Protein AF-A0A9E1S4D2-F1 (afdb_monomer_lite)

Structure (mmCIF, N/CA/C/O backbone):
data_AF-A0A9E1S4D2-F1
#
_entry.id   AF-A0A9E1S4D2-F1
#
loop_
_atom_site.group_PDB
_atom_site.id
_atom_site.type_symbol
_atom_site.label_atom_id
_atom_site.label_alt_id
_atom_site.label_comp_id
_atom_site.label_asym_id
_atom_site.label_entity_id
_atom_site.label_seq_id
_atom_site.pdbx_PDB_ins_code
_atom_site.Cartn_x
_atom_site.Cartn_y
_atom_site.Cartn_z
_atom_site.occupancy
_atom_site.B_iso_or_equiv
_atom_site.auth_seq_id
_atom_site.auth_comp_id
_atom_site.auth_asym_id
_atom_site.auth_atom_id
_atom_site.pdbx_PDB_model_num
ATOM 1 N N . MET A 1 1 ? 30.358 30.467 65.224 1.00 36.97 1 MET A N 1
ATOM 2 C CA . MET A 1 1 ? 29.476 30.295 64.052 1.00 36.97 1 MET A CA 1
ATOM 3 C C . MET A 1 1 ? 28.805 28.942 64.183 1.00 36.97 1 MET A C 1
ATOM 5 O O . MET A 1 1 ? 29.437 27.923 63.950 1.00 36.97 1 MET A O 1
ATOM 9 N N . THR A 1 2 ? 27.584 28.932 64.703 1.00 31.89 2 THR A N 1
ATOM 10 C CA . THR A 1 2 ? 26.777 27.733 64.953 1.00 31.89 2 THR A CA 1
ATOM 11 C C . THR A 1 2 ? 25.977 27.423 63.691 1.00 31.89 2 THR A C 1
ATOM 13 O O . THR A 1 2 ? 25.102 28.196 63.312 1.00 31.89 2 THR A O 1
ATOM 16 N N . ASN A 1 3 ? 26.316 26.324 63.013 1.00 26.47 3 ASN A N 1
ATOM 17 C CA . ASN A 1 3 ? 25.593 25.850 61.834 1.00 26.47 3 ASN A CA 1
ATOM 18 C C . ASN A 1 3 ? 24.241 25.268 62.260 1.00 26.47 3 ASN A C 1
ATOM 20 O O . ASN A 1 3 ? 24.189 24.280 62.990 1.00 26.47 3 ASN A O 1
ATOM 24 N N . ILE A 1 4 ? 23.158 25.887 61.795 1.00 27.88 4 ILE A N 1
ATOM 25 C CA . ILE A 1 4 ? 21.795 25.365 61.895 1.00 27.88 4 ILE A CA 1
ATOM 26 C C . ILE A 1 4 ? 21.546 24.529 60.638 1.00 27.88 4 ILE A C 1
ATOM 28 O O . ILE A 1 4 ? 21.610 25.046 59.525 1.00 27.88 4 ILE A O 1
ATOM 32 N N . GLN A 1 5 ? 21.290 23.236 60.818 1.00 22.34 5 GLN A N 1
ATOM 33 C CA . GLN A 1 5 ? 20.987 22.297 59.742 1.00 22.34 5 GLN A CA 1
ATOM 34 C C . GLN A 1 5 ? 19.462 22.124 59.669 1.00 22.34 5 GLN A C 1
ATOM 36 O O . GLN A 1 5 ? 18.850 21.612 60.603 1.00 22.34 5 GLN A O 1
ATOM 41 N N . TYR A 1 6 ? 18.839 22.581 58.581 1.00 25.66 6 TYR A N 1
ATOM 42 C CA . TYR A 1 6 ? 17.416 22.355 58.323 1.00 25.66 6 TYR A CA 1
ATOM 43 C C . TYR A 1 6 ? 17.240 21.028 57.575 1.00 25.66 6 TYR A C 1
ATOM 45 O O . TYR A 1 6 ? 17.762 20.856 56.477 1.00 25.66 6 TYR A O 1
ATOM 53 N N . SER A 1 7 ? 16.497 20.096 58.172 1.00 24.11 7 SER A N 1
ATOM 54 C CA . SER A 1 7 ? 16.034 18.859 57.538 1.00 24.11 7 SER A CA 1
ATOM 55 C C . SER A 1 7 ? 14.590 19.064 57.080 1.00 24.11 7 SER A C 1
ATOM 57 O O . SER A 1 7 ? 13.686 19.111 57.914 1.00 24.11 7 SER A O 1
ATOM 59 N N . TYR A 1 8 ? 14.365 19.164 55.770 1.00 26.62 8 TYR A N 1
ATOM 60 C CA . TYR A 1 8 ? 13.028 19.060 55.187 1.00 26.62 8 TYR A CA 1
ATOM 61 C C . TYR A 1 8 ? 12.757 17.596 54.838 1.00 26.62 8 TYR A C 1
ATOM 63 O O . TYR A 1 8 ? 13.436 17.019 53.993 1.00 26.62 8 TYR A O 1
ATOM 71 N N . SER A 1 9 ? 11.758 16.995 55.486 1.00 27.66 9 SER A N 1
ATOM 72 C CA . SER A 1 9 ? 11.184 15.724 55.052 1.00 27.66 9 SER A CA 1
ATOM 73 C C . SER A 1 9 ? 10.047 16.057 54.087 1.00 27.66 9 SER A C 1
ATOM 75 O O . SER A 1 9 ? 8.963 16.457 54.507 1.00 27.66 9 SER A O 1
ATOM 77 N N . LEU A 1 10 ? 10.323 15.988 52.783 1.00 33.53 10 LEU A N 1
ATOM 78 C CA . LEU A 1 10 ? 9.265 15.944 51.778 1.00 33.53 10 LEU A CA 1
ATOM 79 C C . LEU A 1 10 ? 8.545 14.612 51.980 1.00 33.53 10 LEU A C 1
ATOM 81 O O . LEU A 1 10 ? 9.125 13.554 51.741 1.00 33.53 10 LEU A O 1
ATOM 85 N N . GLY A 1 11 ? 7.308 14.673 52.476 1.00 28.88 11 GLY A N 1
ATOM 86 C CA . GLY A 1 11 ? 6.430 13.514 52.514 1.00 28.88 11 GLY A CA 1
ATOM 87 C C . GLY A 1 11 ? 6.399 12.891 51.126 1.00 28.88 11 GLY A C 1
ATOM 88 O O . GLY A 1 11 ? 6.145 13.582 50.139 1.00 28.88 11 GLY A O 1
ATOM 89 N N . SER A 1 12 ? 6.717 11.602 51.051 1.00 32.22 12 SER A N 1
ATOM 90 C CA . SER A 1 12 ? 6.560 10.811 49.841 1.00 32.22 12 SER A CA 1
ATOM 91 C C . SER A 1 12 ? 5.133 11.003 49.340 1.00 32.22 12 SER A C 1
ATOM 93 O O . SER A 1 12 ? 4.191 10.522 49.974 1.00 32.22 12 SER A O 1
ATOM 95 N N . MET A 1 13 ? 4.961 11.716 48.224 1.00 30.73 13 MET A N 1
ATOM 96 C CA . MET A 1 13 ? 3.736 11.590 47.452 1.00 30.73 13 MET A CA 1
ATOM 97 C C . MET A 1 13 ? 3.653 10.117 47.076 1.00 30.73 13 MET A C 1
ATOM 99 O O . MET A 1 13 ? 4.490 9.618 46.324 1.00 30.73 13 MET A O 1
ATOM 103 N N . SER A 1 14 ? 2.689 9.407 47.657 1.00 32.47 14 SER A N 1
ATOM 104 C CA . SER A 1 14 ? 2.266 8.121 47.136 1.00 32.47 14 SER A CA 1
ATOM 105 C C . SER A 1 14 ? 1.830 8.378 45.703 1.00 32.47 14 SER A C 1
ATOM 107 O O . SER A 1 14 ? 0.752 8.921 45.461 1.00 32.47 14 SER A O 1
ATOM 109 N N . VAL A 1 15 ? 2.702 8.050 44.753 1.00 37.00 15 VAL A N 1
ATOM 110 C CA . VAL A 1 15 ? 2.277 7.811 43.384 1.00 37.00 15 VAL A CA 1
ATOM 111 C C . VAL A 1 15 ? 1.310 6.646 43.516 1.00 37.00 15 VAL A C 1
ATOM 113 O O . VAL A 1 15 ? 1.728 5.512 43.736 1.00 37.00 15 VAL A O 1
ATOM 116 N N . ASN A 1 16 ? 0.012 6.947 43.504 1.00 36.78 16 ASN A N 1
ATOM 117 C CA . ASN A 1 16 ? -1.011 5.951 43.251 1.00 36.78 16 ASN A CA 1
ATOM 118 C C . ASN A 1 16 ? -0.708 5.418 41.851 1.00 36.78 16 ASN A C 1
ATOM 120 O O . ASN A 1 16 ? -1.163 5.966 40.851 1.00 36.78 16 ASN A O 1
ATOM 124 N N . THR A 1 17 ? 0.106 4.372 41.768 1.00 40.38 17 THR A N 1
ATOM 125 C CA . THR A 1 17 ? 0.109 3.466 40.630 1.00 40.38 17 THR A CA 1
ATOM 126 C C . THR A 1 17 ? -1.193 2.678 40.712 1.00 40.38 17 THR A C 1
ATOM 128 O O . THR A 1 17 ? -1.209 1.510 41.096 1.00 40.38 17 THR A O 1
ATOM 131 N N . GLU A 1 18 ? -2.315 3.352 40.427 1.00 49.38 18 GLU A N 1
ATOM 132 C CA . GLU A 1 18 ? -3.537 2.654 40.047 1.00 49.38 18 GLU A CA 1
ATOM 133 C C . GLU A 1 18 ? -3.168 1.733 38.887 1.00 49.38 18 GLU A C 1
ATOM 135 O O . GLU A 1 18 ? -2.500 2.151 37.936 1.00 49.38 18 GLU A O 1
ATOM 140 N N . ALA A 1 19 ? -3.539 0.458 39.006 1.00 58.81 19 ALA A N 1
ATOM 141 C CA . ALA A 1 19 ? -3.360 -0.490 37.922 1.00 58.81 19 ALA A CA 1
ATOM 142 C C . ALA A 1 19 ? -3.983 0.096 36.639 1.00 58.81 19 ALA A C 1
ATOM 144 O O . ALA A 1 19 ? -5.034 0.745 36.730 1.00 58.81 19 ALA A O 1
ATOM 145 N N . PRO A 1 20 ? -3.357 -0.102 35.464 1.00 71.62 20 PRO A N 1
ATOM 146 C CA . PRO A 1 20 ? -3.903 0.410 34.218 1.00 71.62 20 PRO A CA 1
ATOM 147 C C . PRO A 1 20 ? -5.356 -0.051 34.071 1.00 71.62 20 PRO A C 1
ATOM 149 O O . PRO A 1 20 ? -5.649 -1.243 34.165 1.00 71.62 20 PRO A O 1
ATOM 152 N N . GLN A 1 21 ? -6.279 0.898 33.899 1.00 86.31 21 GLN A N 1
ATOM 153 C CA . GLN A 1 21 ? -7.686 0.557 33.706 1.00 86.31 21 GLN A CA 1
ATOM 154 C C . GLN A 1 21 ? -7.879 -0.132 32.349 1.00 86.31 21 GLN A C 1
ATOM 156 O O . GLN A 1 21 ? -7.250 0.280 31.370 1.00 86.31 21 GLN A O 1
ATOM 161 N N . PRO A 1 22 ? -8.771 -1.135 32.262 1.00 93.88 22 PRO A N 1
ATOM 162 C CA . PRO A 1 22 ? -9.009 -1.849 31.018 1.00 93.88 22 PRO A CA 1
ATOM 163 C C . PRO A 1 22 ? -9.563 -0.904 29.950 1.00 93.88 22 PRO A C 1
ATOM 165 O O . PRO A 1 22 ? -10.436 -0.068 30.215 1.00 93.88 22 PRO A O 1
ATOM 168 N N . LEU A 1 23 ? -9.046 -1.059 28.734 1.00 97.69 23 LEU A N 1
ATOM 169 C CA . LEU A 1 23 ? -9.465 -0.307 27.559 1.00 97.69 23 LEU A CA 1
ATOM 170 C C . LEU A 1 23 ? -10.469 -1.133 26.759 1.00 97.69 23 LEU A C 1
ATOM 172 O O . LEU A 1 23 ? -10.308 -2.342 26.618 1.00 97.69 23 LEU A O 1
ATOM 176 N N . TRP A 1 24 ? -11.467 -0.467 26.198 1.00 98.00 24 TRP A N 1
ATOM 177 C CA . TRP A 1 24 ? -12.583 -1.078 25.488 1.00 98.00 24 TRP A CA 1
ATOM 178 C C . TRP A 1 24 ? -12.850 -0.335 24.185 1.00 98.00 24 TRP A C 1
ATOM 180 O O . TRP A 1 24 ? -12.668 0.879 24.126 1.00 98.00 24 TRP A O 1
ATOM 190 N N . SER A 1 25 ? -13.323 -1.032 23.159 1.00 98.12 25 SER A N 1
ATOM 191 C CA . SER A 1 25 ? -13.810 -0.445 21.909 1.00 98.12 25 SER A CA 1
ATOM 192 C C . SER A 1 25 ? -15.105 -1.133 21.465 1.00 98.12 25 SER A C 1
ATOM 194 O O . SER A 1 25 ? -15.201 -2.357 21.491 1.00 98.12 25 SER A O 1
ATOM 196 N N . CYS A 1 26 ? -16.104 -0.355 21.050 1.00 97.31 26 CYS A N 1
ATOM 197 C CA . CYS A 1 26 ? -17.371 -0.864 20.522 1.00 97.31 26 CYS A CA 1
ATOM 198 C C . CYS A 1 26 ? -17.320 -0.899 18.991 1.00 97.31 26 CYS A C 1
ATOM 200 O O . CYS A 1 26 ? -17.751 0.046 18.340 1.00 97.31 26 CYS A O 1
ATOM 202 N N . HIS A 1 27 ? -16.776 -1.961 18.400 1.00 95.94 27 HIS A N 1
ATOM 203 C CA . HIS A 1 27 ? -16.605 -2.083 16.948 1.00 95.94 27 HIS A CA 1
ATOM 204 C C . HIS A 1 27 ? -16.898 -3.505 16.455 1.00 95.94 27 HIS A C 1
ATOM 206 O O . HIS A 1 27 ? -17.072 -4.429 17.242 1.00 95.94 27 HIS A O 1
ATOM 212 N N . GLY A 1 28 ? -16.930 -3.692 15.131 1.00 92.44 28 GLY A N 1
ATOM 213 C CA . GLY A 1 28 ? -17.104 -5.017 14.526 1.00 92.44 28 GLY A CA 1
ATOM 214 C C . GLY A 1 28 ? -18.489 -5.632 14.737 1.00 92.44 28 GLY A C 1
ATOM 215 O O . GLY A 1 28 ? -18.664 -6.819 14.481 1.00 92.44 28 GLY A O 1
ATOM 216 N N . ILE A 1 29 ? -19.462 -4.833 15.179 1.00 95.31 29 ILE A N 1
ATOM 217 C CA . ILE A 1 29 ? -20.848 -5.247 15.396 1.00 95.31 29 ILE A CA 1
ATOM 218 C C . ILE A 1 29 ? -21.727 -4.920 14.188 1.00 95.31 29 ILE A C 1
ATOM 220 O O . ILE A 1 29 ? -21.478 -3.966 13.451 1.00 95.31 29 ILE A O 1
ATOM 224 N N . GLN A 1 30 ? -22.784 -5.702 14.007 1.00 95.81 30 GLN A N 1
ATOM 225 C CA . GLN A 1 30 ? -23.863 -5.434 13.066 1.00 95.81 30 GLN A CA 1
ATOM 226 C C . GLN A 1 30 ? -25.035 -4.794 13.810 1.00 95.81 30 GLN A C 1
ATOM 228 O O . GLN A 1 30 ? -25.396 -5.228 14.905 1.00 95.81 30 GLN A O 1
ATOM 233 N N . ILE A 1 31 ? -25.641 -3.776 13.201 1.00 95.56 31 ILE A N 1
ATOM 234 C CA . ILE A 1 31 ? -26.851 -3.127 13.712 1.00 95.56 31 ILE A CA 1
ATOM 235 C C . ILE A 1 31 ? -28.021 -3.625 12.871 1.00 95.56 31 ILE A C 1
ATOM 237 O O . ILE A 1 31 ? -28.115 -3.322 11.681 1.00 95.56 31 ILE A O 1
ATOM 241 N N . ILE A 1 32 ? -28.897 -4.416 13.484 1.00 96.31 32 ILE A N 1
ATOM 242 C CA . ILE A 1 32 ? -30.036 -5.037 12.805 1.00 96.31 32 ILE A CA 1
ATOM 243 C C . ILE A 1 32 ? -31.315 -4.299 13.230 1.00 96.31 32 ILE A C 1
ATOM 245 O O . ILE A 1 32 ? -31.592 -4.237 14.432 1.00 96.31 32 ILE A O 1
ATOM 249 N N . PRO A 1 33 ? -32.106 -3.745 12.289 1.00 95.31 33 PRO A N 1
ATOM 250 C CA . PRO A 1 33 ? -33.348 -3.048 12.617 1.00 95.31 33 PRO A CA 1
ATOM 251 C C . PRO A 1 33 ? -34.345 -3.944 13.362 1.00 95.31 33 PRO A C 1
ATOM 253 O O . PRO A 1 33 ? -34.620 -5.067 12.936 1.00 95.31 33 PRO A O 1
ATOM 256 N N . GLY A 1 34 ? -34.902 -3.431 14.459 1.00 90.81 34 GLY A N 1
ATOM 257 C CA . GLY A 1 34 ? -35.961 -4.058 15.245 1.00 90.81 34 GLY A CA 1
ATOM 258 C C . GLY A 1 34 ? -37.295 -3.299 15.155 1.00 90.81 34 GLY A C 1
ATOM 259 O O . GLY A 1 34 ? -37.404 -2.278 14.472 1.00 90.81 34 GLY A O 1
ATOM 260 N N . PRO A 1 35 ? -38.351 -3.794 15.823 1.00 88.88 35 PRO A N 1
ATOM 261 C CA . PRO A 1 35 ? -39.629 -3.092 15.912 1.00 88.88 35 PRO A CA 1
ATOM 262 C C . PRO A 1 35 ? -39.540 -1.872 16.844 1.00 88.88 35 PRO A C 1
ATOM 264 O O . PRO A 1 35 ? -38.753 -1.856 17.786 1.00 88.88 35 PRO A O 1
ATOM 267 N N . THR A 1 36 ? -40.402 -0.875 16.632 1.00 88.56 36 THR A N 1
ATOM 268 C CA . THR A 1 36 ? -40.645 0.218 17.599 1.00 88.56 36 THR A CA 1
ATOM 269 C C . THR A 1 36 ? -39.376 0.980 18.023 1.00 88.56 36 THR A C 1
ATOM 271 O O . THR A 1 36 ? -39.100 1.109 19.210 1.00 88.56 36 THR A O 1
ATOM 274 N N . ASP A 1 37 ? -38.604 1.463 17.045 1.00 92.12 37 ASP A N 1
ATOM 275 C CA . ASP A 1 37 ? -37.368 2.252 17.239 1.00 92.12 37 ASP A CA 1
ATOM 276 C C . ASP A 1 37 ? -36.271 1.563 18.077 1.00 92.12 37 ASP A C 1
ATOM 278 O O . ASP A 1 37 ? -35.439 2.190 18.734 1.00 92.12 37 ASP A O 1
ATOM 282 N N . THR A 1 38 ? -36.259 0.230 18.035 1.00 96.38 38 THR A N 1
ATOM 283 C CA . THR A 1 38 ? -35.191 -0.580 18.617 1.00 96.38 38 THR A CA 1
ATOM 284 C C . THR A 1 38 ? -34.281 -1.151 17.542 1.00 96.38 38 THR A C 1
ATOM 286 O O . THR A 1 38 ? -34.675 -1.341 16.389 1.00 96.38 38 THR A O 1
ATOM 289 N N . VAL A 1 39 ? -33.057 -1.473 17.940 1.00 97.44 39 VAL A N 1
ATOM 290 C CA . VAL A 1 39 ? -32.089 -2.198 17.120 1.00 97.44 39 VAL A CA 1
ATOM 291 C C . VAL A 1 39 ? -31.450 -3.313 17.934 1.00 97.44 39 VAL A C 1
ATOM 293 O O . VAL A 1 39 ? -31.289 -3.209 19.152 1.00 97.44 39 VAL A O 1
ATOM 296 N N . VAL A 1 40 ? -31.071 -4.389 17.253 1.00 97.50 40 VAL A N 1
ATOM 297 C CA . VAL A 1 40 ? -30.235 -5.441 17.830 1.00 97.50 40 VAL A CA 1
ATOM 298 C C . VAL A 1 40 ? -28.785 -5.132 17.487 1.00 97.50 40 VAL A C 1
ATOM 300 O O . VAL A 1 40 ? -28.417 -5.094 16.312 1.00 97.50 40 VAL A O 1
ATOM 303 N N . LEU A 1 41 ? -27.968 -4.935 18.518 1.00 97.69 41 LEU A N 1
ATOM 304 C CA . LEU A 1 41 ? -26.515 -4.966 18.409 1.00 97.69 41 LEU A CA 1
ATOM 305 C C . LEU A 1 41 ? -26.096 -6.431 18.371 1.00 97.69 41 LEU A C 1
ATOM 307 O O . LEU A 1 41 ? -26.356 -7.164 19.325 1.00 97.69 41 LEU A O 1
ATOM 311 N N . PHE A 1 42 ? -25.485 -6.861 17.274 1.00 97.31 42 PHE A N 1
ATOM 312 C CA . PHE A 1 42 ? -25.026 -8.230 17.084 1.00 97.31 42 PHE A CA 1
ATOM 313 C C . PHE A 1 42 ? -23.511 -8.261 16.906 1.00 97.31 42 PHE A C 1
ATOM 315 O O . PHE A 1 42 ? -22.986 -7.659 15.971 1.00 97.31 42 PHE A O 1
ATOM 322 N N . ASN A 1 43 ? -22.806 -8.975 17.780 1.00 96.00 43 ASN A N 1
ATOM 323 C CA . ASN A 1 43 ? -21.378 -9.216 17.635 1.00 96.00 43 ASN A CA 1
ATOM 324 C C . ASN A 1 43 ? -21.150 -10.588 16.966 1.00 96.00 43 ASN A C 1
ATOM 326 O O . ASN A 1 43 ? -21.331 -11.627 17.605 1.00 96.00 43 ASN A O 1
ATOM 330 N N . PRO A 1 44 ? -20.726 -10.628 15.689 1.00 93.44 44 PRO A N 1
ATOM 331 C CA . PRO A 1 44 ? -20.547 -11.878 14.958 1.00 93.44 44 PRO A CA 1
ATOM 332 C C . PRO A 1 44 ? -19.369 -12.721 15.467 1.00 93.44 44 PRO A C 1
ATOM 334 O O . PRO A 1 44 ? -19.286 -13.897 15.121 1.00 93.44 44 PRO A O 1
ATOM 337 N N . LYS A 1 45 ? -18.453 -12.158 16.270 1.00 89.88 45 LYS A N 1
ATOM 338 C CA . LYS A 1 45 ? -17.279 -12.884 16.785 1.00 89.88 45 LYS A CA 1
ATOM 339 C C . LYS A 1 45 ? -17.627 -13.831 17.935 1.00 89.88 45 LYS A C 1
ATOM 341 O O . LYS A 1 45 ? -17.000 -14.877 18.063 1.00 89.88 45 LYS A O 1
ATOM 346 N N . ASN A 1 46 ? -18.592 -13.461 18.777 1.00 93.00 46 ASN A N 1
ATOM 347 C CA . ASN A 1 46 ? -18.952 -14.198 19.995 1.00 93.00 46 ASN A CA 1
ATOM 348 C C . ASN A 1 46 ? -20.458 -14.513 20.100 1.00 93.00 46 ASN A C 1
ATOM 350 O O . ASN A 1 46 ? -20.902 -15.012 21.129 1.00 93.00 46 ASN A O 1
ATOM 354 N N . ASP A 1 47 ? -21.232 -14.224 19.049 1.00 96.06 47 ASP A N 1
ATOM 355 C CA . ASP A 1 47 ? -22.693 -14.378 18.979 1.00 96.06 47 ASP A CA 1
ATOM 356 C C . ASP A 1 47 ? -23.477 -13.558 20.026 1.00 96.06 47 ASP A C 1
ATOM 358 O O . ASP A 1 47 ? -24.663 -13.802 20.265 1.00 96.06 47 ASP A O 1
ATOM 362 N N . ALA A 1 48 ? -22.846 -12.552 20.643 1.00 97.06 48 ALA A N 1
ATOM 363 C CA . ALA A 1 48 ? -23.512 -11.672 21.592 1.00 97.06 48 ALA A CA 1
ATOM 364 C C . ALA A 1 48 ? -24.578 -10.814 20.906 1.00 97.06 48 ALA A C 1
ATOM 366 O O . ALA A 1 48 ? -24.393 -10.301 19.797 1.00 97.06 48 ALA A O 1
ATOM 367 N N . ARG A 1 49 ? -25.713 -10.644 21.591 1.00 96.94 49 ARG A N 1
ATOM 368 C CA . ARG A 1 49 ? -26.876 -9.904 21.095 1.00 96.94 49 ARG A CA 1
ATOM 369 C C . ARG A 1 49 ? -27.439 -9.035 22.204 1.00 96.94 49 ARG A C 1
ATOM 371 O O . ARG A 1 49 ? -27.701 -9.531 23.298 1.00 96.94 49 ARG A O 1
ATOM 378 N N . LEU A 1 50 ? -27.694 -7.768 21.900 1.00 97.31 50 LEU A N 1
ATOM 379 C CA . LEU A 1 50 ? -28.328 -6.841 22.831 1.00 97.31 50 LEU A CA 1
ATOM 380 C C . LEU A 1 50 ? -29.371 -5.989 22.105 1.00 97.31 50 LEU A C 1
ATOM 382 O O . LEU A 1 50 ? -29.054 -5.318 21.125 1.00 97.31 50 LEU A O 1
ATOM 386 N N . LEU A 1 51 ? -30.616 -6.019 22.585 1.00 96.75 51 LEU A N 1
ATOM 387 C CA . LEU A 1 51 ? -31.682 -5.146 22.094 1.00 96.75 51 LEU A CA 1
ATOM 388 C C . LEU A 1 51 ? -31.592 -3.795 22.809 1.00 96.75 51 LEU A C 1
ATOM 390 O O . LEU A 1 51 ? -31.672 -3.741 24.035 1.00 96.75 51 LEU A O 1
ATOM 394 N N . VAL A 1 52 ? -31.450 -2.715 22.047 1.00 95.94 52 VAL A N 1
ATOM 395 C CA . VAL A 1 52 ? -31.354 -1.344 22.564 1.00 95.94 52 VAL A CA 1
ATOM 396 C C . VAL A 1 52 ? -32.242 -0.396 21.760 1.00 95.94 52 VAL A C 1
ATOM 398 O O . VAL A 1 52 ? -32.716 -0.740 20.680 1.00 95.94 52 VAL A O 1
ATOM 401 N N . GLN A 1 53 ? -32.463 0.813 22.274 1.00 95.06 53 GLN A N 1
ATOM 402 C CA . GLN A 1 53 ? -33.058 1.905 21.495 1.00 95.06 53 GLN A CA 1
ATOM 403 C C . GLN A 1 53 ? -32.077 2.381 20.413 1.00 95.06 53 GLN A C 1
ATOM 405 O O . GLN A 1 53 ? -30.864 2.377 20.645 1.00 95.06 53 GLN A O 1
ATOM 410 N N . SER A 1 54 ? -32.578 2.851 19.267 1.00 93.81 54 SER A N 1
ATOM 411 C CA . SER A 1 54 ? -31.743 3.382 18.174 1.00 93.81 54 SER A CA 1
ATOM 412 C C . SER A 1 54 ? -30.769 4.474 18.642 1.00 93.81 54 SER A C 1
ATOM 414 O O . SER A 1 54 ? -29.634 4.545 18.173 1.00 93.81 54 SER A O 1
ATOM 416 N N . GLU A 1 55 ? -31.173 5.303 19.608 1.00 91.94 55 GLU A N 1
ATOM 417 C CA . GLU A 1 55 ? -30.330 6.360 20.183 1.00 91.94 55 GLU A CA 1
ATOM 418 C C . GLU A 1 55 ? -29.092 5.820 20.908 1.00 91.94 55 GLU A C 1
ATOM 420 O O . GLU A 1 55 ? -28.022 6.422 20.820 1.00 91.94 55 GLU A O 1
ATOM 425 N N . VAL A 1 56 ? -29.200 4.662 21.569 1.00 93.75 56 VAL A N 1
ATOM 426 C CA . VAL A 1 56 ? -28.054 4.011 22.222 1.00 93.75 56 VAL A CA 1
ATOM 427 C C . VAL A 1 56 ? -27.055 3.549 21.168 1.00 93.75 56 VAL A C 1
ATOM 429 O O . VAL A 1 56 ? -25.861 3.787 21.315 1.00 93.75 56 VAL A O 1
ATOM 432 N N . ALA A 1 57 ? -27.528 2.942 20.077 1.00 94.31 57 ALA A N 1
ATOM 433 C CA . ALA A 1 57 ? -26.652 2.520 18.987 1.00 94.31 57 ALA A CA 1
ATOM 434 C C . ALA A 1 57 ? -25.918 3.708 18.347 1.00 94.31 57 ALA A C 1
ATOM 436 O O . ALA A 1 57 ? -24.715 3.624 18.121 1.00 94.31 57 ALA A O 1
ATOM 437 N N . ARG A 1 58 ? -26.613 4.837 18.147 1.00 92.94 58 ARG A N 1
ATOM 438 C CA . ARG A 1 58 ? -26.005 6.088 17.663 1.00 92.94 58 ARG A CA 1
ATOM 439 C C . ARG A 1 58 ? -24.964 6.643 18.633 1.00 92.94 58 ARG A C 1
ATOM 441 O O . ARG A 1 58 ? -23.908 7.087 18.201 1.00 92.94 58 ARG A O 1
ATOM 448 N N . ALA A 1 59 ? -25.230 6.595 19.938 1.00 94.06 59 ALA A N 1
ATOM 449 C CA . ALA A 1 59 ? -24.265 7.013 20.951 1.00 94.06 59 ALA A CA 1
ATOM 450 C C . ALA A 1 59 ? -22.984 6.159 20.894 1.00 94.06 59 ALA A C 1
ATOM 452 O O . ALA A 1 59 ? -21.877 6.696 20.918 1.00 94.06 59 ALA A O 1
ATOM 453 N N . LEU A 1 60 ? -23.121 4.838 20.736 1.00 96.06 60 LEU A N 1
ATOM 454 C CA . LEU A 1 60 ? -21.988 3.910 20.643 1.00 96.06 60 LEU A CA 1
ATOM 455 C C . LEU A 1 60 ? -21.072 4.166 19.432 1.00 96.06 60 LEU A C 1
ATOM 457 O O . LEU A 1 60 ? -19.914 3.750 19.465 1.00 96.06 60 LEU A O 1
ATOM 461 N N . GLU A 1 61 ? -21.514 4.915 18.414 1.00 94.38 61 GLU A N 1
ATOM 462 C CA . GLU A 1 61 ? -20.647 5.351 17.308 1.00 94.38 61 GLU A CA 1
ATOM 463 C C . GLU A 1 61 ? -19.498 6.270 17.772 1.00 94.38 61 GLU A C 1
ATOM 465 O O . GLU A 1 61 ? -18.487 6.422 17.089 1.00 94.38 61 GLU A O 1
ATOM 470 N N . HIS A 1 62 ? -19.592 6.854 18.968 1.00 95.81 62 HIS A N 1
ATOM 471 C CA . HIS A 1 62 ? -18.508 7.625 19.584 1.00 95.81 62 HIS A CA 1
ATOM 472 C C . HIS A 1 62 ? -17.537 6.760 20.412 1.00 95.81 62 HIS A C 1
ATOM 474 O O . HIS A 1 62 ? -16.558 7.272 20.968 1.00 95.81 62 HIS A O 1
ATOM 480 N N . CYS A 1 63 ? -17.773 5.445 20.473 1.00 97.19 63 CYS A N 1
ATOM 481 C CA . CYS A 1 63 ? -17.024 4.488 21.285 1.00 97.19 63 CYS A CA 1
ATOM 482 C C . CYS A 1 63 ? -16.120 3.546 20.467 1.00 97.19 63 CYS A C 1
ATOM 484 O O . CYS A 1 63 ? -15.672 2.521 20.981 1.00 97.19 63 CYS A O 1
ATOM 486 N N . TYR A 1 64 ? -15.796 3.892 19.216 1.00 96.94 64 TYR A N 1
ATOM 487 C CA . TYR A 1 64 ? -14.921 3.072 18.365 1.00 96.94 64 TYR A CA 1
ATOM 488 C C . TYR A 1 64 ? -13.457 3.032 18.818 1.00 96.94 64 TYR A C 1
ATOM 490 O O . TYR A 1 64 ? -12.742 2.084 18.500 1.00 96.94 64 TYR A O 1
ATOM 498 N N . ARG A 1 65 ? -12.973 4.032 19.560 1.00 97.19 65 ARG A N 1
ATOM 499 C CA . ARG A 1 65 ? -11.569 4.071 20.001 1.00 97.19 65 ARG A CA 1
ATOM 500 C C . ARG A 1 65 ? -11.342 3.260 21.269 1.00 97.19 65 ARG A C 1
ATOM 502 O O . ARG A 1 65 ? -12.135 3.379 22.192 1.00 97.19 65 ARG A O 1
ATOM 509 N N . PHE A 1 66 ? -10.243 2.517 21.365 1.00 97.62 66 PHE A N 1
ATOM 510 C CA . PHE A 1 66 ? -9.865 1.858 22.616 1.00 97.62 66 PHE A CA 1
ATOM 511 C C . PHE A 1 66 ? -9.605 2.889 23.713 1.00 97.62 66 PHE A C 1
ATOM 513 O O . PHE A 1 66 ? -8.688 3.707 23.623 1.00 97.62 66 PHE A O 1
ATOM 520 N N . ASP A 1 67 ? -10.428 2.860 24.752 1.00 97.56 67 ASP A N 1
ATOM 521 C CA . ASP A 1 67 ? -10.323 3.756 25.898 1.00 97.56 67 ASP A CA 1
ATOM 522 C C . ASP A 1 67 ? -10.998 3.140 27.123 1.00 97.56 67 ASP A C 1
ATOM 524 O O . ASP A 1 67 ? -11.763 2.182 27.024 1.00 97.56 67 ASP A O 1
ATOM 528 N N . THR A 1 68 ? -10.734 3.708 28.289 1.00 97.00 68 THR A N 1
ATOM 529 C CA . THR A 1 68 ? -11.465 3.391 29.516 1.00 97.00 68 THR A CA 1
ATOM 530 C C . THR A 1 68 ? -12.955 3.709 29.352 1.00 97.00 68 THR A C 1
ATOM 532 O O . THR A 1 68 ? -13.328 4.616 28.603 1.00 97.00 68 THR A O 1
ATOM 535 N N . LEU A 1 69 ? -13.830 3.021 30.095 1.00 95.81 69 LEU A N 1
ATOM 536 C CA . LEU A 1 69 ? -15.263 3.356 30.096 1.00 95.81 69 LEU A CA 1
ATOM 537 C C . LEU A 1 69 ? -15.519 4.812 30.508 1.00 95.81 69 LEU A C 1
ATOM 539 O O . LEU A 1 69 ? -16.382 5.469 29.934 1.00 95.81 69 LEU A O 1
ATOM 543 N N . SER A 1 70 ? -14.735 5.341 31.450 1.00 95.62 70 SER A N 1
ATOM 544 C CA . SER A 1 70 ? -14.789 6.754 31.840 1.00 95.62 70 SER A CA 1
ATOM 545 C C . SER A 1 70 ? -14.399 7.685 30.686 1.00 95.62 70 SER A C 1
ATOM 547 O O . SER A 1 70 ? -15.041 8.712 30.478 1.00 95.62 70 SER A O 1
ATOM 549 N N . GLY A 1 71 ? -13.381 7.320 29.901 1.00 96.19 71 GLY A N 1
ATOM 550 C CA . GLY A 1 71 ? -12.981 8.052 28.696 1.00 96.19 71 GLY A CA 1
ATOM 551 C C . GLY A 1 71 ? -14.077 8.064 27.628 1.00 96.19 71 GLY A C 1
ATOM 552 O O . GLY A 1 71 ? -14.378 9.115 27.060 1.00 96.19 71 GLY A O 1
ATOM 553 N N . HIS A 1 72 ? -14.746 6.928 27.415 1.00 97.00 72 HIS A N 1
ATOM 554 C CA . HIS A 1 72 ? -15.930 6.847 26.553 1.00 97.00 72 HIS A CA 1
ATOM 555 C C . HIS A 1 72 ? -17.070 7.727 27.041 1.00 97.00 72 HIS A C 1
ATOM 557 O O . HIS A 1 72 ? -17.621 8.492 26.257 1.00 97.00 72 HIS A O 1
ATOM 563 N N . LEU A 1 73 ? -17.390 7.667 28.331 1.00 96.00 73 LEU A N 1
ATOM 564 C CA . LEU A 1 73 ? -18.451 8.469 28.927 1.00 96.00 73 LEU A CA 1
ATOM 565 C C . LEU A 1 73 ? -18.197 9.974 28.745 1.00 96.00 73 LEU A C 1
ATOM 567 O O . LEU A 1 73 ? -19.099 10.708 28.348 1.00 96.00 73 LEU A O 1
ATOM 571 N N . ASN A 1 74 ? -16.956 10.425 28.946 1.00 95.50 74 ASN A N 1
ATOM 572 C CA . ASN A 1 74 ? -16.574 11.817 28.705 1.00 95.50 74 ASN A CA 1
ATOM 573 C C . ASN A 1 74 ? -16.781 12.223 27.239 1.00 95.50 74 ASN A C 1
ATOM 575 O O . ASN A 1 74 ? -17.373 13.268 26.975 1.00 95.50 74 ASN A O 1
ATOM 579 N N . ARG A 1 75 ? -16.375 11.377 26.281 1.00 95.19 75 ARG A N 1
ATOM 580 C CA . ARG A 1 75 ? -16.623 11.629 24.850 1.00 95.19 75 ARG A CA 1
ATOM 581 C C . ARG A 1 75 ? -18.109 11.682 24.515 1.00 95.19 75 ARG A C 1
ATOM 583 O O . ARG A 1 75 ? -18.525 12.547 23.748 1.00 95.19 75 ARG A O 1
ATOM 590 N N . LEU A 1 76 ? -18.915 10.801 25.104 1.00 95.31 76 LEU A N 1
ATOM 591 C CA . LEU A 1 76 ? -20.368 10.836 24.944 1.00 95.31 76 LEU A CA 1
ATOM 592 C C . LEU A 1 76 ? -20.956 12.139 25.478 1.00 95.31 76 LEU A C 1
ATOM 594 O O . LEU A 1 76 ? -21.799 12.736 24.821 1.00 95.31 76 LEU A O 1
ATOM 598 N N . PHE A 1 77 ? -20.490 12.631 26.623 1.00 95.56 77 PHE A N 1
ATOM 599 C CA . PHE A 1 77 ? -20.941 13.912 27.163 1.00 95.56 77 PHE A CA 1
ATOM 600 C C . PHE A 1 77 ? -20.526 15.112 26.312 1.00 95.56 77 PHE A C 1
ATOM 602 O O . PHE A 1 77 ? -21.215 16.133 26.329 1.00 95.56 77 PHE A O 1
ATOM 609 N N . GLU A 1 78 ? -19.404 15.044 25.605 1.00 94.19 78 GLU A N 1
ATOM 610 C CA . GLU A 1 78 ? -18.989 16.076 24.652 1.00 94.19 78 GLU A CA 1
ATOM 611 C C . GLU A 1 78 ? -19.833 16.041 23.375 1.00 94.19 78 GLU A C 1
ATOM 613 O O . GLU A 1 78 ? -20.345 17.079 22.961 1.00 94.19 78 GLU A O 1
ATOM 618 N N . ALA A 1 79 ? -20.028 14.856 22.793 1.00 92.69 79 ALA A N 1
ATOM 619 C CA . ALA A 1 79 ? -20.778 14.677 21.552 1.00 92.69 79 ALA A CA 1
ATOM 620 C C . ALA A 1 79 ? -22.301 14.815 21.732 1.00 92.69 79 ALA A C 1
ATOM 622 O O . ALA A 1 79 ? -22.997 15.281 20.831 1.00 92.69 79 ALA A O 1
ATOM 623 N N . MET A 1 80 ? -22.821 14.431 22.900 1.00 92.69 80 MET A N 1
ATOM 624 C CA . MET A 1 80 ? -24.246 14.399 23.237 1.00 92.69 80 MET A CA 1
ATOM 625 C C . MET A 1 80 ? -24.491 15.053 24.612 1.00 92.69 80 MET A C 1
ATOM 627 O O . MET A 1 80 ? -24.736 14.359 25.604 1.00 92.69 80 MET A O 1
ATOM 631 N N . PRO A 1 81 ? -24.467 16.400 24.699 1.00 90.94 81 PRO A N 1
ATOM 632 C CA . PRO A 1 81 ? -24.600 17.127 25.964 1.00 90.94 81 PRO A CA 1
ATOM 633 C C . PRO A 1 81 ? -25.795 16.750 26.864 1.00 90.94 81 PRO A C 1
ATOM 635 O O . PRO A 1 81 ? -25.593 16.750 28.079 1.00 90.94 81 PRO A O 1
ATOM 638 N N . PRO A 1 82 ? -26.994 16.383 26.351 1.00 90.62 82 PRO A N 1
ATOM 639 C CA . PRO A 1 82 ? -28.119 15.969 27.201 1.00 90.62 82 PRO A CA 1
ATOM 640 C C . PRO A 1 82 ? -27.828 14.765 28.109 1.00 90.62 82 PRO A C 1
ATOM 642 O O . PRO A 1 82 ? -28.391 14.667 29.194 1.00 90.62 82 PRO A O 1
ATOM 645 N N . LEU A 1 83 ? -26.898 13.877 27.732 1.00 89.25 83 LEU A N 1
ATOM 646 C CA . LEU A 1 83 ? -26.521 12.728 28.568 1.00 89.25 83 LEU A CA 1
ATOM 647 C C . LEU A 1 83 ? -25.886 13.144 29.908 1.00 89.25 83 LEU A C 1
ATOM 649 O O . LEU A 1 83 ? -25.877 12.358 30.855 1.00 89.25 83 LEU A O 1
ATOM 653 N N . ARG A 1 84 ? -25.396 14.388 30.024 1.00 90.31 84 ARG A N 1
ATOM 654 C CA . ARG A 1 84 ? -24.841 14.938 31.273 1.00 90.31 84 ARG A CA 1
ATOM 655 C C . ARG A 1 84 ? -25.885 15.109 32.373 1.00 90.31 84 ARG A C 1
ATOM 657 O O . ARG A 1 84 ? -25.504 15.245 33.532 1.00 90.31 84 ARG A O 1
ATOM 664 N N . GLU A 1 85 ? -27.172 15.126 32.032 1.00 91.25 85 GLU A N 1
ATOM 665 C CA . GLU A 1 85 ? -28.257 15.224 33.013 1.00 91.25 85 GLU A CA 1
ATOM 666 C C . GLU A 1 85 ? -28.435 13.918 33.804 1.00 91.25 85 GLU A C 1
ATOM 668 O O . GLU A 1 85 ? -28.927 13.946 34.931 1.00 91.25 85 GLU A O 1
ATOM 673 N N . GLN A 1 86 ? -27.998 12.780 33.245 1.00 90.56 86 GLN A N 1
ATOM 674 C CA . GLN A 1 86 ? -28.109 11.447 33.852 1.00 90.56 86 GLN A CA 1
ATOM 675 C C . GLN A 1 86 ? -26.803 10.639 33.700 1.00 90.56 86 GLN A C 1
ATOM 677 O O . GLN A 1 86 ? -26.776 9.585 33.057 1.00 90.56 86 GLN A O 1
ATOM 682 N N . PRO A 1 87 ? -25.690 11.100 34.301 1.00 91.38 87 PRO A N 1
ATOM 683 C CA . PRO A 1 87 ? -24.372 10.518 34.061 1.00 91.38 87 PRO A CA 1
ATOM 684 C C . PRO A 1 87 ? -24.242 9.077 34.576 1.00 91.38 87 PRO A C 1
ATOM 686 O O . PRO A 1 87 ? -23.581 8.252 33.947 1.00 91.38 87 PRO A O 1
ATOM 689 N N . GLU A 1 88 ? -24.908 8.754 35.687 1.00 93.56 88 GLU A N 1
ATOM 690 C CA . GLU A 1 88 ? -24.915 7.402 36.256 1.00 93.56 88 GLU A CA 1
ATOM 691 C C . GLU A 1 88 ? -25.680 6.406 35.380 1.00 93.56 88 GLU A C 1
ATOM 693 O O . GLU A 1 88 ? -25.281 5.247 35.275 1.00 93.56 88 GLU A O 1
ATOM 698 N N . ASP A 1 89 ? -26.754 6.839 34.719 1.00 92.44 89 ASP A N 1
ATOM 699 C CA . ASP A 1 89 ? -27.524 5.962 33.837 1.00 92.44 89 ASP A CA 1
ATOM 700 C C . ASP A 1 89 ? -26.778 5.730 32.520 1.00 92.44 89 ASP A C 1
ATOM 702 O O . ASP A 1 89 ? -26.678 4.588 32.070 1.00 92.44 89 ASP A O 1
ATOM 706 N N . ALA A 1 90 ? -26.137 6.765 31.965 1.00 93.00 90 ALA A N 1
ATOM 707 C CA . ALA A 1 90 ? -25.239 6.620 30.819 1.00 93.00 90 ALA A CA 1
ATOM 708 C C . ALA A 1 90 ? -24.078 5.650 31.117 1.00 93.00 90 ALA A C 1
ATOM 710 O O . ALA A 1 90 ? -23.767 4.777 30.302 1.00 93.00 90 ALA A O 1
ATOM 711 N N . LYS A 1 91 ? -23.481 5.740 32.313 1.00 95.00 91 LYS A N 1
ATOM 712 C CA . LYS A 1 91 ? -22.448 4.801 32.767 1.00 95.00 91 LYS A CA 1
ATOM 713 C C . LYS A 1 91 ? -22.974 3.366 32.865 1.00 95.00 91 LYS A C 1
ATOM 715 O O . LYS A 1 91 ? -22.346 2.464 32.316 1.00 95.00 91 LYS A O 1
ATOM 720 N N . LYS A 1 92 ? -24.127 3.149 33.506 1.00 95.69 92 LYS A N 1
ATOM 721 C CA . LYS A 1 92 ? -24.743 1.813 33.619 1.00 95.69 92 LYS A CA 1
ATOM 722 C C . LYS A 1 92 ? -25.076 1.210 32.258 1.00 95.69 92 LYS A C 1
ATOM 724 O O . LYS A 1 92 ? -24.928 0.007 32.084 1.00 95.69 92 LYS A O 1
ATOM 729 N N . ILE A 1 93 ? -25.516 2.022 31.293 1.00 94.50 93 ILE A N 1
ATOM 730 C CA . ILE A 1 93 ? -25.769 1.557 29.923 1.00 94.50 93 ILE A CA 1
ATOM 731 C C . ILE A 1 93 ? -24.462 1.095 29.273 1.00 94.50 93 ILE A C 1
ATOM 733 O O . ILE A 1 93 ? -24.433 0.010 28.703 1.00 94.50 93 ILE A O 1
ATOM 737 N N . LEU A 1 94 ? -23.370 1.858 29.391 1.00 96.19 94 LEU A N 1
ATOM 738 C CA . LEU A 1 94 ? -22.066 1.426 28.874 1.00 96.19 94 LEU A CA 1
ATOM 739 C C . LEU A 1 94 ? -21.575 0.130 29.531 1.00 96.19 94 LEU A C 1
ATOM 741 O O . LEU A 1 94 ? -21.079 -0.755 28.836 1.00 96.19 94 LEU A O 1
ATOM 745 N N . GLU A 1 95 ? -21.737 -0.003 30.848 1.00 96.81 95 GLU A N 1
ATOM 746 C CA . GLU A 1 95 ? -21.408 -1.230 31.582 1.00 96.81 95 GLU A CA 1
ATOM 747 C C . GLU A 1 95 ? -22.265 -2.412 31.110 1.00 96.81 95 GLU A C 1
ATOM 749 O O . GLU A 1 95 ? -21.716 -3.471 30.830 1.00 96.81 95 GLU A O 1
ATOM 754 N N . LEU A 1 96 ? -23.574 -2.216 30.913 1.00 97.00 96 LEU A N 1
ATOM 755 C CA . LEU A 1 96 ? -24.479 -3.234 30.370 1.00 97.00 96 LEU A CA 1
ATOM 756 C C . LEU A 1 96 ? -24.061 -3.678 28.962 1.00 97.00 96 LEU A C 1
ATOM 758 O O . LEU A 1 96 ? -24.044 -4.871 28.675 1.00 97.00 96 LEU A O 1
ATOM 762 N N . VAL A 1 97 ? -23.724 -2.733 28.081 1.00 97.25 97 VAL A N 1
ATOM 763 C CA . VAL A 1 97 ? -23.295 -3.028 26.705 1.00 97.25 97 VAL A CA 1
ATOM 764 C C . VAL A 1 97 ? -21.961 -3.785 26.709 1.00 97.25 97 VAL A C 1
ATOM 766 O O . VAL A 1 97 ? -21.812 -4.767 25.980 1.00 97.25 97 VAL A O 1
ATOM 769 N N . ARG A 1 98 ? -21.007 -3.386 27.560 1.00 96.88 98 ARG A N 1
ATOM 770 C CA . ARG A 1 98 ? -19.750 -4.119 27.773 1.00 96.88 98 ARG A CA 1
ATOM 771 C C . ARG A 1 98 ? -20.015 -5.539 28.270 1.00 96.88 98 ARG A C 1
ATOM 773 O O . ARG A 1 98 ? -19.535 -6.486 27.657 1.00 96.88 98 ARG A O 1
ATOM 780 N N . ASP A 1 99 ? -20.782 -5.685 29.347 1.00 96.94 99 ASP A N 1
ATOM 781 C CA . ASP A 1 99 ? -21.040 -6.973 30.004 1.00 96.94 99 ASP A CA 1
ATOM 782 C C . ASP A 1 99 ? -21.860 -7.921 29.119 1.00 96.94 99 ASP A C 1
ATOM 784 O O . ASP A 1 99 ? -21.763 -9.139 29.253 1.00 96.94 99 ASP A O 1
ATOM 788 N N . ALA A 1 100 ? -22.617 -7.372 28.165 1.00 96.94 100 ALA A N 1
ATOM 789 C CA . ALA A 1 100 ? -23.289 -8.133 27.122 1.00 96.94 100 ALA A CA 1
ATOM 790 C C . ALA A 1 100 ? -22.340 -8.660 26.027 1.00 96.94 100 ALA A C 1
ATOM 792 O O . ALA A 1 100 ? -22.809 -9.371 25.146 1.00 96.94 100 ALA A O 1
ATOM 793 N N . GLY A 1 101 ? -21.041 -8.333 26.041 1.00 96.62 101 GLY A N 1
ATOM 794 C CA . GLY A 1 101 ? -20.058 -8.801 25.053 1.00 96.62 101 GLY A CA 1
ATOM 795 C C . GLY A 1 101 ? -20.047 -8.014 23.736 1.00 96.62 101 GLY A C 1
ATOM 796 O O . GLY A 1 101 ? -19.575 -8.522 22.714 1.00 96.62 101 GLY A O 1
ATOM 797 N N . ILE A 1 102 ? -20.590 -6.792 23.734 1.00 97.75 102 ILE A N 1
ATOM 798 C CA . ILE A 1 102 ? -20.621 -5.908 22.556 1.00 97.75 102 ILE A CA 1
ATOM 799 C C . ILE A 1 102 ? -19.309 -5.124 22.402 1.00 97.75 102 ILE A C 1
ATOM 801 O O . ILE A 1 102 ? -18.875 -4.878 21.279 1.00 97.75 102 ILE A O 1
ATOM 805 N N . PHE A 1 103 ? -18.657 -4.752 23.508 1.00 97.69 103 PHE A N 1
ATOM 806 C CA . PHE A 1 103 ? -17.308 -4.183 23.465 1.00 97.69 103 PHE A CA 1
ATOM 807 C C . PHE A 1 103 ? -16.256 -5.293 23.349 1.00 97.69 103 PHE A C 1
ATOM 809 O O . PHE A 1 103 ? -16.391 -6.340 23.974 1.00 97.69 103 PHE A O 1
ATOM 816 N N . GLU A 1 104 ? -15.182 -5.021 22.610 1.00 97.25 104 GLU A N 1
ATOM 817 C CA . GLU A 1 104 ? -13.934 -5.792 22.648 1.00 97.25 104 GLU A CA 1
ATOM 818 C C . GLU A 1 104 ? -12.936 -5.044 23.547 1.00 97.25 104 GLU A C 1
ATOM 820 O O . GLU A 1 104 ? -12.748 -3.828 23.407 1.00 97.25 104 GLU A O 1
ATOM 825 N N . SER A 1 105 ? -12.310 -5.743 24.491 1.00 96.81 105 SER A N 1
ATOM 826 C CA . SER A 1 105 ? -11.217 -5.188 25.296 1.00 96.81 105 SER A CA 1
ATOM 827 C C . SER A 1 105 ? -9.920 -5.089 24.488 1.00 96.81 105 SER A C 1
ATOM 829 O O . SER A 1 105 ? -9.704 -5.830 23.527 1.00 96.81 105 SER A O 1
ATOM 831 N N . ALA A 1 106 ? -9.013 -4.191 24.880 1.00 96.38 106 ALA A N 1
ATOM 832 C CA . ALA A 1 106 ? -7.691 -4.119 24.255 1.00 96.38 106 ALA A CA 1
ATOM 833 C C . ALA A 1 106 ? -6.881 -5.408 24.457 1.00 96.38 106 ALA A C 1
ATOM 835 O O . ALA A 1 106 ? -6.114 -5.767 23.571 1.00 96.38 106 ALA A O 1
ATOM 836 N N . ASP A 1 107 ? -7.071 -6.125 25.569 1.00 95.25 107 ASP A N 1
ATOM 837 C CA . ASP A 1 107 ? -6.417 -7.417 25.806 1.00 95.25 107 ASP A CA 1
ATOM 838 C C . ASP A 1 107 ? -6.918 -8.493 24.832 1.00 95.25 107 ASP A C 1
ATOM 840 O O . ASP A 1 107 ? -6.110 -9.210 24.244 1.00 95.25 107 ASP A O 1
ATOM 844 N N . GLU A 1 108 ? -8.232 -8.575 24.596 1.00 95.38 108 GLU A N 1
ATOM 845 C CA . GLU A 1 108 ? -8.813 -9.487 23.597 1.00 95.38 108 GLU A CA 1
ATOM 846 C C . GLU A 1 108 ? -8.350 -9.136 22.180 1.00 95.38 108 GLU A C 1
ATOM 848 O O . GLU A 1 108 ? -7.962 -10.022 21.416 1.00 95.38 108 GLU A O 1
ATOM 853 N N . ALA A 1 109 ? -8.339 -7.846 21.828 1.00 95.38 109 ALA A N 1
ATOM 854 C CA . ALA A 1 109 ? -7.833 -7.381 20.541 1.00 95.38 109 ALA A CA 1
ATOM 855 C C . ALA A 1 109 ? -6.342 -7.708 20.374 1.00 95.38 109 ALA A C 1
ATOM 857 O O . ALA A 1 109 ? -5.925 -8.207 19.329 1.00 95.38 109 ALA A O 1
ATOM 858 N N . TRP A 1 110 ? -5.541 -7.477 21.413 1.00 94.50 110 TRP A N 1
ATOM 859 C CA . TRP A 1 110 ? -4.116 -7.781 21.423 1.00 94.50 110 TRP A CA 1
ATOM 860 C C . TRP A 1 110 ? -3.862 -9.275 21.249 1.00 94.50 110 TRP A C 1
ATOM 862 O O . TRP A 1 110 ? -3.080 -9.661 20.383 1.00 94.50 110 TRP A O 1
ATOM 872 N N . GLN A 1 111 ? -4.564 -10.129 21.997 1.00 93.62 111 GLN A N 1
ATOM 873 C CA . GLN A 1 111 ? -4.496 -11.581 21.823 1.00 93.62 111 GLN A CA 1
ATOM 874 C C . GLN A 1 111 ? -4.890 -11.977 20.397 1.00 93.62 111 GLN A C 1
ATOM 876 O O . GLN A 1 111 ? -4.122 -12.637 19.703 1.00 93.62 111 GLN A O 1
ATOM 881 N N . ARG A 1 112 ? -6.023 -11.486 19.888 1.00 93.44 112 ARG A N 1
ATOM 882 C CA . ARG A 1 112 ? -6.469 -11.758 18.513 1.00 93.44 112 ARG A CA 1
ATOM 883 C C . ARG A 1 112 ? -5.417 -11.402 17.460 1.00 93.44 112 ARG A C 1
ATOM 885 O O . ARG A 1 112 ? -5.308 -12.112 16.462 1.00 93.44 112 ARG A O 1
ATOM 892 N N . LEU A 1 113 ? -4.669 -10.318 17.659 1.00 93.81 113 LEU A N 1
ATOM 893 C CA . LEU A 1 113 ? -3.669 -9.812 16.715 1.00 93.81 113 LEU A CA 1
ATOM 894 C C . LEU A 1 113 ? -2.270 -10.421 16.895 1.00 93.81 113 LEU A C 1
ATOM 896 O O . LEU A 1 113 ? -1.486 -10.409 15.949 1.00 93.81 113 LEU A O 1
ATOM 900 N N . THR A 1 114 ? -1.935 -10.938 18.079 1.00 92.19 114 THR A N 1
ATOM 901 C CA . THR A 1 114 ? -0.552 -11.326 18.420 1.00 92.19 114 THR A CA 1
ATOM 902 C C . THR A 1 114 ? -0.386 -12.769 18.879 1.00 92.19 114 THR A C 1
ATOM 904 O O . THR A 1 114 ? 0.740 -13.268 18.867 1.00 92.19 114 THR A O 1
ATOM 907 N N . THR A 1 115 ? -1.463 -13.472 19.248 1.00 90.38 115 THR A N 1
ATOM 908 C CA . THR A 1 115 ? -1.394 -14.884 19.637 1.00 90.38 115 THR A CA 1
ATOM 909 C C . THR A 1 115 ? -0.801 -15.690 18.495 1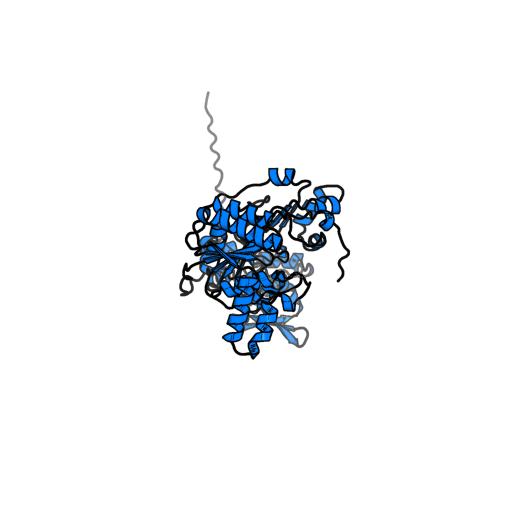.00 90.38 115 THR A C 1
ATOM 911 O O . THR A 1 115 ? -1.409 -15.821 17.436 1.00 90.38 115 THR A O 1
ATOM 914 N N . ARG A 1 116 ? 0.404 -16.220 18.725 1.00 80.00 116 ARG A N 1
ATOM 915 C CA . ARG A 1 116 ? 1.179 -16.964 17.735 1.00 80.00 116 ARG A CA 1
ATOM 916 C C . ARG A 1 116 ? 0.296 -18.017 17.071 1.00 80.00 116 ARG A C 1
ATOM 918 O O . ARG A 1 116 ? -0.242 -18.892 17.744 1.00 80.00 116 ARG A O 1
ATOM 925 N N . SER A 1 117 ? 0.148 -17.899 15.760 1.00 68.50 117 SER A N 1
ATOM 926 C CA . SER A 1 117 ? -0.450 -18.952 14.951 1.00 68.50 117 SER A CA 1
ATOM 927 C C . SER A 1 117 ? 0.607 -20.029 14.694 1.00 68.50 117 SER A C 1
ATOM 929 O O . SER A 1 117 ? 1.796 -19.720 14.601 1.00 68.50 117 SER A O 1
ATOM 931 N N . ASP A 1 118 ? 0.181 -21.287 14.554 1.00 64.25 118 ASP A N 1
ATOM 932 C CA . ASP A 1 118 ? 1.033 -22.399 14.087 1.00 64.25 118 ASP A CA 1
ATOM 933 C C . ASP A 1 118 ? 1.414 -22.263 12.596 1.00 64.25 118 ASP A C 1
ATOM 935 O O . ASP A 1 118 ? 1.941 -23.190 11.978 1.00 64.25 118 ASP A O 1
ATOM 939 N N . ASP A 1 119 ? 1.152 -21.098 12.005 1.00 63.66 119 ASP A N 1
ATOM 940 C CA . ASP A 1 119 ? 1.556 -20.759 10.659 1.00 63.66 119 ASP A CA 1
ATOM 941 C C . ASP A 1 119 ? 3.074 -20.872 10.543 1.00 63.66 119 ASP A C 1
ATOM 943 O O . ASP A 1 119 ? 3.844 -20.220 11.258 1.00 63.66 119 ASP A O 1
ATOM 947 N N . SER A 1 120 ? 3.507 -21.698 9.593 1.00 58.88 120 SER A N 1
ATOM 948 C CA . SER A 1 120 ? 4.911 -21.722 9.214 1.00 58.88 120 SER A CA 1
ATOM 949 C C . SER A 1 120 ? 5.313 -20.311 8.761 1.00 58.88 120 SER A C 1
ATOM 951 O O . SER A 1 120 ? 4.522 -19.638 8.076 1.00 58.88 120 SER A O 1
ATOM 953 N N . PRO A 1 121 ? 6.512 -19.832 9.149 1.00 60.81 121 PRO A N 1
ATOM 954 C CA . PRO A 1 121 ? 7.087 -18.643 8.542 1.00 60.81 121 PRO A CA 1
ATOM 955 C C . PRO A 1 121 ? 6.971 -18.782 7.027 1.00 60.81 121 PRO A C 1
ATOM 957 O O . PRO A 1 121 ? 7.179 -19.875 6.493 1.00 60.81 121 PRO A O 1
ATOM 960 N N . LEU A 1 122 ? 6.579 -17.701 6.351 1.00 66.06 122 LEU A N 1
ATOM 961 C CA . LEU A 1 122 ? 6.648 -17.713 4.898 1.00 66.06 122 LEU A CA 1
ATOM 962 C C . LEU A 1 122 ? 8.121 -17.934 4.554 1.00 66.06 122 LEU A C 1
ATOM 964 O O . LEU A 1 122 ? 8.971 -17.264 5.145 1.00 66.06 122 LEU A O 1
ATOM 968 N N . ASP A 1 123 ? 8.401 -18.920 3.702 1.00 63.66 123 ASP A N 1
ATOM 969 C CA . ASP A 1 123 ? 9.767 -19.232 3.291 1.00 63.66 123 ASP A CA 1
ATOM 970 C C . ASP A 1 123 ? 10.444 -17.933 2.836 1.00 63.66 123 ASP A C 1
ATOM 972 O O . ASP A 1 123 ? 9.833 -17.130 2.120 1.00 63.66 123 ASP A O 1
ATOM 976 N N . GLU A 1 124 ? 11.698 -17.710 3.235 1.00 72.75 124 GLU A N 1
ATOM 977 C CA . GLU A 1 124 ? 12.513 -16.598 2.727 1.00 72.75 124 GLU A CA 1
ATOM 978 C C . GLU A 1 124 ? 12.969 -16.890 1.291 1.00 72.75 124 GLU A C 1
ATOM 980 O O . GLU A 1 124 ? 14.095 -16.599 0.895 1.00 72.75 124 GLU A O 1
ATOM 985 N N . GLY A 1 125 ? 12.069 -17.476 0.504 1.00 85.19 125 GLY A N 1
ATOM 986 C CA . GLY A 1 125 ? 12.278 -17.831 -0.873 1.00 85.19 125 GLY A CA 1
ATOM 987 C C . GLY A 1 125 ? 12.660 -16.615 -1.716 1.00 85.19 125 GLY A C 1
ATOM 988 O O . GLY A 1 125 ? 12.543 -15.456 -1.273 1.00 85.19 125 GLY A O 1
ATOM 989 N N . PRO A 1 126 ? 13.112 -16.895 -2.945 1.00 93.81 126 PRO A N 1
ATOM 990 C CA . PRO A 1 126 ? 13.618 -15.885 -3.853 1.00 93.81 126 PRO A CA 1
ATOM 991 C C . PRO A 1 126 ? 12.626 -14.740 -4.072 1.00 93.81 126 PRO A C 1
ATOM 993 O O . PRO A 1 126 ? 11.401 -14.884 -3.990 1.00 93.81 126 PRO A O 1
ATOM 996 N N . VAL A 1 127 ? 13.187 -13.578 -4.375 1.00 97.19 127 VAL A N 1
ATOM 997 C CA . VAL A 1 127 ? 12.477 -12.328 -4.616 1.00 97.19 127 VAL A CA 1
ATOM 998 C C . VAL A 1 127 ? 12.813 -11.831 -6.009 1.00 97.19 127 VAL A C 1
ATOM 1000 O O . VAL A 1 127 ? 13.965 -11.878 -6.433 1.00 97.19 127 VAL A O 1
ATOM 1003 N N . ARG A 1 128 ? 11.812 -11.322 -6.723 1.00 98.00 128 ARG A N 1
ATOM 1004 C CA . ARG A 1 128 ? 12.007 -10.717 -8.044 1.00 98.00 128 ARG A CA 1
ATOM 1005 C C . ARG A 1 128 ? 11.893 -9.206 -7.965 1.00 98.00 128 ARG A C 1
ATOM 1007 O O . ARG A 1 128 ? 10.917 -8.681 -7.428 1.00 98.00 128 ARG A O 1
ATOM 1014 N N . LEU A 1 129 ? 12.893 -8.518 -8.499 1.00 98.56 129 LEU A N 1
ATOM 1015 C CA . LEU A 1 129 ? 12.895 -7.068 -8.614 1.00 98.56 129 LEU A CA 1
ATOM 1016 C C . LEU A 1 129 ? 12.416 -6.678 -10.011 1.00 98.56 129 LEU A C 1
ATOM 1018 O O . LEU A 1 129 ? 12.895 -7.231 -10.996 1.00 98.56 129 LEU A O 1
ATOM 1022 N N . PHE A 1 130 ? 11.492 -5.730 -10.105 1.00 98.69 130 PHE A N 1
ATOM 1023 C CA . PHE A 1 130 ? 10.944 -5.230 -11.360 1.00 98.69 130 PHE A CA 1
ATOM 1024 C C . PHE A 1 130 ? 11.142 -3.722 -11.459 1.00 98.69 130 PHE A C 1
ATOM 1026 O O . PHE A 1 130 ? 10.827 -2.999 -10.517 1.00 98.69 130 PHE A O 1
ATOM 1033 N N . ILE A 1 131 ? 11.594 -3.253 -12.619 1.00 98.56 131 ILE A N 1
ATOM 1034 C CA . ILE A 1 131 ? 11.599 -1.838 -12.997 1.00 98.56 131 ILE A CA 1
ATOM 1035 C C . ILE A 1 131 ? 10.664 -1.670 -14.184 1.00 98.56 131 ILE A C 1
ATOM 1037 O O . ILE A 1 131 ? 10.749 -2.422 -15.156 1.00 98.56 131 ILE A O 1
ATOM 1041 N N . LEU A 1 132 ? 9.769 -0.693 -14.104 1.00 97.75 132 LEU A N 1
ATOM 1042 C CA . LEU A 1 132 ? 8.805 -0.394 -15.153 1.00 97.75 132 LEU A CA 1
ATOM 1043 C C . LEU A 1 132 ? 9.233 0.877 -15.887 1.00 97.75 132 LEU A C 1
ATOM 1045 O O . LEU A 1 132 ? 9.402 1.922 -15.261 1.00 97.75 132 LEU A O 1
ATOM 1049 N N . THR A 1 133 ? 9.381 0.797 -17.209 1.00 97.19 133 THR A N 1
ATOM 1050 C CA . THR A 1 133 ? 9.787 1.938 -18.044 1.00 97.19 133 THR A CA 1
ATOM 1051 C C . THR A 1 133 ? 8.950 2.046 -19.316 1.00 97.19 133 THR A C 1
ATOM 1053 O O . THR A 1 133 ? 8.404 1.055 -19.799 1.00 97.19 133 THR A O 1
ATOM 1056 N N . CYS A 1 134 ? 8.807 3.260 -19.849 1.00 95.94 134 CYS A N 1
ATOM 1057 C CA . CYS A 1 134 ? 8.100 3.534 -21.100 1.00 95.94 134 CYS A CA 1
ATOM 1058 C C . CYS A 1 134 ? 8.575 4.866 -21.684 1.00 95.94 134 CYS A C 1
ATOM 1060 O O . CYS A 1 134 ? 8.176 5.916 -21.191 1.00 95.94 134 CYS A O 1
ATOM 1062 N N . ASP A 1 135 ? 9.386 4.827 -22.743 1.00 96.31 135 ASP A N 1
ATOM 1063 C CA . ASP A 1 135 ? 9.907 6.008 -23.450 1.00 96.31 135 ASP A CA 1
ATOM 1064 C C . ASP A 1 135 ? 10.705 6.978 -22.546 1.00 96.31 135 ASP A C 1
ATOM 1066 O O . ASP A 1 135 ? 10.706 8.189 -22.763 1.00 96.31 135 ASP A O 1
ATOM 1070 N N . ARG A 1 136 ? 11.388 6.455 -21.512 1.00 96.19 136 ARG A N 1
ATOM 1071 C CA . ARG A 1 136 ? 12.140 7.245 -20.513 1.00 96.19 136 ARG A CA 1
ATOM 1072 C C . ARG A 1 136 ? 13.550 6.690 -20.230 1.00 96.19 136 ARG A C 1
ATOM 1074 O O . ARG A 1 136 ? 13.864 6.376 -19.080 1.00 96.19 136 ARG A O 1
ATOM 1081 N N . PRO A 1 137 ? 14.433 6.612 -21.242 1.00 97.62 137 PRO A N 1
ATOM 1082 C CA . PRO A 1 137 ? 15.778 6.054 -21.072 1.00 97.62 137 PRO A CA 1
ATOM 1083 C C . PRO A 1 137 ? 16.614 6.766 -20.002 1.00 97.62 137 PRO A C 1
ATOM 1085 O O . PRO A 1 137 ? 17.312 6.113 -19.235 1.00 97.62 137 PRO A O 1
ATOM 1088 N N . GLU A 1 138 ? 16.492 8.090 -19.888 1.00 98.12 138 GLU A N 1
ATOM 1089 C CA . GLU A 1 138 ? 17.225 8.890 -18.895 1.00 98.12 138 GLU A CA 1
ATOM 1090 C C . GLU A 1 138 ? 16.821 8.557 -17.446 1.00 98.12 138 GLU A C 1
ATOM 1092 O O . GLU A 1 138 ? 17.648 8.595 -16.533 1.00 98.12 138 GLU A O 1
ATOM 1097 N N . ALA A 1 139 ? 15.542 8.233 -17.218 1.00 98.19 139 ALA A N 1
ATOM 1098 C CA . ALA A 1 139 ? 15.051 7.813 -15.908 1.00 98.19 139 ALA A CA 1
ATOM 1099 C C . ALA A 1 139 ? 15.593 6.421 -15.562 1.00 98.19 139 ALA A C 1
ATOM 1101 O O . ALA A 1 139 ? 16.191 6.234 -14.501 1.00 98.19 139 ALA A O 1
ATOM 1102 N N . LEU A 1 140 ? 15.465 5.484 -16.509 1.00 98.50 140 LEU A N 1
ATOM 1103 C CA . LEU A 1 140 ? 15.958 4.118 -16.370 1.00 98.50 140 LEU A CA 1
ATOM 1104 C C . LEU A 1 140 ? 17.465 4.082 -16.086 1.00 98.50 140 LEU A C 1
ATOM 1106 O O . LEU A 1 140 ? 17.891 3.399 -15.158 1.00 98.50 140 LEU A O 1
ATOM 1110 N N . GLU A 1 141 ? 18.262 4.838 -16.843 1.00 98.31 141 GLU A N 1
ATOM 1111 C CA . GLU A 1 141 ? 19.710 4.943 -16.644 1.00 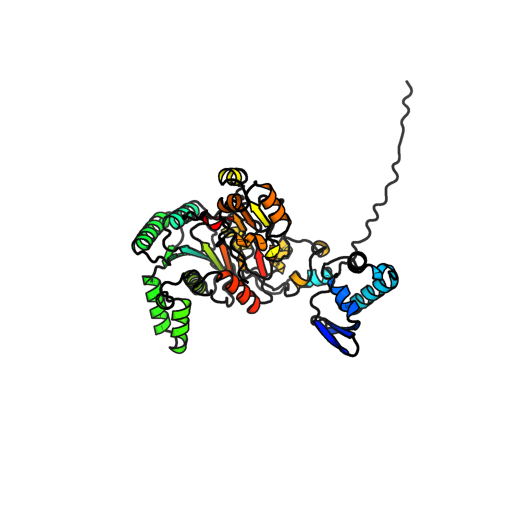98.31 141 GLU A CA 1
ATOM 1112 C C . GLU A 1 141 ? 20.051 5.450 -15.246 1.00 98.31 141 GLU A C 1
ATOM 1114 O O . GLU A 1 141 ? 20.871 4.850 -14.548 1.00 98.31 141 GLU A O 1
ATOM 1119 N N . ARG A 1 142 ? 19.383 6.516 -14.794 1.00 98.25 142 ARG A N 1
ATOM 1120 C CA . ARG A 1 142 ? 19.601 7.069 -13.457 1.00 98.25 142 ARG A CA 1
ATOM 1121 C C . ARG A 1 142 ? 19.292 6.049 -12.359 1.00 98.25 142 ARG A C 1
ATOM 1123 O O . ARG A 1 142 ? 20.083 5.920 -11.424 1.00 98.25 142 ARG A O 1
ATOM 1130 N N . LEU A 1 143 ? 18.174 5.331 -12.462 1.00 98.44 143 LEU A N 1
ATOM 1131 C CA . LEU A 1 143 ? 17.803 4.307 -11.487 1.00 98.44 143 LEU A CA 1
ATOM 1132 C C . LEU A 1 143 ? 18.787 3.127 -11.498 1.00 98.44 143 LEU A C 1
ATOM 1134 O O . LEU A 1 143 ? 19.249 2.705 -10.439 1.00 98.44 143 LEU A O 1
ATOM 1138 N N . LEU A 1 144 ? 19.132 2.604 -12.676 1.00 98.19 144 LEU A N 1
ATOM 1139 C CA . LEU A 1 144 ? 20.034 1.459 -12.804 1.00 98.19 144 LEU A CA 1
ATOM 1140 C C . LEU A 1 144 ? 21.451 1.775 -12.318 1.00 98.19 144 LEU A C 1
ATOM 1142 O O . LEU A 1 144 ? 22.035 0.963 -11.601 1.00 98.19 144 LEU A O 1
ATOM 1146 N N . ASN A 1 145 ? 21.972 2.964 -12.628 1.00 97.31 145 ASN A N 1
ATOM 1147 C CA . ASN A 1 145 ? 23.255 3.418 -12.097 1.00 97.31 145 ASN A CA 1
ATOM 1148 C C . ASN A 1 145 ? 23.214 3.483 -10.564 1.00 97.31 145 ASN A C 1
ATOM 1150 O O . ASN A 1 145 ? 24.079 2.907 -9.908 1.00 97.31 145 ASN A O 1
ATOM 1154 N N . ALA A 1 146 ? 22.163 4.073 -9.984 1.00 96.69 146 ALA A N 1
ATOM 1155 C CA . ALA A 1 146 ? 22.007 4.142 -8.532 1.00 96.69 146 ALA A CA 1
ATOM 1156 C C . ALA A 1 146 ? 21.861 2.760 -7.865 1.00 96.69 146 ALA A C 1
ATOM 1158 O O . ALA A 1 146 ? 22.327 2.574 -6.744 1.00 96.69 146 ALA A O 1
ATOM 1159 N N . LEU A 1 147 ? 21.230 1.785 -8.531 1.00 96.50 147 LEU A N 1
ATOM 1160 C CA . LEU A 1 147 ? 21.171 0.397 -8.054 1.00 96.50 147 LEU A CA 1
ATOM 1161 C C . LEU A 1 147 ? 22.537 -0.293 -8.131 1.00 96.50 147 LEU A C 1
ATOM 1163 O O . LEU A 1 147 ? 22.884 -1.034 -7.217 1.00 96.50 147 LEU A O 1
ATOM 1167 N N . SER A 1 148 ? 23.315 -0.038 -9.187 1.00 95.00 148 SER A N 1
ATOM 1168 C CA . SER A 1 148 ? 24.640 -0.643 -9.390 1.00 95.00 148 SER A CA 1
ATOM 1169 C C . SER A 1 148 ? 25.674 -0.232 -8.334 1.00 95.00 148 SER A C 1
ATOM 1171 O O . SER A 1 148 ? 26.665 -0.926 -8.124 1.00 95.00 148 SER A O 1
ATOM 1173 N N . GLU A 1 149 ? 25.426 0.876 -7.635 1.00 93.00 149 GLU A N 1
ATOM 1174 C CA . GLU A 1 149 ? 26.261 1.375 -6.539 1.00 93.00 149 GLU A CA 1
ATOM 1175 C C . GLU A 1 149 ? 25.871 0.792 -5.167 1.00 93.00 149 GLU A C 1
ATOM 1177 O O . GLU A 1 149 ? 26.534 1.066 -4.164 1.00 93.00 149 GLU A O 1
ATOM 1182 N N . GLN A 1 150 ? 24.802 -0.008 -5.092 1.00 91.50 150 GLN A N 1
ATOM 1183 C CA . GLN A 1 150 ? 24.268 -0.550 -3.844 1.00 91.50 150 GLN A CA 1
ATOM 1184 C C . GLN A 1 150 ? 24.443 -2.062 -3.734 1.00 91.50 150 GLN A C 1
ATOM 1186 O O . GLN A 1 150 ? 24.387 -2.807 -4.707 1.00 91.50 150 GLN A O 1
ATOM 1191 N N . THR A 1 151 ? 24.578 -2.543 -2.498 1.00 92.12 151 THR A N 1
ATOM 1192 C CA . THR A 1 151 ? 24.443 -3.974 -2.209 1.00 92.12 151 THR A CA 1
ATOM 1193 C C . THR A 1 151 ? 22.964 -4.337 -2.159 1.00 92.12 151 THR A C 1
ATOM 1195 O O . THR A 1 151 ? 22.238 -3.902 -1.263 1.00 92.12 151 THR A O 1
ATOM 1198 N N . LEU A 1 152 ? 22.520 -5.135 -3.127 1.00 94.69 152 LEU A N 1
ATOM 1199 C CA . LEU A 1 152 ? 21.148 -5.626 -3.185 1.00 94.69 152 LEU A CA 1
ATOM 1200 C C . LEU A 1 152 ? 20.927 -6.757 -2.164 1.00 94.69 152 LEU A C 1
ATOM 1202 O O . LEU A 1 152 ? 21.863 -7.504 -1.867 1.00 94.69 152 LEU A O 1
ATOM 1206 N N . PRO A 1 153 ? 19.709 -6.900 -1.609 1.00 94.62 153 PRO A N 1
ATOM 1207 C CA . PRO A 1 153 ? 19.389 -8.008 -0.715 1.00 94.62 153 PRO A CA 1
ATOM 1208 C C . PRO A 1 153 ? 19.665 -9.378 -1.356 1.00 94.62 153 PRO A C 1
ATOM 1210 O O . PRO A 1 153 ? 19.244 -9.625 -2.483 1.00 94.62 153 PRO A O 1
ATOM 1213 N N . GLU A 1 154 ? 20.302 -10.290 -0.612 1.00 92.50 154 GLU A N 1
ATOM 1214 C CA . GLU A 1 154 ? 20.756 -11.604 -1.118 1.00 92.50 154 GLU A CA 1
ATOM 1215 C C . GLU A 1 154 ? 19.634 -12.480 -1.693 1.00 92.50 154 GLU A C 1
ATOM 1217 O O . GLU A 1 154 ? 19.873 -13.318 -2.557 1.00 92.50 154 GLU A O 1
ATOM 1222 N N . HIS A 1 155 ? 18.401 -12.297 -1.222 1.00 92.88 155 HIS A N 1
ATOM 1223 C CA . HIS A 1 155 ? 17.247 -13.057 -1.695 1.00 92.88 155 HIS A CA 1
ATOM 1224 C C . HIS A 1 155 ? 16.688 -12.549 -3.031 1.00 92.88 155 HIS A C 1
ATOM 1226 O O . HIS A 1 155 ? 15.804 -13.202 -3.582 1.00 92.88 155 HIS A O 1
ATOM 1232 N N . ILE A 1 156 ? 17.147 -11.407 -3.560 1.00 96.75 156 ILE A N 1
ATOM 1233 C CA . ILE A 1 156 ? 16.755 -10.970 -4.905 1.00 96.75 156 ILE A CA 1
ATOM 1234 C C . ILE A 1 156 ? 17.461 -11.863 -5.927 1.00 96.75 156 ILE A C 1
ATOM 1236 O O . ILE A 1 156 ? 18.672 -11.780 -6.096 1.00 96.75 156 ILE A O 1
ATOM 1240 N N . GLU A 1 157 ? 16.700 -12.715 -6.618 1.00 96.75 157 GLU A N 1
ATOM 1241 C CA . GLU A 1 157 ? 17.265 -13.690 -7.562 1.00 96.75 157 GLU A CA 1
ATOM 1242 C C . GLU A 1 157 ? 17.565 -13.089 -8.938 1.00 96.75 157 GLU A C 1
ATOM 1244 O O . GLU A 1 157 ? 18.447 -13.573 -9.645 1.00 96.75 157 GLU A O 1
ATOM 1249 N N . ALA A 1 158 ? 16.811 -12.062 -9.335 1.00 97.50 158 ALA A N 1
ATOM 1250 C CA . ALA A 1 158 ? 16.919 -11.432 -10.642 1.00 97.50 158 ALA A CA 1
ATOM 1251 C C . ALA A 1 158 ? 16.219 -10.067 -10.674 1.00 97.50 158 ALA A C 1
ATOM 1253 O O . ALA A 1 158 ? 15.255 -9.814 -9.940 1.00 97.50 158 ALA A O 1
ATOM 1254 N N . LEU A 1 159 ? 16.692 -9.221 -11.588 1.00 98.50 159 LEU A N 1
ATOM 1255 C CA . LEU A 1 159 ? 16.084 -7.955 -11.972 1.00 98.50 159 LEU A CA 1
ATOM 1256 C C . LEU A 1 159 ? 15.399 -8.100 -13.338 1.00 98.50 159 LEU A C 1
ATOM 1258 O O . LEU A 1 159 ? 16.002 -8.550 -14.308 1.00 98.50 159 LEU A O 1
ATOM 1262 N N . PHE A 1 160 ? 14.149 -7.669 -13.432 1.00 98.75 160 PHE A N 1
ATOM 1263 C CA . PHE A 1 160 ? 13.370 -7.620 -14.660 1.00 98.75 160 PHE A CA 1
ATOM 1264 C C . PHE A 1 160 ? 13.087 -6.162 -15.014 1.00 98.75 160 PHE A C 1
ATOM 1266 O O . PHE A 1 160 ? 12.438 -5.449 -14.252 1.00 98.75 160 PHE A O 1
ATOM 1273 N N . VAL A 1 161 ? 13.535 -5.715 -16.181 1.00 98.69 161 VAL A N 1
ATOM 1274 C CA . VAL A 1 161 ? 13.147 -4.411 -16.728 1.00 98.69 161 VAL A CA 1
ATOM 1275 C C . VAL A 1 161 ? 12.005 -4.640 -17.705 1.00 98.69 161 VAL A C 1
ATOM 1277 O O . VAL A 1 161 ? 12.207 -5.211 -18.777 1.00 98.69 161 VAL A O 1
ATOM 1280 N N . ILE A 1 162 ? 10.798 -4.233 -17.314 1.00 98.38 162 ILE A N 1
ATOM 1281 C CA . ILE A 1 162 ? 9.603 -4.316 -18.151 1.00 98.38 162 ILE A CA 1
ATOM 1282 C C . ILE A 1 162 ? 9.507 -3.040 -18.979 1.00 98.38 162 ILE A C 1
ATOM 1284 O O . ILE A 1 162 ? 9.143 -1.977 -18.471 1.00 98.38 162 ILE A O 1
ATOM 1288 N N . ASP A 1 163 ? 9.833 -3.165 -20.261 1.00 97.50 163 ASP A N 1
ATOM 1289 C CA . ASP A 1 163 ? 9.891 -2.050 -21.193 1.00 97.50 163 ASP A CA 1
ATOM 1290 C C . ASP A 1 163 ? 8.576 -1.954 -21.983 1.00 97.50 163 ASP A C 1
ATOM 1292 O O . ASP A 1 163 ? 8.267 -2.770 -22.856 1.00 97.50 163 ASP A O 1
ATOM 1296 N N . ASP A 1 164 ? 7.752 -0.964 -21.629 1.00 95.44 164 ASP A N 1
ATOM 1297 C CA . ASP A 1 164 ? 6.529 -0.594 -22.343 1.00 95.44 164 ASP A CA 1
ATOM 1298 C C . ASP A 1 164 ? 6.740 0.596 -23.301 1.00 95.44 164 ASP A C 1
ATOM 1300 O O . ASP A 1 164 ? 5.763 1.216 -23.719 1.00 95.44 164 ASP A O 1
ATOM 1304 N N . SER A 1 165 ? 7.979 0.874 -23.727 1.00 95.44 165 SER A N 1
ATOM 1305 C CA . SER A 1 165 ? 8.287 1.938 -24.698 1.00 95.44 165 SER A CA 1
ATOM 1306 C C . SER A 1 165 ? 7.539 1.755 -26.020 1.00 95.44 165 SER A C 1
ATOM 1308 O O . SER A 1 165 ? 7.288 0.634 -26.488 1.00 95.44 165 SER A O 1
ATOM 1310 N N . ARG A 1 166 ? 7.135 2.874 -26.622 1.00 93.31 166 ARG A N 1
ATOM 1311 C CA . ARG A 1 166 ? 6.459 2.954 -27.924 1.00 93.31 166 ARG A CA 1
ATOM 1312 C C . ARG A 1 166 ? 7.415 3.390 -29.023 1.00 93.31 166 ARG A C 1
ATOM 1314 O O . ARG A 1 166 ? 7.226 2.980 -30.167 1.00 93.31 166 ARG A O 1
ATOM 1321 N N . ALA A 1 167 ? 8.412 4.204 -28.691 1.00 94.38 167 ALA A N 1
ATOM 1322 C CA . ALA A 1 167 ? 9.463 4.597 -29.609 1.00 94.38 167 ALA A CA 1
ATOM 1323 C C . ALA A 1 167 ? 10.539 3.506 -29.669 1.00 94.38 167 ALA A C 1
ATOM 1325 O O . ALA A 1 167 ? 11.098 3.110 -28.646 1.00 94.38 167 ALA A O 1
ATOM 1326 N N . SER A 1 168 ? 10.860 3.040 -30.881 1.00 94.31 168 SER A N 1
ATOM 1327 C CA . SER A 1 168 ? 11.930 2.054 -31.084 1.00 94.31 168 SER A CA 1
ATOM 1328 C C . SER A 1 168 ? 13.279 2.580 -30.595 1.00 94.31 168 SER A C 1
ATOM 1330 O O . SER A 1 168 ? 14.005 1.854 -29.933 1.00 94.31 168 SER A O 1
ATOM 1332 N N . GLU A 1 169 ? 13.560 3.867 -30.828 1.00 97.19 169 GLU A N 1
ATOM 1333 C CA . GLU A 1 169 ? 14.774 4.532 -30.344 1.00 97.19 169 GLU A CA 1
ATOM 1334 C C . GLU A 1 169 ? 14.891 4.474 -28.814 1.00 97.19 169 GLU A C 1
ATOM 1336 O O . GLU A 1 169 ? 15.957 4.158 -28.293 1.00 97.19 169 GLU A O 1
ATOM 1341 N N . SER A 1 170 ? 13.797 4.706 -28.080 1.00 97.38 170 SER A N 1
ATOM 1342 C CA . SER A 1 170 ? 13.809 4.580 -26.620 1.00 97.38 170 SER A CA 1
ATOM 1343 C C . SER A 1 170 ? 14.094 3.149 -26.175 1.00 97.38 170 SER A C 1
ATOM 1345 O O . SER A 1 170 ? 14.873 2.958 -25.248 1.00 97.38 170 SER A O 1
ATOM 1347 N N . SER A 1 171 ? 13.521 2.149 -26.850 1.00 96.81 171 SER A N 1
ATOM 1348 C CA . SER A 1 171 ? 13.779 0.741 -26.527 1.00 96.81 171 SER A CA 1
ATOM 1349 C C . SER A 1 171 ? 15.232 0.330 -26.815 1.00 96.81 171 SER A C 1
ATOM 1351 O O . SER A 1 171 ? 15.848 -0.346 -25.992 1.00 96.81 171 SER A O 1
ATOM 1353 N N . ASP A 1 172 ? 15.821 0.811 -27.916 1.00 97.94 172 ASP A N 1
ATOM 1354 C CA . ASP A 1 172 ? 17.230 0.571 -28.263 1.00 97.94 172 ASP A CA 1
ATOM 1355 C C . ASP A 1 172 ? 18.189 1.206 -27.234 1.00 97.94 172 ASP A C 1
ATOM 1357 O O . ASP A 1 172 ? 19.187 0.597 -26.824 1.00 97.94 172 ASP A O 1
ATOM 1361 N N . ILE A 1 173 ? 17.878 2.425 -26.775 1.00 98.38 173 ILE A N 1
ATOM 1362 C CA . ILE A 1 173 ? 18.647 3.097 -25.719 1.00 98.38 173 ILE A CA 1
ATOM 1363 C C . ILE A 1 173 ? 18.488 2.344 -24.395 1.00 98.38 173 ILE A C 1
ATOM 1365 O O . ILE A 1 173 ? 19.494 2.067 -23.744 1.00 98.38 173 ILE A O 1
ATOM 1369 N N . ASN A 1 174 ? 17.268 1.948 -24.019 1.00 98.31 174 ASN A N 1
ATOM 1370 C CA . ASN A 1 174 ? 17.022 1.159 -22.809 1.00 98.31 174 ASN A CA 1
ATOM 1371 C C . ASN A 1 174 ? 17.850 -0.133 -22.807 1.00 98.31 174 ASN A C 1
ATOM 1373 O O . ASN A 1 174 ? 18.511 -0.429 -21.814 1.00 98.31 174 ASN A O 1
ATOM 1377 N N . ALA A 1 175 ? 17.871 -0.872 -23.921 1.00 98.12 175 ALA A N 1
ATOM 1378 C CA . ALA A 1 175 ? 18.682 -2.082 -24.061 1.00 98.12 175 ALA A CA 1
ATOM 1379 C C . ALA A 1 175 ? 20.180 -1.799 -23.850 1.00 98.12 175 ALA A C 1
ATOM 1381 O O . ALA A 1 175 ? 20.863 -2.536 -23.137 1.00 98.12 175 ALA A O 1
ATOM 1382 N N . SER A 1 176 ? 20.684 -0.701 -24.421 1.00 98.19 176 SER A N 1
ATOM 1383 C CA . SER A 1 176 ? 22.084 -0.282 -24.271 1.00 98.19 176 SER A CA 1
ATOM 1384 C C . SER A 1 176 ? 22.434 0.096 -22.826 1.00 98.19 176 SER A C 1
ATOM 1386 O O . SER A 1 176 ? 23.507 -0.260 -22.338 1.00 98.19 176 SER A O 1
ATOM 1388 N N . VAL A 1 177 ? 21.525 0.783 -22.128 1.00 97.94 177 VAL A N 1
ATOM 1389 C CA . VAL A 1 177 ? 21.669 1.142 -20.709 1.00 97.94 177 VAL A CA 1
ATOM 1390 C C . VAL A 1 177 ? 21.644 -0.103 -19.820 1.00 97.94 177 VAL A C 1
ATOM 1392 O O . VAL A 1 177 ? 22.454 -0.227 -18.908 1.00 97.94 177 VAL A O 1
ATOM 1395 N N . ILE A 1 178 ? 20.746 -1.054 -20.080 1.00 97.69 178 ILE A N 1
ATOM 1396 C CA . ILE A 1 178 ? 20.676 -2.309 -19.318 1.00 97.69 178 ILE A CA 1
ATOM 1397 C C . ILE A 1 178 ? 21.977 -3.103 -19.461 1.00 97.69 178 ILE A C 1
ATOM 1399 O O . ILE A 1 178 ? 22.470 -3.672 -18.486 1.00 97.69 178 ILE A O 1
ATOM 1403 N N . GLU A 1 179 ? 22.545 -3.136 -20.666 1.00 96.88 179 GLU A N 1
ATOM 1404 C CA . GLU A 1 179 ? 23.789 -3.855 -20.913 1.00 96.88 179 GLU A CA 1
ATOM 1405 C C . GLU A 1 179 ? 24.988 -3.204 -20.211 1.00 96.88 179 GLU A C 1
ATOM 1407 O O . GLU A 1 179 ? 25.835 -3.914 -19.673 1.00 96.88 179 GLU A O 1
ATOM 1412 N N . SER A 1 180 ? 25.039 -1.869 -20.135 1.00 95.62 180 SER A N 1
ATOM 1413 C CA . SER A 1 180 ? 26.163 -1.155 -19.511 1.00 95.62 180 SER A CA 1
ATOM 1414 C C . SER A 1 180 ? 26.276 -1.384 -17.998 1.00 95.62 180 SER A C 1
ATOM 1416 O O . SER A 1 180 ? 27.379 -1.331 -17.455 1.00 95.62 180 SER A O 1
ATOM 1418 N N . VAL A 1 181 ? 25.163 -1.683 -17.318 1.00 94.81 181 VAL A N 1
ATOM 1419 C CA . VAL A 1 181 ? 25.128 -1.931 -15.864 1.00 94.81 181 VAL A CA 1
ATOM 1420 C C . VAL A 1 181 ? 25.164 -3.415 -15.491 1.00 94.81 181 VAL A C 1
ATOM 1422 O O . VAL A 1 181 ? 25.269 -3.743 -14.305 1.00 94.81 181 VAL A O 1
ATOM 1425 N N . ARG A 1 182 ? 25.075 -4.323 -16.475 1.00 93.62 182 ARG A N 1
ATOM 1426 C CA . ARG A 1 182 ? 24.894 -5.767 -16.251 1.00 93.62 182 ARG A CA 1
ATOM 1427 C C . ARG A 1 182 ? 25.973 -6.367 -15.354 1.00 93.62 182 ARG A C 1
ATOM 1429 O O . ARG A 1 182 ? 25.653 -7.132 -14.448 1.00 93.62 182 ARG A O 1
ATOM 1436 N N . GLU A 1 183 ? 27.234 -6.019 -15.596 1.00 89.38 183 GLU A N 1
ATOM 1437 C CA . GLU A 1 183 ? 28.361 -6.539 -14.814 1.00 89.38 183 GLU A CA 1
ATOM 1438 C C . GLU A 1 183 ? 28.387 -5.980 -13.383 1.00 89.38 183 GLU A C 1
ATOM 1440 O O . GLU A 1 183 ? 28.757 -6.698 -12.455 1.00 89.38 183 GLU A O 1
ATOM 1445 N N . ASN A 1 184 ? 27.945 -4.734 -13.185 1.00 91.94 184 ASN A N 1
ATOM 1446 C CA . ASN A 1 184 ? 28.024 -4.046 -11.893 1.00 91.94 184 ASN A CA 1
ATOM 1447 C C . ASN A 1 184 ? 26.901 -4.448 -10.928 1.00 91.94 184 ASN A C 1
ATOM 1449 O O . ASN A 1 184 ? 27.128 -4.511 -9.724 1.00 91.94 184 ASN A O 1
ATOM 1453 N N . ILE A 1 185 ? 25.699 -4.744 -11.435 1.00 92.44 185 ILE A N 1
ATOM 1454 C CA . ILE A 1 185 ? 24.545 -5.126 -10.598 1.00 92.44 185 ILE A CA 1
ATOM 1455 C C . ILE A 1 185 ? 24.730 -6.509 -9.949 1.00 92.44 185 ILE A C 1
ATOM 1457 O O . ILE A 1 185 ? 24.150 -6.782 -8.900 1.00 92.44 185 ILE A O 1
ATOM 1461 N N . GLY A 1 186 ? 25.538 -7.392 -10.546 1.00 88.25 186 GLY A N 1
ATOM 1462 C CA . GLY A 1 186 ? 25.881 -8.688 -9.948 1.00 88.25 186 GLY A CA 1
ATOM 1463 C C . GLY A 1 186 ? 24.727 -9.699 -9.864 1.00 88.25 186 GLY A C 1
ATOM 1464 O O . GLY A 1 186 ? 24.868 -10.726 -9.203 1.00 88.25 186 GLY A O 1
ATOM 1465 N N . LEU A 1 187 ? 23.604 -9.440 -10.543 1.00 93.81 187 LEU A N 1
ATOM 1466 C CA . LEU A 1 187 ? 22.431 -10.316 -10.631 1.00 93.81 187 LEU A CA 1
ATOM 1467 C C . LEU A 1 187 ? 22.003 -10.492 -12.097 1.00 93.81 187 LEU A C 1
ATOM 1469 O O . LEU A 1 187 ? 22.258 -9.607 -12.918 1.00 93.81 187 LEU A O 1
ATOM 1473 N N . PRO A 1 188 ? 21.315 -11.593 -12.450 1.00 96.69 188 PRO A N 1
ATOM 1474 C CA . PRO A 1 188 ? 20.673 -11.723 -13.752 1.00 96.69 188 PRO A CA 1
ATOM 1475 C C . PRO A 1 188 ? 19.723 -10.551 -14.026 1.00 96.69 188 PRO A C 1
ATOM 1477 O O . PRO A 1 188 ? 18.831 -10.269 -13.224 1.00 96.69 188 PRO A O 1
ATOM 1480 N N . ILE A 1 189 ? 19.904 -9.892 -15.176 1.00 97.94 189 ILE A N 1
ATOM 1481 C CA . ILE A 1 189 ? 19.000 -8.842 -15.661 1.00 97.94 189 ILE A CA 1
ATOM 1482 C C . ILE A 1 189 ? 18.271 -9.332 -16.910 1.00 97.94 189 ILE A C 1
ATOM 1484 O O . ILE A 1 189 ? 18.907 -9.655 -17.921 1.00 97.94 189 ILE A O 1
ATOM 1488 N N . HIS A 1 190 ? 16.943 -9.345 -16.847 1.00 98.06 190 HIS A N 1
ATOM 1489 C CA . HIS A 1 190 ? 16.048 -9.692 -17.944 1.00 98.06 190 HIS A CA 1
ATOM 1490 C C . HIS A 1 190 ? 15.388 -8.427 -18.497 1.00 98.06 190 HIS A C 1
ATOM 1492 O O . HIS A 1 190 ? 14.598 -7.783 -17.809 1.00 98.06 190 HIS A O 1
ATOM 1498 N N . HIS A 1 191 ? 15.690 -8.080 -19.746 1.00 98.12 191 HIS A N 1
ATOM 1499 C CA . HIS A 1 191 ? 14.973 -7.030 -20.471 1.00 98.12 191 HIS A CA 1
ATOM 1500 C C . HIS A 1 191 ? 13.756 -7.651 -21.154 1.00 98.12 191 HIS A C 1
ATOM 1502 O O . HIS A 1 191 ? 13.893 -8.544 -21.988 1.00 98.12 191 HIS A O 1
ATOM 1508 N N . VAL A 1 192 ? 12.563 -7.222 -20.749 1.00 98.00 192 VAL A N 1
ATOM 1509 C CA . VAL A 1 192 ? 11.286 -7.697 -21.286 1.00 98.00 192 VAL A CA 1
ATOM 1510 C C . VAL A 1 192 ? 10.691 -6.584 -22.139 1.00 98.00 192 VAL A C 1
ATOM 1512 O O . VAL A 1 192 ? 9.881 -5.781 -21.671 1.00 98.00 192 VAL A O 1
ATOM 1515 N N . ASP A 1 193 ? 11.145 -6.528 -23.386 1.00 96.88 193 ASP A N 1
ATOM 1516 C CA . ASP A 1 193 ? 10.666 -5.595 -24.401 1.00 96.88 193 ASP A CA 1
ATOM 1517 C C . ASP A 1 193 ? 9.367 -6.081 -25.078 1.00 96.88 193 ASP A C 1
ATOM 1519 O O . ASP A 1 193 ? 8.741 -7.076 -24.685 1.00 96.88 193 ASP A O 1
ATOM 1523 N N . MET A 1 194 ? 8.936 -5.366 -26.119 1.00 94.56 194 MET A N 1
ATOM 1524 C CA . MET A 1 194 ? 7.737 -5.733 -26.872 1.00 94.56 194 MET A CA 1
ATOM 1525 C C . MET A 1 194 ? 7.888 -7.053 -27.644 1.00 94.56 194 MET A C 1
ATOM 1527 O O . MET A 1 194 ? 6.899 -7.771 -27.809 1.00 94.56 194 MET A O 1
ATOM 1531 N N . ALA A 1 195 ? 9.091 -7.396 -28.112 1.00 95.38 195 ALA A N 1
ATOM 1532 C CA . ALA A 1 195 ? 9.325 -8.642 -28.835 1.00 95.38 195 ALA A CA 1
ATOM 1533 C C . ALA A 1 195 ? 9.175 -9.841 -27.888 1.00 95.38 195 ALA A C 1
ATOM 1535 O O . ALA A 1 195 ? 8.381 -10.742 -28.168 1.00 95.38 195 ALA A O 1
ATOM 1536 N N . VAL A 1 196 ? 9.830 -9.791 -26.723 1.00 96.94 196 VAL A N 1
ATOM 1537 C CA . VAL A 1 196 ? 9.714 -10.807 -25.665 1.00 96.94 196 VAL A CA 1
ATOM 1538 C C . VAL A 1 196 ? 8.268 -10.927 -25.184 1.00 96.94 196 VAL A C 1
ATOM 1540 O O . VAL A 1 196 ? 7.751 -12.032 -25.021 1.00 96.94 196 VAL A O 1
ATOM 1543 N N . ARG A 1 197 ? 7.570 -9.799 -24.997 1.00 96.31 197 ARG A N 1
ATOM 1544 C CA . ARG A 1 197 ? 6.154 -9.812 -24.606 1.00 96.31 197 ARG A CA 1
ATOM 1545 C C . ARG A 1 197 ? 5.268 -10.478 -25.658 1.00 96.31 197 ARG A C 1
ATOM 1547 O O . ARG A 1 197 ? 4.399 -11.270 -25.302 1.00 96.31 197 ARG A O 1
ATOM 1554 N N . THR A 1 198 ? 5.474 -10.164 -26.935 1.00 96.38 198 THR A N 1
ATOM 1555 C CA . THR A 1 198 ? 4.695 -10.741 -28.042 1.00 96.38 198 THR A CA 1
ATOM 1556 C C . THR A 1 198 ? 4.913 -12.249 -28.132 1.00 96.38 198 THR A C 1
ATOM 1558 O O . THR A 1 198 ? 3.952 -13.004 -28.288 1.00 96.38 198 THR A O 1
ATOM 1561 N N . GLU A 1 199 ? 6.159 -12.699 -27.972 1.00 97.81 199 GLU A N 1
ATOM 1562 C CA . GLU A 1 199 ? 6.488 -14.122 -27.924 1.00 97.81 199 GLU A CA 1
ATOM 1563 C C . GLU A 1 199 ? 5.792 -14.818 -26.746 1.00 97.81 199 GLU A C 1
ATOM 1565 O O . GLU A 1 199 ? 5.132 -15.838 -26.944 1.00 97.81 199 GLU A O 1
ATOM 1570 N N . LEU A 1 200 ? 5.851 -14.234 -25.544 1.00 97.25 200 LEU A N 1
ATOM 1571 C CA . LEU A 1 200 ? 5.162 -14.762 -24.365 1.00 97.25 200 LEU A CA 1
ATOM 1572 C C . LEU A 1 200 ? 3.647 -14.871 -24.589 1.00 97.25 200 LEU A C 1
ATOM 1574 O O . LEU A 1 200 ? 3.053 -15.897 -24.267 1.00 97.25 200 LEU A O 1
ATOM 1578 N N . ILE A 1 201 ? 3.012 -13.843 -25.157 1.00 97.88 201 ILE A N 1
ATOM 1579 C CA . ILE A 1 201 ? 1.574 -13.858 -25.465 1.00 97.88 201 ILE A CA 1
ATOM 1580 C C . ILE A 1 201 ? 1.240 -14.989 -26.443 1.00 97.88 201 ILE A C 1
ATOM 1582 O O . ILE A 1 201 ? 0.270 -15.715 -26.215 1.00 97.88 201 ILE A O 1
ATOM 1586 N N . SER A 1 202 ? 2.044 -15.173 -27.496 1.00 98.06 202 SER A N 1
ATOM 1587 C CA . SER A 1 202 ? 1.861 -16.279 -28.445 1.00 98.06 202 SER A CA 1
ATOM 1588 C C . SER A 1 202 ? 1.957 -17.627 -27.735 1.00 98.06 202 SER A C 1
ATOM 1590 O O . SER A 1 202 ? 1.040 -18.436 -27.836 1.00 98.06 202 SER A O 1
ATOM 1592 N N . GLN A 1 203 ? 3.006 -17.837 -26.935 1.00 98.00 203 GLN A N 1
ATOM 1593 C CA . GLN A 1 203 ? 3.204 -19.083 -26.193 1.00 98.00 203 GLN A CA 1
ATOM 1594 C C . GLN A 1 203 ? 2.056 -19.368 -25.212 1.00 98.00 203 GLN A C 1
ATOM 1596 O O . GLN A 1 203 ? 1.601 -20.510 -25.103 1.00 98.00 203 GLN A O 1
ATOM 1601 N N . LEU A 1 204 ? 1.549 -18.343 -24.517 1.00 97.50 204 LEU A N 1
ATOM 1602 C CA . LEU A 1 204 ? 0.394 -18.476 -23.628 1.00 97.50 204 LEU A CA 1
ATOM 1603 C C . LEU A 1 204 ? -0.861 -18.896 -24.398 1.00 97.50 204 LEU A C 1
ATOM 1605 O O . LEU A 1 204 ? -1.576 -19.787 -23.942 1.00 97.50 204 LEU A O 1
ATOM 1609 N N . LYS A 1 205 ? -1.125 -18.297 -25.563 1.00 97.81 205 LYS A N 1
ATOM 1610 C CA . LYS A 1 205 ? -2.276 -18.649 -26.407 1.00 97.81 205 LYS A CA 1
ATOM 1611 C C . LYS A 1 205 ? -2.157 -20.043 -27.017 1.00 97.81 205 LYS A C 1
ATOM 1613 O O . LYS A 1 205 ? -3.162 -20.743 -27.092 1.00 97.81 205 LYS A O 1
ATOM 1618 N N . ASP A 1 206 ? -0.953 -20.456 -27.393 1.00 98.25 206 ASP A N 1
ATOM 1619 C CA . ASP A 1 206 ? -0.697 -21.792 -27.935 1.00 98.25 206 ASP A CA 1
ATOM 1620 C C . ASP A 1 206 ? -0.847 -22.885 -26.864 1.00 98.25 206 ASP A C 1
ATOM 1622 O O . ASP A 1 206 ? -1.237 -24.014 -27.164 1.00 98.25 206 ASP A O 1
ATOM 1626 N N . THR A 1 207 ? -0.554 -22.554 -25.602 1.00 97.69 207 THR A N 1
ATOM 1627 C CA . THR A 1 207 ? -0.570 -23.509 -24.482 1.00 97.69 207 THR A CA 1
ATOM 1628 C C . THR A 1 207 ? -1.926 -23.584 -23.776 1.00 97.69 207 THR A C 1
ATOM 1630 O O . THR A 1 207 ? -2.320 -24.648 -23.290 1.00 97.69 207 THR A O 1
ATOM 1633 N N . LEU A 1 208 ? -2.640 -22.462 -23.667 1.00 97.50 208 LEU A N 1
ATOM 1634 C CA . LEU A 1 208 ? -3.890 -22.357 -22.914 1.00 97.50 208 LEU A CA 1
ATOM 1635 C C . LEU A 1 208 ? -5.120 -22.495 -23.817 1.00 97.50 208 LEU A C 1
ATOM 1637 O O . LEU A 1 208 ? -5.080 -22.268 -25.022 1.00 97.50 208 LEU A O 1
ATOM 1641 N N . GLN A 1 209 ? -6.251 -22.854 -23.207 1.00 97.69 209 GLN A N 1
ATOM 1642 C CA . GLN A 1 209 ? -7.525 -22.978 -23.917 1.00 97.69 209 GLN A CA 1
ATOM 1643 C C . GLN A 1 209 ? -7.936 -21.650 -24.569 1.00 97.69 209 GLN A C 1
ATOM 1645 O O . GLN A 1 209 ? -7.774 -20.585 -23.971 1.00 97.69 209 GLN A O 1
ATOM 1650 N N . GLU A 1 210 ? -8.554 -21.727 -25.751 1.00 97.31 210 GLU A N 1
ATOM 1651 C CA . GLU A 1 210 ? -9.012 -20.567 -26.537 1.00 97.31 210 GLU A CA 1
ATOM 1652 C C . GLU A 1 210 ? -9.921 -19.617 -25.737 1.00 97.31 210 GLU A C 1
ATOM 1654 O O . GLU A 1 210 ? -9.869 -18.400 -25.904 1.00 97.31 210 GLU A O 1
ATOM 1659 N N . SER A 1 211 ? -10.680 -20.143 -24.769 1.00 97.56 211 SER A N 1
ATOM 1660 C CA . SER A 1 211 ? -11.504 -19.348 -23.848 1.00 97.56 211 SER A CA 1
ATOM 1661 C C . SER A 1 211 ? -10.721 -18.318 -23.023 1.00 97.56 211 SER A C 1
ATOM 1663 O O . SER A 1 211 ? -11.323 -17.389 -22.489 1.00 97.56 211 SER A O 1
ATOM 1665 N N . HIS A 1 212 ? -9.399 -18.462 -22.899 1.00 97.06 212 HIS A N 1
ATOM 1666 C CA . HIS A 1 212 ? -8.532 -17.520 -22.191 1.00 97.06 212 HIS A CA 1
ATOM 1667 C C . HIS A 1 212 ? -7.894 -16.466 -23.101 1.00 97.06 212 HIS A C 1
ATOM 1669 O O . HIS A 1 212 ? -7.359 -15.486 -22.586 1.00 97.06 212 HIS A O 1
ATOM 1675 N N . HIS A 1 213 ? -7.962 -16.612 -24.428 1.00 97.75 213 HIS A N 1
ATOM 1676 C CA . HIS A 1 213 ? -7.246 -15.734 -25.364 1.00 97.75 213 HIS A CA 1
ATOM 1677 C C . HIS A 1 213 ? -7.666 -14.271 -25.233 1.00 97.75 213 HIS A C 1
ATOM 1679 O O . HIS A 1 213 ? -6.805 -13.400 -25.175 1.00 97.75 213 HIS A O 1
ATOM 1685 N N . LEU A 1 214 ? -8.967 -14.006 -25.073 1.00 97.56 214 LEU A N 1
ATOM 1686 C CA . LEU A 1 214 ? -9.470 -12.645 -24.865 1.00 97.56 214 LEU A CA 1
ATOM 1687 C C . LEU A 1 214 ? -8.930 -12.013 -23.574 1.00 97.56 214 LEU A C 1
ATOM 1689 O O . LEU A 1 214 ? -8.621 -10.827 -23.556 1.00 97.56 214 LEU A O 1
ATOM 1693 N N . ALA A 1 215 ? -8.813 -12.789 -22.493 1.00 97.06 215 ALA A N 1
ATOM 1694 C CA . ALA A 1 215 ? -8.266 -12.291 -21.233 1.00 97.06 215 ALA A CA 1
ATOM 1695 C C . ALA A 1 215 ? -6.760 -12.015 -21.347 1.00 97.06 215 ALA A C 1
ATOM 1697 O O . ALA A 1 215 ? -6.290 -11.016 -20.809 1.00 97.06 215 ALA A O 1
ATOM 1698 N N . ILE A 1 216 ? -6.022 -12.864 -22.071 1.00 97.69 216 ILE A N 1
ATOM 1699 C CA . ILE A 1 216 ? -4.599 -12.654 -22.371 1.00 97.69 216 ILE A CA 1
ATOM 1700 C C . ILE A 1 216 ? -4.420 -11.346 -23.151 1.00 97.69 216 ILE A C 1
ATOM 1702 O O . ILE A 1 216 ? -3.624 -10.504 -22.741 1.00 97.69 216 ILE A O 1
ATOM 1706 N N . ASP A 1 217 ? -5.205 -11.138 -24.211 1.00 97.12 217 ASP A N 1
ATOM 1707 C CA . ASP A 1 217 ? -5.139 -9.914 -25.019 1.00 97.12 217 ASP A CA 1
ATOM 1708 C C . ASP A 1 217 ? -5.500 -8.677 -24.212 1.00 97.12 217 ASP A C 1
ATOM 1710 O O . ASP A 1 217 ? -4.763 -7.696 -24.203 1.00 97.12 217 ASP A O 1
ATOM 1714 N N . PHE A 1 218 ? -6.597 -8.748 -23.460 1.00 97.38 218 PHE A N 1
ATOM 1715 C CA . PHE A 1 218 ? -7.022 -7.660 -22.596 1.00 97.38 218 PHE A CA 1
ATOM 1716 C C . PHE A 1 218 ? -5.930 -7.279 -21.586 1.00 97.38 218 PHE A C 1
ATOM 1718 O O . PHE A 1 218 ? -5.652 -6.095 -21.418 1.00 97.38 218 PHE A O 1
ATOM 1725 N N . LEU A 1 219 ? -5.309 -8.255 -20.913 1.00 97.25 219 LEU A N 1
ATOM 1726 C CA . LEU A 1 219 ? -4.389 -8.004 -19.799 1.00 97.25 219 LEU A CA 1
ATOM 1727 C C . LEU A 1 219 ? -2.951 -7.683 -20.211 1.00 97.25 219 LEU A C 1
ATOM 1729 O O . LEU A 1 219 ? -2.260 -7.040 -19.418 1.00 97.25 219 LEU A O 1
ATOM 1733 N N . LEU A 1 220 ? -2.493 -8.156 -21.376 1.00 96.38 220 LEU A N 1
ATOM 1734 C CA . LEU A 1 220 ? -1.073 -8.150 -21.751 1.00 96.38 220 LEU A CA 1
ATOM 1735 C C . LEU A 1 220 ? -0.795 -7.547 -23.135 1.00 96.38 220 LEU A C 1
ATOM 1737 O O . LEU A 1 220 ? 0.296 -7.005 -23.337 1.00 96.38 220 LEU A O 1
ATOM 1741 N N . ASP A 1 221 ? -1.739 -7.613 -24.079 1.00 95.38 221 ASP A N 1
ATOM 1742 C CA . ASP A 1 221 ? -1.509 -7.133 -25.443 1.00 95.38 221 ASP A CA 1
ATOM 1743 C C . ASP A 1 221 ? -1.767 -5.625 -25.556 1.00 95.38 221 ASP A C 1
ATOM 1745 O O . ASP A 1 221 ? -2.883 -5.123 -25.388 1.00 95.38 221 ASP A O 1
ATOM 1749 N N . ARG A 1 222 ? -0.717 -4.875 -25.905 1.00 91.81 222 ARG A N 1
ATOM 1750 C CA . ARG A 1 222 ? -0.820 -3.433 -26.151 1.00 91.81 222 ARG A CA 1
ATOM 1751 C C . ARG A 1 222 ? -1.753 -3.123 -27.321 1.00 91.81 222 ARG A C 1
ATOM 1753 O O . ARG A 1 222 ? -2.459 -2.115 -27.274 1.00 91.81 222 ARG A O 1
ATOM 1760 N N . ALA A 1 223 ? -1.781 -3.964 -28.355 1.00 92.69 223 ALA A N 1
ATOM 1761 C CA . ALA A 1 223 ? -2.601 -3.736 -29.540 1.00 92.69 223 ALA A CA 1
ATOM 1762 C C . ALA A 1 223 ? -4.099 -3.665 -29.202 1.00 92.69 223 ALA A C 1
ATOM 1764 O O . ALA A 1 223 ? -4.825 -2.898 -29.835 1.00 92.69 223 ALA A O 1
ATOM 1765 N N . TYR A 1 224 ? -4.540 -4.370 -28.152 1.00 95.06 224 TYR A N 1
ATOM 1766 C CA . TYR A 1 224 ? -5.920 -4.335 -27.662 1.00 95.06 224 TYR A CA 1
ATOM 1767 C C . TYR A 1 224 ? -6.367 -2.924 -27.231 1.00 95.06 224 TYR A C 1
ATOM 1769 O O . TYR A 1 224 ? -7.536 -2.563 -27.370 1.00 95.06 224 TYR A O 1
ATOM 1777 N N . TRP A 1 225 ? -5.436 -2.097 -26.746 1.00 93.81 225 TRP A N 1
ATOM 1778 C CA . TRP A 1 225 ? -5.713 -0.773 -26.170 1.00 93.81 225 TRP A CA 1
ATOM 1779 C C . TRP A 1 225 ? -5.374 0.402 -27.097 1.00 93.81 225 TRP A C 1
ATOM 1781 O O . TRP A 1 225 ? -5.703 1.555 -26.797 1.00 93.81 225 TRP A O 1
ATOM 1791 N N . GLY A 1 226 ? -4.738 0.133 -28.240 1.00 90.12 226 GLY A N 1
ATOM 1792 C CA . GLY A 1 226 ? -4.385 1.144 -29.233 1.00 90.12 226 GLY A CA 1
ATOM 1793 C C . GLY A 1 226 ? -3.549 2.288 -28.646 1.00 90.12 226 GLY A C 1
ATOM 1794 O O . GLY A 1 226 ? -2.478 2.078 -28.083 1.00 90.12 226 GLY A O 1
ATOM 1795 N N . ALA A 1 227 ? -4.031 3.525 -28.795 1.00 90.12 227 ALA A N 1
ATOM 1796 C CA . ALA A 1 227 ? -3.310 4.717 -28.348 1.00 90.12 227 ALA A CA 1
ATOM 1797 C C . ALA A 1 227 ? -3.498 5.047 -26.856 1.00 90.12 227 ALA A C 1
ATOM 1799 O O . ALA A 1 227 ? -2.788 5.923 -26.359 1.00 90.12 227 ALA A O 1
ATOM 1800 N N . ALA A 1 228 ? -4.416 4.377 -26.148 1.00 91.62 228 ALA A N 1
ATOM 1801 C CA . ALA A 1 228 ? -4.690 4.657 -24.739 1.00 91.62 228 ALA A CA 1
ATOM 1802 C C . ALA A 1 228 ? -3.418 4.511 -23.882 1.00 91.62 228 ALA A C 1
ATOM 1804 O O . ALA A 1 228 ? -2.564 3.688 -24.211 1.00 91.62 228 ALA A O 1
ATOM 1805 N N . PRO A 1 229 ? -3.257 5.288 -22.798 1.00 89.94 229 PRO A N 1
ATOM 1806 C CA . PRO A 1 229 ? -2.129 5.113 -21.892 1.00 89.94 229 PRO A CA 1
ATOM 1807 C C . PRO A 1 229 ? -2.253 3.784 -21.131 1.00 89.94 229 PRO A C 1
ATOM 1809 O O . PRO A 1 229 ? -3.300 3.509 -20.546 1.00 89.94 229 PRO A O 1
ATOM 1812 N N . THR A 1 230 ? -1.193 2.973 -21.139 1.00 93.12 230 THR A N 1
ATOM 1813 C CA . THR A 1 230 ? -1.191 1.552 -20.735 1.00 93.12 230 THR A CA 1
ATOM 1814 C C . THR A 1 230 ? -0.450 1.279 -19.420 1.00 93.12 230 THR A C 1
ATOM 1816 O O . THR A 1 230 ? 0.295 0.307 -19.307 1.00 93.12 230 THR A O 1
ATOM 1819 N N . TYR A 1 231 ? -0.644 2.128 -18.404 1.00 90.06 231 TYR A N 1
ATOM 1820 C CA . TYR A 1 231 ? 0.103 2.066 -17.133 1.00 90.06 231 TYR A CA 1
ATOM 1821 C C . TYR A 1 231 ? 0.034 0.693 -16.427 1.00 90.06 231 TYR A C 1
ATOM 1823 O O . TYR A 1 231 ? 0.990 0.283 -15.763 1.00 90.06 231 TYR A O 1
ATOM 1831 N N . GLY A 1 232 ? -1.067 -0.047 -16.610 1.00 94.69 232 GLY A N 1
ATOM 1832 C CA . GLY A 1 232 ? -1.276 -1.358 -15.999 1.00 94.69 232 GLY A CA 1
ATOM 1833 C C . GLY A 1 232 ? -0.693 -2.546 -16.766 1.00 94.69 232 GLY A C 1
ATOM 1834 O O . GLY A 1 232 ? -0.515 -3.598 -16.157 1.00 94.69 232 GLY A O 1
ATOM 1835 N N . LEU A 1 233 ? -0.359 -2.423 -18.060 1.00 95.12 233 LEU A N 1
ATOM 1836 C CA . LEU A 1 233 ? 0.171 -3.556 -18.844 1.00 95.12 233 LEU A CA 1
ATOM 1837 C C . LEU A 1 233 ? 1.507 -4.058 -18.292 1.00 95.12 233 LEU A C 1
ATOM 1839 O O . LEU A 1 233 ? 1.673 -5.252 -18.045 1.00 95.12 233 LEU A O 1
ATOM 1843 N N . ALA A 1 234 ? 2.447 -3.141 -18.051 1.00 95.38 234 ALA A N 1
ATOM 1844 C CA . ALA A 1 234 ? 3.752 -3.482 -17.490 1.00 95.38 234 ALA A CA 1
ATOM 1845 C C . ALA A 1 234 ? 3.620 -4.106 -16.086 1.00 95.38 234 ALA A C 1
ATOM 1847 O O . ALA A 1 234 ? 4.298 -5.080 -15.762 1.00 95.38 234 ALA A O 1
ATOM 1848 N N . ARG A 1 235 ? 2.675 -3.601 -15.281 1.00 96.62 235 ARG A N 1
ATOM 1849 C CA . ARG A 1 235 ? 2.361 -4.130 -13.945 1.00 96.62 235 ARG A CA 1
ATOM 1850 C C . ARG A 1 235 ? 1.749 -5.531 -14.008 1.00 96.62 235 ARG A C 1
ATOM 1852 O O . ARG A 1 235 ? 2.143 -6.395 -13.233 1.00 96.62 235 ARG A O 1
ATOM 1859 N N . ASN A 1 236 ? 0.852 -5.797 -14.957 1.00 97.44 236 ASN A N 1
ATOM 1860 C CA . ASN A 1 236 ? 0.300 -7.136 -15.182 1.00 97.44 236 ASN A CA 1
ATOM 1861 C C . ASN A 1 236 ? 1.370 -8.143 -15.606 1.00 97.44 236 ASN A C 1
ATOM 1863 O O . ASN A 1 236 ? 1.329 -9.296 -15.175 1.00 97.44 236 ASN A O 1
ATOM 1867 N N . LEU A 1 237 ? 2.352 -7.714 -16.400 1.00 97.19 237 LEU A N 1
ATOM 1868 C CA . LEU A 1 237 ? 3.477 -8.569 -16.758 1.00 97.19 237 LEU A CA 1
ATOM 1869 C C . LEU A 1 237 ? 4.378 -8.852 -15.547 1.00 97.19 237 LEU A C 1
ATOM 1871 O O . LEU A 1 237 ? 4.749 -10.003 -15.329 1.00 97.19 237 LEU A O 1
ATOM 1875 N N . ALA A 1 238 ? 4.649 -7.848 -14.707 1.00 97.44 238 ALA A N 1
ATOM 1876 C CA . ALA A 1 238 ? 5.350 -8.043 -13.436 1.00 97.44 238 ALA A CA 1
ATOM 1877 C C . ALA A 1 238 ? 4.590 -8.991 -12.488 1.00 97.44 238 ALA A C 1
ATOM 1879 O O . ALA A 1 238 ? 5.203 -9.847 -11.851 1.00 97.44 238 ALA A O 1
ATOM 1880 N N . LEU A 1 239 ? 3.253 -8.911 -12.430 1.00 97.06 239 LEU A N 1
ATOM 1881 C CA . LEU A 1 239 ? 2.427 -9.878 -11.701 1.00 97.06 239 LEU A CA 1
ATOM 1882 C C . LEU A 1 239 ? 2.617 -11.290 -12.262 1.00 97.06 239 LEU A C 1
ATOM 1884 O O . LEU A 1 239 ? 2.986 -12.196 -11.520 1.00 97.06 239 LEU A O 1
ATOM 1888 N N . LEU A 1 240 ? 2.427 -11.494 -13.564 1.00 96.38 240 LEU A N 1
ATOM 1889 C CA . LEU A 1 240 ? 2.560 -12.821 -14.168 1.00 96.38 240 LEU A CA 1
ATOM 1890 C C . LEU A 1 240 ? 3.948 -13.434 -13.916 1.00 96.38 240 LEU A C 1
ATOM 1892 O O . LEU A 1 240 ? 4.063 -14.610 -13.575 1.00 96.38 240 LEU A O 1
ATOM 1896 N N . LEU A 1 241 ? 4.995 -12.617 -14.026 1.00 97.12 241 LEU A N 1
ATOM 1897 C CA . LEU A 1 241 ? 6.378 -13.017 -13.787 1.00 97.12 241 LEU A CA 1
ATOM 1898 C C . LEU A 1 241 ? 6.742 -13.115 -12.300 1.00 97.12 241 LEU A C 1
ATOM 1900 O O . LEU A 1 241 ? 7.874 -13.464 -11.997 1.00 97.12 241 LEU A O 1
ATOM 1904 N N . SER A 1 242 ? 5.842 -12.833 -11.360 1.00 96.81 242 SER A N 1
ATOM 1905 C CA . SER A 1 242 ? 6.112 -12.945 -9.918 1.00 96.81 242 SER A CA 1
ATOM 1906 C C . SER A 1 242 ? 5.300 -14.024 -9.212 1.00 96.81 242 SER A C 1
ATOM 1908 O O . SER A 1 242 ? 5.450 -14.176 -8.007 1.00 96.81 242 SER A O 1
ATOM 1910 N N . VAL A 1 243 ? 4.478 -14.801 -9.922 1.00 95.75 243 VAL A N 1
ATOM 1911 C CA . VAL A 1 243 ? 3.674 -15.879 -9.319 1.00 95.75 243 VAL A CA 1
ATOM 1912 C C . VAL A 1 243 ? 4.554 -16.831 -8.497 1.00 95.75 243 VAL A C 1
ATOM 1914 O O . VAL A 1 243 ? 5.506 -17.397 -9.029 1.00 95.75 243 VAL A O 1
ATOM 1917 N N . ASN A 1 244 ? 4.194 -17.041 -7.224 1.00 93.69 244 ASN A N 1
ATOM 1918 C CA . ASN A 1 244 ? 4.950 -17.800 -6.212 1.00 93.69 244 ASN A CA 1
ATOM 1919 C C . ASN A 1 244 ? 6.264 -17.154 -5.735 1.00 93.69 244 ASN A C 1
ATOM 1921 O O . ASN A 1 244 ? 7.102 -17.838 -5.157 1.00 93.69 244 ASN A O 1
ATOM 1925 N N . TYR A 1 245 ? 6.436 -15.850 -5.942 1.00 96.00 245 TYR A N 1
ATOM 1926 C CA . TYR A 1 245 ? 7.548 -15.072 -5.403 1.00 96.00 245 TYR A CA 1
ATOM 1927 C C . TYR A 1 245 ? 7.022 -13.937 -4.523 1.00 96.00 245 TYR A C 1
ATOM 1929 O O . TYR A 1 245 ? 5.876 -13.487 -4.633 1.00 96.00 245 TYR A O 1
ATOM 1937 N N . ARG A 1 246 ? 7.894 -13.408 -3.664 1.00 96.44 246 ARG A N 1
ATOM 1938 C CA . ARG A 1 246 ? 7.766 -12.000 -3.273 1.00 96.44 246 ARG A CA 1
ATOM 1939 C C . ARG A 1 246 ? 8.338 -11.151 -4.407 1.00 96.44 246 ARG A C 1
ATOM 1941 O O . ARG A 1 246 ? 9.323 -11.537 -5.035 1.00 96.44 246 ARG A O 1
ATOM 1948 N N . ALA A 1 247 ? 7.741 -10.001 -4.667 1.00 97.31 247 ALA A N 1
ATOM 1949 C CA . ALA A 1 247 ? 8.202 -9.094 -5.704 1.00 97.31 247 ALA A CA 1
ATOM 1950 C C . ALA A 1 247 ? 8.314 -7.668 -5.188 1.00 97.31 247 ALA A C 1
ATOM 1952 O O . ALA A 1 247 ? 7.501 -7.233 -4.376 1.00 97.31 247 ALA A O 1
ATOM 1953 N N . LEU A 1 248 ? 9.312 -6.947 -5.684 1.00 98.00 248 LEU A N 1
ATOM 1954 C CA . LEU A 1 248 ? 9.419 -5.502 -5.547 1.00 98.00 248 LEU A CA 1
ATOM 1955 C C . LEU A 1 248 ? 9.258 -4.881 -6.929 1.00 98.00 248 LEU A C 1
ATOM 1957 O O . LEU A 1 248 ? 9.949 -5.281 -7.858 1.00 98.00 248 LEU A O 1
ATOM 1961 N N . VAL A 1 249 ? 8.352 -3.922 -7.067 1.00 97.88 249 VAL A N 1
ATOM 1962 C CA . VAL A 1 249 ? 8.056 -3.232 -8.324 1.00 97.88 249 VAL A CA 1
ATOM 1963 C C . VAL A 1 249 ? 8.375 -1.756 -8.153 1.00 97.88 249 VAL A C 1
ATOM 1965 O O . VAL A 1 249 ? 7.864 -1.121 -7.232 1.00 97.88 249 VAL A O 1
ATOM 1968 N N . MET A 1 250 ? 9.222 -1.227 -9.028 1.00 97.81 250 MET A N 1
ATOM 1969 C CA . MET A 1 250 ? 9.716 0.145 -8.993 1.00 97.81 250 MET A CA 1
ATOM 1970 C C . MET A 1 250 ? 9.366 0.867 -10.290 1.00 97.81 250 MET A C 1
ATOM 1972 O O . MET A 1 250 ? 9.499 0.302 -11.379 1.00 97.81 250 MET A O 1
ATOM 1976 N N . ASP A 1 251 ? 8.960 2.125 -10.174 1.00 96.00 251 ASP A N 1
ATOM 1977 C CA . ASP A 1 251 ? 8.939 3.031 -11.322 1.00 96.00 251 ASP A CA 1
ATOM 1978 C C . ASP A 1 251 ? 10.380 3.466 -11.669 1.00 96.00 251 ASP A C 1
ATOM 1980 O O . ASP A 1 251 ? 11.255 3.491 -10.806 1.00 96.00 251 ASP A O 1
ATOM 1984 N N . ASP A 1 252 ? 10.658 3.779 -12.934 1.00 96.94 252 ASP A N 1
ATOM 1985 C CA . ASP A 1 252 ? 11.992 4.181 -13.417 1.00 96.94 252 ASP A CA 1
ATOM 1986 C C . ASP A 1 252 ? 12.417 5.603 -13.004 1.00 96.94 252 ASP A C 1
ATOM 1988 O O . ASP A 1 252 ? 13.602 5.926 -13.011 1.00 96.94 252 ASP A O 1
ATOM 1992 N N . ASP A 1 253 ? 11.479 6.469 -12.621 1.00 96.75 253 ASP A N 1
ATOM 1993 C CA . ASP A 1 253 ? 11.726 7.870 -12.273 1.00 96.75 253 ASP A CA 1
ATOM 1994 C C . ASP A 1 253 ? 12.018 8.093 -10.783 1.00 96.75 253 ASP A C 1
ATOM 1996 O O . ASP A 1 253 ? 11.969 9.225 -10.298 1.00 96.75 253 ASP A O 1
ATOM 2000 N N . ILE A 1 254 ? 12.401 7.042 -10.062 1.00 97.06 254 ILE A N 1
ATOM 2001 C CA . ILE A 1 254 ? 12.687 7.082 -8.624 1.00 97.06 254 ILE A CA 1
ATOM 2002 C C . ILE A 1 254 ? 14.167 6.810 -8.336 1.00 97.06 254 ILE A C 1
ATOM 2004 O O . ILE A 1 254 ? 14.903 6.327 -9.196 1.00 97.06 254 ILE A O 1
ATOM 2008 N N . LEU A 1 255 ? 14.626 7.125 -7.122 1.00 96.94 255 LEU A N 1
ATOM 2009 C CA . LEU A 1 255 ? 15.929 6.664 -6.628 1.00 96.94 255 LEU A CA 1
ATOM 2010 C C . LEU A 1 255 ? 15.750 5.572 -5.565 1.00 96.94 255 LEU A C 1
ATOM 2012 O O . LEU A 1 255 ? 14.865 5.692 -4.715 1.00 96.94 255 LEU A O 1
ATOM 2016 N N . PRO A 1 256 ? 16.609 4.538 -5.548 1.00 95.69 256 PRO A N 1
ATOM 2017 C CA . PRO A 1 256 ? 16.540 3.428 -4.601 1.00 95.69 256 PRO A CA 1
ATOM 2018 C C . PRO A 1 256 ? 17.133 3.824 -3.242 1.00 95.69 256 PRO A C 1
ATOM 2020 O O . PRO A 1 256 ? 18.032 3.174 -2.721 1.00 95.69 256 PRO A O 1
ATOM 2023 N N . VAL A 1 257 ? 16.649 4.921 -2.662 1.00 96.44 257 VAL A N 1
ATOM 2024 C CA . VAL A 1 257 ? 17.101 5.461 -1.376 1.00 96.44 257 VAL A CA 1
ATOM 2025 C C . VAL A 1 257 ? 15.886 5.716 -0.489 1.00 96.44 257 VAL A C 1
ATOM 2027 O O . VAL A 1 257 ? 14.847 6.160 -0.970 1.00 96.44 257 VAL A O 1
ATOM 2030 N N . ALA A 1 258 ? 16.002 5.441 0.809 1.00 97.44 258 ALA A N 1
ATOM 2031 C CA . ALA A 1 258 ? 14.960 5.762 1.775 1.00 97.44 258 ALA A CA 1
ATOM 2032 C C . ALA A 1 258 ? 15.176 7.171 2.348 1.00 97.44 258 ALA A C 1
ATOM 2034 O O . ALA A 1 258 ? 16.206 7.453 2.954 1.00 97.44 258 ALA A O 1
ATOM 2035 N N . MET A 1 259 ? 14.192 8.053 2.185 1.00 97.62 259 MET A N 1
ATOM 2036 C CA . MET A 1 259 ? 14.161 9.385 2.793 1.00 97.62 259 MET A CA 1
ATOM 2037 C C . MET A 1 259 ? 13.379 9.346 4.099 1.00 97.62 259 MET A C 1
ATOM 2039 O O . MET A 1 259 ? 12.236 8.876 4.136 1.00 97.62 259 MET A O 1
ATOM 2043 N N . THR A 1 260 ? 13.966 9.873 5.171 1.00 97.06 260 THR A N 1
ATOM 2044 C CA . THR A 1 260 ? 13.252 10.021 6.443 1.00 97.06 260 THR A CA 1
ATOM 2045 C C . THR A 1 260 ? 12.180 11.110 6.325 1.00 97.06 260 THR A C 1
ATOM 2047 O O . THR A 1 260 ? 12.390 12.093 5.607 1.00 97.06 260 THR A O 1
ATOM 2050 N N . PRO A 1 261 ? 11.035 10.974 7.013 1.00 95.75 261 PRO A N 1
ATOM 2051 C CA . PRO A 1 261 ? 9.989 11.984 6.967 1.00 95.75 261 PRO A CA 1
ATOM 2052 C C . PRO A 1 261 ? 10.494 13.310 7.571 1.00 95.75 261 PRO A C 1
ATOM 2054 O O . PRO A 1 261 ? 11.153 13.292 8.610 1.00 95.75 261 PRO A O 1
ATOM 2057 N N . PRO A 1 262 ? 10.131 14.475 7.000 1.00 95.69 262 PRO A N 1
ATOM 2058 C CA . PRO A 1 262 ? 10.508 15.794 7.523 1.00 95.69 262 PRO A CA 1
ATOM 2059 C C . PRO A 1 262 ? 9.667 16.208 8.747 1.00 95.69 262 PRO A C 1
ATOM 2061 O O . PRO A 1 262 ? 9.699 17.356 9.187 1.00 95.69 262 PRO A O 1
ATOM 2064 N N . LEU A 1 263 ? 8.865 15.284 9.277 1.00 95.44 263 LEU A N 1
ATOM 2065 C CA . LEU A 1 263 ? 8.014 15.456 10.446 1.00 95.44 263 LEU A CA 1
ATOM 2066 C C . LEU A 1 263 ? 8.494 14.527 11.564 1.00 95.44 263 LEU A C 1
ATOM 2068 O O . LEU A 1 263 ? 9.181 13.540 11.313 1.00 95.44 263 LEU A O 1
ATOM 2072 N N . LEU A 1 264 ? 8.092 14.816 12.806 1.00 93.81 264 LEU A N 1
ATOM 2073 C CA . LEU A 1 264 ? 8.448 13.983 13.957 1.00 93.81 264 LEU A CA 1
ATOM 2074 C C . LEU A 1 264 ? 8.023 12.530 13.719 1.00 93.81 264 LEU A C 1
ATOM 2076 O O . LEU A 1 264 ? 6.846 12.276 13.454 1.00 93.81 264 LEU A O 1
ATOM 2080 N N . ARG A 1 265 ? 8.979 11.603 13.833 1.00 91.88 265 ARG A N 1
ATOM 2081 C CA . ARG A 1 265 ? 8.731 10.176 13.636 1.00 91.88 265 ARG A CA 1
ATOM 2082 C C . ARG A 1 265 ? 7.731 9.649 14.667 1.00 91.88 265 ARG A C 1
ATOM 2084 O O . ARG A 1 265 ? 7.814 10.004 15.842 1.00 91.88 265 ARG A O 1
ATOM 2091 N N . LYS A 1 266 ? 6.811 8.797 14.219 1.00 92.31 266 LYS A N 1
ATOM 2092 C CA . LYS A 1 266 ? 5.874 8.053 15.071 1.00 92.31 266 LYS A CA 1
ATOM 2093 C C . LYS A 1 266 ? 6.242 6.570 15.109 1.00 92.31 266 LYS A C 1
ATOM 2095 O O . LYS A 1 266 ? 6.877 6.062 14.184 1.00 92.31 266 LYS A O 1
ATOM 2100 N N . ASP A 1 267 ? 5.834 5.906 16.184 1.00 91.94 267 ASP A N 1
ATOM 2101 C CA . ASP A 1 267 ? 5.891 4.449 16.292 1.00 91.94 267 ASP A CA 1
ATOM 2102 C C . ASP A 1 267 ? 4.892 3.791 15.327 1.00 91.94 267 ASP A C 1
ATOM 2104 O O . ASP A 1 267 ? 4.021 4.467 14.767 1.00 91.94 267 ASP A O 1
ATOM 2108 N N . LEU A 1 268 ? 5.018 2.471 15.149 1.00 93.25 268 LEU A N 1
ATOM 2109 C CA . LEU A 1 268 ? 4.094 1.677 14.342 1.00 93.25 268 LEU A CA 1
ATOM 2110 C C . LEU A 1 268 ? 2.644 1.930 14.767 1.00 93.25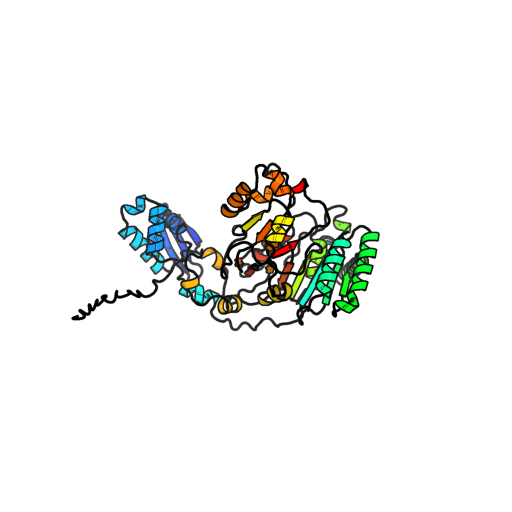 268 LEU A C 1
ATOM 2112 O O . LEU A 1 268 ? 2.309 1.828 15.949 1.00 93.25 268 LEU A O 1
ATOM 2116 N N . TRP A 1 269 ? 1.773 2.192 13.796 1.00 94.00 269 TRP A N 1
ATOM 2117 C CA . TRP A 1 269 ? 0.356 2.432 14.057 1.00 94.00 269 TRP A CA 1
ATOM 2118 C C . TRP A 1 269 ? -0.565 1.727 13.057 1.00 94.00 269 TRP A C 1
ATOM 2120 O O . TRP A 1 269 ? -0.109 1.078 12.117 1.00 94.00 269 TRP A O 1
ATOM 2130 N N . PHE A 1 270 ? -1.878 1.854 13.260 1.00 95.62 270 PHE A N 1
ATOM 2131 C CA . PHE A 1 270 ? -2.890 1.454 12.285 1.00 95.62 270 PHE A CA 1
ATOM 2132 C C . PHE A 1 270 ? -3.642 2.681 11.801 1.00 95.62 270 PHE A C 1
ATOM 2134 O O . PHE A 1 270 ? -4.135 3.461 12.617 1.00 95.62 270 PHE A O 1
ATOM 2141 N N . ASP A 1 271 ? -3.775 2.837 10.489 1.00 94.69 271 ASP A N 1
ATOM 2142 C CA . ASP A 1 271 ? -4.490 3.980 9.938 1.00 94.69 271 ASP A CA 1
ATOM 2143 C C . ASP A 1 271 ? -5.051 3.726 8.534 1.00 94.69 271 ASP A C 1
ATOM 2145 O O . ASP A 1 271 ? -4.938 2.651 7.939 1.00 94.69 271 ASP A O 1
ATOM 2149 N N . THR A 1 272 ? -5.717 4.751 8.027 1.00 91.56 272 THR A N 1
ATOM 2150 C CA . THR A 1 272 ? -6.308 4.838 6.701 1.00 91.56 272 THR A CA 1
ATOM 2151 C C . THR A 1 272 ? -5.415 5.653 5.765 1.00 91.56 272 THR A C 1
ATOM 2153 O O . THR A 1 272 ? -4.629 6.485 6.222 1.00 91.56 272 THR A O 1
ATOM 2156 N N . PRO A 1 273 ? -5.592 5.524 4.439 1.00 88.38 273 PRO A N 1
ATOM 2157 C CA . PRO A 1 273 ? -4.872 6.349 3.468 1.00 88.38 273 PRO A CA 1
ATOM 2158 C C . PRO A 1 273 ? -4.988 7.863 3.688 1.00 88.38 273 PRO A C 1
ATOM 2160 O O . PRO A 1 273 ? -4.076 8.604 3.331 1.00 88.38 273 PRO A O 1
ATOM 2163 N N . THR A 1 274 ? -6.083 8.335 4.292 1.00 88.44 274 THR A N 1
ATOM 2164 C CA . THR A 1 274 ? -6.307 9.761 4.583 1.00 88.44 274 THR A CA 1
ATOM 2165 C C . THR A 1 274 ? -5.435 10.306 5.718 1.00 88.44 274 THR A C 1
ATOM 2167 O O . THR A 1 274 ? -5.383 11.517 5.923 1.00 88.44 274 THR A O 1
ATOM 2170 N N . ALA A 1 275 ? -4.735 9.440 6.457 1.00 92.12 275 ALA A N 1
ATOM 2171 C CA . ALA A 1 275 ? -3.783 9.857 7.481 1.00 92.12 275 ALA A CA 1
ATOM 2172 C C . ALA A 1 275 ? -2.393 10.194 6.934 1.00 92.12 275 ALA A C 1
ATOM 2174 O O . ALA A 1 275 ? -1.578 10.747 7.675 1.00 92.12 275 ALA A O 1
ATOM 2175 N N . ARG A 1 276 ? -2.129 9.927 5.646 1.00 93.12 276 ARG A N 1
ATOM 2176 C CA . ARG A 1 276 ? -0.924 10.434 4.983 1.00 93.12 276 ARG A CA 1
ATOM 2177 C C . ARG A 1 276 ? -0.840 11.945 5.160 1.00 93.12 276 ARG A C 1
ATOM 2179 O O . ARG A 1 276 ? -1.822 12.672 5.010 1.00 93.12 276 ARG A O 1
ATOM 2186 N N . GLU A 1 277 ? 0.356 12.413 5.461 1.00 95.31 277 GLU A N 1
ATOM 2187 C CA . GLU A 1 277 ? 0.665 13.824 5.583 1.00 95.31 277 GLU A CA 1
ATOM 2188 C C . GLU A 1 277 ? 1.484 14.301 4.393 1.00 95.31 277 GLU A C 1
ATOM 2190 O O . GLU A 1 277 ? 2.207 13.526 3.767 1.00 95.31 277 GLU A O 1
ATOM 2195 N N . ALA A 1 278 ? 1.370 15.597 4.109 1.00 95.44 278 ALA A N 1
ATOM 2196 C CA . ALA A 1 278 ? 2.176 16.279 3.117 1.00 95.44 278 ALA A CA 1
ATOM 2197 C C . ALA A 1 278 ? 2.915 17.488 3.706 1.00 95.44 278 ALA A C 1
ATOM 2199 O O . ALA A 1 278 ? 2.381 18.227 4.546 1.00 95.44 278 ALA A O 1
ATOM 2200 N N . VAL A 1 279 ? 4.143 17.689 3.237 1.00 96.12 279 VAL A N 1
ATOM 2201 C CA . VAL A 1 279 ? 4.949 18.903 3.411 1.00 96.12 279 VAL A CA 1
ATOM 2202 C C . VAL A 1 279 ? 5.308 19.398 2.017 1.00 96.12 279 VAL A C 1
ATOM 2204 O O . VAL A 1 279 ? 5.656 18.596 1.157 1.00 96.12 279 VAL A O 1
ATOM 2207 N N . PHE A 1 280 ? 5.209 20.702 1.787 1.00 95.12 280 PHE A N 1
ATOM 2208 C CA . PHE A 1 280 ? 5.534 21.312 0.501 1.00 95.12 280 PHE A CA 1
ATOM 2209 C C . PHE A 1 280 ? 6.650 22.326 0.713 1.00 95.12 280 PHE A C 1
ATOM 2211 O O . PHE A 1 280 ? 6.823 22.837 1.822 1.00 95.12 280 PHE A O 1
ATOM 2218 N N . TYR A 1 281 ? 7.388 22.613 -0.349 1.00 95.00 281 TYR A N 1
ATOM 2219 C CA . TYR A 1 281 ? 8.507 23.543 -0.322 1.00 95.00 281 TYR A CA 1
ATOM 2220 C C . TYR A 1 281 ? 8.332 24.609 -1.398 1.00 95.00 281 TYR A C 1
ATOM 2222 O O . TYR A 1 281 ? 7.727 24.367 -2.442 1.00 95.00 281 TYR A O 1
ATOM 2230 N N . SER A 1 282 ? 8.872 25.800 -1.144 1.00 93.06 282 SER A N 1
ATOM 2231 C CA . SER A 1 282 ? 8.827 26.921 -2.090 1.00 93.06 282 SER A CA 1
ATOM 2232 C C . SER A 1 282 ? 9.757 26.718 -3.292 1.00 93.06 282 SER A C 1
ATOM 2234 O O . SER A 1 282 ? 9.597 27.366 -4.324 1.00 93.06 282 SER A O 1
ATOM 2236 N N . SER A 1 283 ? 10.736 25.816 -3.166 1.00 93.00 283 SER A N 1
ATOM 2237 C CA . SER A 1 283 ? 11.677 25.448 -4.222 1.00 93.00 283 SER A CA 1
ATOM 2238 C C . SER A 1 283 ? 12.268 24.055 -3.990 1.00 93.00 283 SER A C 1
ATOM 2240 O O . SER A 1 283 ? 12.318 23.568 -2.859 1.00 93.00 283 SER A O 1
ATOM 2242 N N . THR A 1 284 ? 12.794 23.436 -5.050 1.00 93.50 284 THR A N 1
ATOM 2243 C CA . THR A 1 284 ? 13.560 22.181 -4.954 1.00 93.50 284 THR A CA 1
ATOM 2244 C C . THR A 1 284 ? 14.792 22.331 -4.060 1.00 93.50 284 THR A C 1
ATOM 2246 O O . THR A 1 284 ? 15.072 21.445 -3.263 1.00 93.50 284 THR A O 1
ATOM 2249 N N . ALA A 1 285 ? 15.472 23.481 -4.108 1.00 95.62 285 ALA A N 1
ATOM 2250 C CA . ALA A 1 285 ? 16.642 23.748 -3.269 1.00 95.62 285 ALA A CA 1
ATOM 2251 C C . ALA A 1 285 ? 16.300 23.772 -1.766 1.00 95.62 285 ALA A C 1
ATOM 2253 O O . ALA A 1 285 ? 17.071 23.283 -0.946 1.00 95.62 285 ALA A O 1
ATOM 2254 N N . GLU A 1 286 ? 15.140 24.319 -1.389 1.00 95.19 286 GLU A N 1
ATOM 2255 C CA . GLU A 1 286 ? 14.661 24.279 0.000 1.00 95.19 286 GLU A CA 1
ATOM 2256 C C . GLU A 1 286 ? 14.297 22.851 0.433 1.00 95.19 286 GLU A C 1
ATOM 2258 O O . GLU A 1 286 ? 14.584 22.449 1.561 1.00 95.19 286 GLU A O 1
ATOM 2263 N N . MET A 1 287 ? 13.687 22.065 -0.459 1.00 96.12 287 MET A N 1
ATOM 2264 C CA . MET A 1 287 ? 13.416 20.652 -0.195 1.00 96.12 287 MET A CA 1
ATOM 2265 C C . MET A 1 287 ? 14.722 19.884 0.038 1.00 96.12 287 MET A C 1
ATOM 2267 O O . MET A 1 287 ? 14.837 19.168 1.026 1.00 96.12 287 MET A O 1
ATOM 2271 N N . GLU A 1 288 ? 15.726 20.067 -0.821 1.00 95.00 288 GLU A N 1
ATOM 2272 C CA . GLU A 1 288 ? 17.039 19.418 -0.704 1.00 95.00 288 GLU A CA 1
ATOM 2273 C C . GLU A 1 288 ? 17.749 19.741 0.618 1.00 95.00 288 GLU A C 1
ATOM 2275 O O . GLU A 1 288 ? 18.397 18.870 1.190 1.00 95.00 288 GLU A O 1
ATOM 2280 N N . GLN A 1 289 ? 17.578 20.947 1.167 1.00 96.12 289 GLN A N 1
ATOM 2281 C CA . GLN A 1 289 ? 18.124 21.301 2.485 1.00 96.12 289 GLN A CA 1
ATOM 2282 C C . GLN A 1 289 ? 17.494 20.512 3.643 1.00 96.12 289 GLN A C 1
ATOM 2284 O O . GLN A 1 289 ? 18.117 20.369 4.694 1.00 96.12 289 GLN A O 1
ATOM 2289 N N . HIS A 1 290 ? 16.278 19.995 3.461 1.00 95.19 290 HIS A N 1
ATOM 2290 C CA . HIS A 1 290 ? 15.585 19.146 4.432 1.00 95.19 290 HIS A CA 1
ATOM 2291 C C . HIS A 1 290 ? 15.723 17.649 4.129 1.00 95.19 290 HIS A C 1
ATOM 2293 O O . HIS A 1 290 ? 15.165 16.823 4.855 1.00 95.19 290 HIS A O 1
ATOM 2299 N N . ALA A 1 291 ? 16.441 17.287 3.065 1.00 96.19 291 ALA A N 1
ATOM 2300 C CA . ALA A 1 291 ? 16.640 15.907 2.667 1.00 96.19 291 ALA A CA 1
ATOM 2301 C C . ALA A 1 291 ? 17.519 15.180 3.691 1.00 96.19 291 ALA A C 1
ATOM 2303 O O . ALA A 1 291 ? 18.677 15.530 3.915 1.00 96.19 291 ALA A O 1
ATOM 2304 N N . LEU A 1 292 ? 16.963 14.131 4.292 1.00 96.81 292 LEU A N 1
ATOM 2305 C CA . LEU A 1 292 ? 17.671 13.242 5.204 1.00 96.81 292 LEU A CA 1
ATOM 2306 C C . LEU A 1 292 ? 17.541 11.808 4.695 1.00 96.81 292 LEU A C 1
ATOM 2308 O O . LEU A 1 292 ? 16.457 11.222 4.716 1.00 96.81 292 LEU A O 1
ATOM 2312 N N . ILE A 1 293 ? 18.659 11.273 4.209 1.00 97.06 293 ILE A N 1
ATOM 2313 C CA . ILE A 1 293 ? 18.776 9.896 3.731 1.00 97.06 293 ILE A CA 1
ATOM 2314 C C . ILE A 1 293 ? 18.905 8.971 4.942 1.00 97.06 293 ILE A C 1
ATOM 2316 O O . ILE A 1 293 ? 19.721 9.214 5.832 1.00 97.06 293 ILE A O 1
ATOM 2320 N N . ALA A 1 294 ? 18.094 7.921 4.977 1.00 96.38 294 ALA A N 1
ATOM 2321 C CA . ALA A 1 294 ? 18.181 6.886 5.989 1.00 96.38 294 ALA A CA 1
ATOM 2322 C C . ALA A 1 294 ? 19.386 5.961 5.747 1.00 96.38 294 ALA A C 1
ATOM 2324 O O . ALA A 1 294 ? 19.842 5.778 4.621 1.00 96.38 294 ALA A O 1
ATOM 2325 N N . ASP A 1 295 ? 19.877 5.337 6.813 1.00 95.19 295 ASP A N 1
ATOM 2326 C CA . ASP A 1 295 ? 21.047 4.453 6.822 1.00 95.19 295 ASP A CA 1
ATOM 2327 C C . ASP A 1 295 ? 20.720 2.989 6.466 1.00 95.19 295 ASP A C 1
ATOM 2329 O O . ASP A 1 295 ? 21.495 2.079 6.762 1.00 95.19 295 ASP A O 1
ATOM 2333 N N . PHE A 1 296 ? 19.580 2.747 5.814 1.00 95.31 296 PHE A N 1
ATOM 2334 C CA . PHE A 1 296 ? 19.119 1.418 5.423 1.00 95.31 296 PHE A CA 1
ATOM 2335 C C . PHE A 1 296 ? 18.667 1.364 3.959 1.00 95.31 296 PHE A C 1
ATOM 2337 O O . PHE A 1 296 ? 18.218 2.355 3.383 1.00 95.31 296 PHE A O 1
ATOM 2344 N N . SER A 1 297 ? 18.742 0.169 3.364 1.00 95.62 297 SER A N 1
ATOM 2345 C CA . SER A 1 297 ? 18.230 -0.078 2.012 1.00 95.62 297 SER A CA 1
ATOM 2346 C C . SER A 1 297 ? 16.694 -0.079 2.002 1.00 95.62 297 SER A C 1
ATOM 2348 O O . SER A 1 297 ? 16.095 -0.827 2.786 1.00 95.62 297 SER A O 1
ATOM 2350 N N . PRO A 1 298 ? 16.038 0.673 1.095 1.00 96.81 298 PRO A N 1
ATOM 2351 C CA . PRO A 1 298 ? 14.583 0.621 0.948 1.00 96.81 298 PRO A CA 1
ATOM 2352 C C . PRO A 1 298 ? 14.089 -0.765 0.511 1.00 96.81 298 PRO A C 1
ATOM 2354 O O . PRO A 1 298 ? 13.005 -1.180 0.915 1.00 96.81 298 PRO A O 1
ATOM 2357 N N . LEU A 1 299 ? 14.891 -1.512 -0.262 1.00 97.00 299 LEU A N 1
ATOM 2358 C CA . LEU A 1 299 ? 14.539 -2.868 -0.697 1.00 97.00 299 LEU A CA 1
ATOM 2359 C C . LEU A 1 299 ? 14.528 -3.830 0.499 1.00 97.00 299 LEU A C 1
ATOM 2361 O O . LEU A 1 299 ? 13.549 -4.545 0.706 1.00 97.00 299 LEU A O 1
ATOM 2365 N N . SER A 1 300 ? 15.571 -3.793 1.337 1.00 95.81 300 SER A N 1
ATOM 2366 C CA . SER A 1 300 ? 15.629 -4.600 2.564 1.00 95.81 300 SER A CA 1
ATOM 2367 C C . SER A 1 300 ? 14.518 -4.240 3.551 1.00 95.81 300 SER A C 1
ATOM 2369 O O . SER A 1 300 ? 13.938 -5.134 4.165 1.00 95.81 300 SER A O 1
ATOM 2371 N N . ALA A 1 301 ? 14.215 -2.946 3.706 1.00 95.19 301 ALA A N 1
ATOM 2372 C CA . ALA A 1 301 ? 13.147 -2.480 4.588 1.00 95.19 301 ALA A CA 1
ATOM 2373 C C . ALA A 1 301 ? 11.783 -3.037 4.153 1.00 95.19 301 ALA A C 1
ATOM 2375 O O . ALA A 1 301 ? 11.122 -3.701 4.949 1.00 95.19 301 ALA A O 1
ATOM 2376 N N . MET A 1 302 ? 11.439 -2.891 2.868 1.00 95.75 302 MET A N 1
ATOM 2377 C CA . MET A 1 302 ? 10.189 -3.407 2.301 1.00 95.75 302 MET A CA 1
ATOM 2378 C C . MET A 1 302 ? 10.051 -4.928 2.487 1.00 95.75 302 MET A C 1
ATOM 2380 O O . MET A 1 302 ? 8.985 -5.448 2.818 1.00 95.75 302 MET A O 1
ATOM 2384 N N . LEU A 1 303 ? 11.145 -5.674 2.302 1.00 95.25 303 LEU A N 1
ATOM 2385 C CA . LEU A 1 303 ? 11.140 -7.140 2.360 1.00 95.25 303 LEU A CA 1
ATOM 2386 C C . LEU A 1 303 ? 11.056 -7.696 3.785 1.00 95.25 303 LEU A C 1
ATOM 2388 O O . LEU A 1 303 ? 10.672 -8.854 3.961 1.00 95.25 303 LEU A O 1
ATOM 2392 N N . LYS A 1 304 ? 11.346 -6.873 4.801 1.00 93.19 304 LYS A N 1
ATOM 2393 C CA . LYS A 1 304 ? 11.242 -7.244 6.218 1.00 93.19 304 LYS A CA 1
ATOM 2394 C C . LYS A 1 304 ? 9.800 -7.528 6.641 1.00 93.19 304 LYS A C 1
ATOM 2396 O O . LYS A 1 304 ? 9.574 -8.423 7.452 1.00 93.19 304 LYS A O 1
ATOM 2401 N N . SER A 1 305 ? 8.836 -6.763 6.130 1.00 92.12 305 SER A N 1
ATOM 2402 C CA . SER A 1 305 ? 7.415 -6.894 6.480 1.00 92.12 305 SER A CA 1
ATOM 2403 C C . SER A 1 305 ? 6.644 -7.755 5.474 1.00 92.12 305 SER A C 1
ATOM 2405 O O . SER A 1 305 ? 5.702 -8.456 5.848 1.00 92.12 305 SER A O 1
ATOM 2407 N N . LEU A 1 306 ? 7.055 -7.753 4.204 1.00 94.75 306 LEU A N 1
ATOM 2408 C CA . LEU A 1 306 ? 6.328 -8.391 3.111 1.00 94.75 306 LEU A CA 1
ATOM 2409 C C . LEU A 1 306 ? 6.182 -9.913 3.291 1.00 94.75 306 LEU A C 1
ATOM 2411 O O . LEU A 1 306 ? 7.159 -10.660 3.348 1.00 94.75 306 LEU A O 1
ATOM 2415 N N . GLY A 1 307 ? 4.934 -10.382 3.338 1.00 93.81 307 GLY A N 1
ATOM 2416 C CA . GLY A 1 307 ? 4.571 -11.788 3.545 1.00 93.81 307 GLY A CA 1
ATOM 2417 C C . GLY A 1 307 ? 4.555 -12.256 5.003 1.00 93.81 307 GLY A C 1
ATOM 2418 O O . GLY A 1 307 ? 4.034 -13.344 5.285 1.00 93.81 307 GLY A O 1
ATOM 2419 N N . GLN A 1 308 ? 5.047 -11.436 5.935 1.00 93.31 308 GLN A N 1
ATOM 2420 C CA . GLN A 1 308 ? 5.002 -11.744 7.361 1.00 93.31 308 GLN A CA 1
ATOM 2421 C C . GLN A 1 308 ? 3.568 -11.701 7.887 1.00 93.31 308 GLN A C 1
ATOM 2423 O O . GLN A 1 308 ? 2.719 -10.952 7.393 1.00 93.31 308 GLN A O 1
ATOM 2428 N N . SER A 1 309 ? 3.304 -12.520 8.903 1.00 93.62 309 SER A N 1
ATOM 2429 C CA . SER A 1 309 ? 2.049 -12.452 9.649 1.00 93.62 309 SER A CA 1
ATOM 2430 C C . SER A 1 309 ? 2.027 -11.226 10.566 1.00 93.62 309 SER A C 1
ATOM 2432 O O . SER A 1 309 ? 3.070 -10.770 11.042 1.00 93.62 309 SER A O 1
ATOM 2434 N N . LEU A 1 310 ? 0.840 -10.711 10.876 1.00 93.25 310 LEU A N 1
ATOM 2435 C CA . LEU A 1 310 ? 0.684 -9.591 11.796 1.00 93.25 310 LEU A CA 1
ATOM 2436 C C . LEU A 1 310 ? 1.203 -9.936 13.187 1.00 93.25 310 LEU A C 1
ATOM 2438 O O . LEU A 1 310 ? 1.784 -9.068 13.826 1.00 93.25 310 LEU A O 1
ATOM 2442 N N . SER A 1 311 ? 1.103 -11.192 13.635 1.00 92.38 311 SER A N 1
ATOM 2443 C CA . SER A 1 311 ? 1.701 -11.577 14.918 1.00 92.38 311 SER A CA 1
ATOM 2444 C C . SER A 1 311 ? 3.213 -11.327 14.956 1.00 92.38 311 SER A C 1
ATOM 2446 O O . SER A 1 311 ? 3.726 -10.826 15.956 1.00 92.38 311 SER A O 1
ATOM 2448 N N . GLN A 1 312 ? 3.927 -11.589 13.857 1.00 90.94 312 GLN A N 1
ATOM 2449 C CA . GLN A 1 312 ? 5.365 -11.332 13.736 1.00 90.94 312 GLN A CA 1
ATOM 2450 C C . GLN A 1 312 ? 5.661 -9.834 13.597 1.00 90.94 312 GLN A C 1
ATOM 2452 O O . GLN A 1 312 ? 6.545 -9.311 14.273 1.00 90.94 312 GLN A O 1
ATOM 2457 N N . VAL A 1 313 ? 4.902 -9.122 12.760 1.00 91.81 313 VAL A N 1
ATOM 2458 C CA . VAL A 1 313 ? 5.091 -7.675 12.563 1.00 91.81 313 VAL A CA 1
ATOM 2459 C C . VAL A 1 313 ? 4.851 -6.913 13.867 1.00 91.81 313 VAL A C 1
ATOM 2461 O O . VAL A 1 313 ? 5.669 -6.087 14.258 1.00 91.81 313 VAL A O 1
ATOM 2464 N N . LEU A 1 314 ? 3.769 -7.223 14.582 1.00 91.50 314 LEU A N 1
ATOM 2465 C CA . LEU A 1 314 ? 3.389 -6.519 15.804 1.00 91.50 314 LEU A CA 1
ATOM 2466 C C . LEU A 1 314 ? 4.302 -6.881 16.973 1.00 91.50 314 LEU A C 1
ATOM 2468 O O . LEU A 1 314 ? 4.749 -5.981 17.670 1.00 91.50 314 LEU A O 1
ATOM 2472 N N . SER A 1 315 ? 4.645 -8.158 17.168 1.00 84.62 315 SER A N 1
ATOM 2473 C CA . SER A 1 315 ? 5.506 -8.570 18.294 1.00 84.62 315 SER A CA 1
ATOM 2474 C C . SER A 1 315 ? 6.939 -8.032 18.225 1.00 84.62 315 SER A C 1
ATOM 2476 O O . SER A 1 315 ? 7.626 -7.994 19.243 1.00 84.62 315 SER A O 1
ATOM 2478 N N . THR A 1 316 ? 7.398 -7.604 17.046 1.00 81.50 316 THR A N 1
ATOM 2479 C CA . THR A 1 316 ? 8.718 -6.973 16.886 1.00 81.50 316 THR A CA 1
ATOM 2480 C C . THR A 1 316 ? 8.699 -5.461 17.123 1.00 81.50 316 THR A C 1
ATOM 2482 O O . THR A 1 316 ? 9.766 -4.883 17.322 1.00 81.50 316 THR A O 1
ATOM 2485 N N . GLN A 1 317 ? 7.523 -4.820 17.113 1.00 80.62 317 GLN A N 1
ATOM 2486 C CA . GLN A 1 317 ? 7.392 -3.355 17.121 1.00 80.62 317 GLN A CA 1
ATOM 2487 C C . GLN A 1 317 ? 6.498 -2.786 18.234 1.00 80.62 317 GLN A C 1
ATOM 2489 O O . GLN A 1 317 ? 6.656 -1.625 18.598 1.00 80.62 317 GLN A O 1
ATOM 2494 N N . LEU A 1 318 ? 5.582 -3.577 18.793 1.00 82.94 318 LEU A N 1
ATOM 2495 C CA . LEU A 1 318 ? 4.662 -3.188 19.863 1.00 82.94 318 LEU A CA 1
ATOM 2496 C C . LEU A 1 318 ? 4.795 -4.159 21.044 1.00 82.94 318 LEU A C 1
ATOM 2498 O O . LEU A 1 318 ? 5.000 -5.357 20.857 1.00 82.94 318 LEU A O 1
ATOM 2502 N N . SER A 1 319 ? 4.664 -3.645 22.268 1.00 78.12 319 SER A N 1
ATOM 2503 C CA . SER A 1 319 ? 4.972 -4.398 23.491 1.00 78.12 319 SER A CA 1
ATOM 2504 C C . SER A 1 319 ? 3.758 -5.012 24.193 1.00 78.12 319 SER A C 1
ATOM 2506 O O . SER A 1 319 ? 3.863 -6.118 24.718 1.00 78.12 319 SER A O 1
ATOM 2508 N N . GLU A 1 320 ? 2.619 -4.315 24.244 1.00 87.44 320 GLU A N 1
ATOM 2509 C CA . GLU A 1 320 ? 1.467 -4.730 25.055 1.00 87.44 320 GLU A CA 1
ATOM 2510 C C . GLU A 1 320 ? 0.138 -4.111 24.595 1.00 87.44 320 GLU A C 1
ATOM 2512 O O . GLU A 1 320 ? 0.111 -3.130 23.854 1.00 87.44 320 GLU A O 1
ATOM 2517 N N . ALA A 1 321 ? -0.977 -4.641 25.108 1.00 88.62 321 ALA A N 1
ATOM 2518 C CA . ALA A 1 321 ? -2.336 -4.205 24.779 1.00 88.62 321 ALA A CA 1
ATOM 2519 C C . ALA A 1 321 ? -2.594 -2.705 25.013 1.00 88.62 321 ALA A C 1
ATOM 2521 O O . ALA A 1 321 ? -3.368 -2.084 24.284 1.00 88.62 321 ALA A O 1
ATOM 2522 N N . ASN A 1 322 ? -1.918 -2.089 25.990 1.00 89.69 322 ASN A N 1
ATOM 2523 C CA . ASN A 1 322 ? -2.039 -0.655 26.259 1.00 89.69 322 ASN A CA 1
ATOM 2524 C C . ASN A 1 322 ? -1.527 0.217 25.092 1.00 89.69 322 ASN A C 1
ATOM 2526 O O . ASN A 1 322 ? -1.943 1.369 24.968 1.00 89.69 322 ASN A O 1
ATOM 2530 N N . ALA A 1 323 ? -0.712 -0.339 24.184 1.00 88.94 323 ALA A N 1
ATOM 2531 C CA . ALA A 1 323 ? -0.330 0.320 22.936 1.00 88.94 323 ALA A CA 1
ATOM 2532 C C . ALA A 1 323 ? -1.536 0.612 22.025 1.00 88.94 323 ALA A C 1
ATOM 2534 O O . ALA A 1 323 ? -1.461 1.497 21.183 1.00 88.94 323 ALA A O 1
ATOM 2535 N N . LEU A 1 324 ? -2.673 -0.072 22.208 1.00 93.44 324 LEU A N 1
ATOM 2536 C CA . LEU A 1 324 ? -3.889 0.178 21.430 1.00 93.44 324 LEU A CA 1
ATOM 2537 C C . LEU A 1 324 ? -4.669 1.409 21.912 1.00 93.44 324 LEU A C 1
ATOM 2539 O O . LEU A 1 324 ? -5.650 1.785 21.276 1.00 93.44 324 LEU A O 1
ATOM 2543 N N . LYS A 1 325 ? -4.289 2.058 23.021 1.00 94.88 325 LYS A N 1
ATOM 2544 C CA . LYS A 1 325 ? -5.033 3.209 23.551 1.00 94.88 325 LYS A CA 1
ATOM 2545 C C . LYS A 1 325 ? -5.190 4.316 22.504 1.00 94.88 325 LYS A C 1
ATOM 2547 O O . LYS A 1 325 ? -4.219 4.822 21.957 1.00 94.88 325 LYS A O 1
ATOM 2552 N N . GLY A 1 326 ? -6.432 4.733 22.268 1.00 95.19 326 GLY A N 1
ATOM 2553 C CA . GLY A 1 326 ? -6.788 5.758 21.288 1.00 95.19 326 GLY A CA 1
ATOM 2554 C C . GLY A 1 326 ? -6.957 5.241 19.856 1.00 95.19 326 GLY A C 1
ATOM 2555 O O . GLY A 1 326 ? -7.519 5.969 19.035 1.00 95.19 326 GLY A O 1
ATOM 2556 N N . LEU A 1 327 ? -6.555 4.001 19.561 1.00 95.44 327 LEU A N 1
ATOM 2557 C CA . LEU A 1 327 ? -6.757 3.384 18.254 1.00 95.44 327 LEU A CA 1
ATOM 2558 C C . LEU A 1 327 ? -8.244 3.164 17.984 1.00 95.44 327 LEU A C 1
ATOM 2560 O O . LEU A 1 327 ? -8.960 2.635 18.831 1.00 95.44 327 LEU A O 1
ATOM 2564 N N . ASP A 1 328 ? -8.701 3.520 16.787 1.00 96.19 328 ASP A N 1
ATOM 2565 C CA . ASP A 1 328 ? -10.024 3.140 16.300 1.00 96.19 328 ASP A CA 1
ATOM 2566 C C . ASP A 1 328 ? -10.063 1.629 16.013 1.00 96.19 328 ASP A C 1
ATOM 2568 O O . ASP A 1 328 ? -9.430 1.146 15.075 1.00 96.19 328 ASP A O 1
ATOM 2572 N N . GLY A 1 329 ? -10.810 0.870 16.819 1.00 96.06 329 GLY A N 1
ATOM 2573 C CA . GLY A 1 329 ? -10.886 -0.591 16.724 1.00 96.06 329 GLY A CA 1
ATOM 2574 C C . GLY A 1 329 ? -11.454 -1.101 15.397 1.00 96.06 329 GLY A C 1
ATOM 2575 O O . GLY A 1 329 ? -11.196 -2.240 14.999 1.00 96.06 329 GLY A O 1
ATOM 2576 N N . ARG A 1 330 ? -12.145 -0.246 14.630 1.00 95.38 330 ARG A N 1
ATOM 2577 C CA . ARG A 1 330 ? -12.595 -0.591 13.273 1.00 95.38 330 ARG A CA 1
ATOM 2578 C C . ARG A 1 330 ? -11.419 -0.906 12.345 1.00 95.38 330 ARG A C 1
ATOM 2580 O O . ARG A 1 330 ? -11.548 -1.765 11.478 1.00 95.38 330 ARG A O 1
ATOM 2587 N N . LEU A 1 331 ? -10.263 -0.279 12.568 1.00 95.81 331 LEU A N 1
ATOM 2588 C CA . LEU A 1 331 ? -9.058 -0.459 11.751 1.00 95.81 331 LEU A CA 1
ATOM 2589 C C . LEU A 1 331 ? -8.405 -1.831 11.920 1.00 95.81 331 LEU A C 1
ATOM 2591 O O . LEU A 1 331 ? -7.650 -2.253 11.052 1.00 95.81 331 LEU A O 1
ATOM 2595 N N . THR A 1 332 ? -8.702 -2.542 13.009 1.00 95.00 332 THR A N 1
ATOM 2596 C CA . THR A 1 332 ? -8.143 -3.875 13.275 1.00 95.00 332 THR A CA 1
ATOM 2597 C C . THR A 1 332 ? -9.184 -4.981 13.186 1.00 95.00 332 THR A C 1
ATOM 2599 O O . THR A 1 332 ? -8.863 -6.142 13.434 1.00 95.00 332 THR A O 1
ATOM 2602 N N . THR A 1 333 ? -10.436 -4.653 12.849 1.00 93.62 333 THR A N 1
ATOM 2603 C CA . THR A 1 333 ? -11.577 -5.575 12.955 1.00 93.62 333 THR A CA 1
ATOM 2604 C C . THR A 1 333 ? -11.404 -6.836 12.118 1.00 93.62 333 THR A C 1
ATOM 2606 O O . THR A 1 333 ? -11.716 -7.923 12.602 1.00 93.62 333 THR A O 1
ATOM 2609 N N . SER A 1 334 ? -10.918 -6.696 10.882 1.00 92.81 334 SER A N 1
ATOM 2610 C CA . SER A 1 334 ? -10.729 -7.814 9.952 1.00 92.81 334 SER A CA 1
ATOM 2611 C C . SER A 1 334 ? -9.428 -8.584 10.178 1.00 92.81 334 SER A C 1
ATOM 2613 O O . SER A 1 334 ? -9.220 -9.626 9.565 1.00 92.81 334 SER A O 1
ATOM 2615 N N . PHE A 1 335 ? -8.547 -8.091 11.049 1.00 95.19 335 PHE A N 1
ATOM 2616 C CA . PHE A 1 335 ? -7.224 -8.662 11.242 1.00 95.19 335 PHE A CA 1
ATOM 2617 C C . PHE A 1 335 ? -7.189 -9.732 12.329 1.00 95.19 335 PHE A C 1
ATOM 2619 O O . PHE A 1 335 ? -7.924 -9.700 13.320 1.00 95.19 335 PHE A O 1
ATOM 2626 N N . ARG A 1 336 ? -6.276 -10.681 12.154 1.00 94.00 336 ARG A N 1
ATOM 2627 C CA . ARG A 1 336 ? -5.951 -11.744 13.104 1.00 94.00 336 ARG A CA 1
ATOM 2628 C C . ARG A 1 336 ? -4.441 -11.936 13.135 1.00 94.00 336 ARG A C 1
ATOM 2630 O O . ARG A 1 336 ? -3.725 -11.438 12.274 1.00 94.00 336 ARG A O 1
ATOM 2637 N N . ALA A 1 337 ? -3.953 -12.715 14.085 1.00 94.19 337 ALA A N 1
ATOM 2638 C CA . ALA A 1 337 ? -2.539 -13.042 14.201 1.00 94.19 337 ALA A CA 1
ATOM 2639 C C . ALA A 1 337 ? -1.927 -13.652 12.928 1.00 94.19 337 ALA A C 1
ATOM 2641 O O . ALA A 1 337 ? -0.763 -13.386 12.630 1.00 94.19 337 ALA A O 1
ATOM 2642 N N . SER A 1 338 ? -2.706 -14.436 12.176 1.00 93.44 338 SER A N 1
ATOM 2643 C CA . SER A 1 338 ? -2.309 -15.058 10.906 1.00 93.44 338 SER A CA 1
ATOM 2644 C C . SER A 1 338 ? -2.531 -14.171 9.675 1.00 93.44 338 SER A C 1
ATOM 2646 O O . SER A 1 338 ? -2.108 -14.550 8.586 1.00 93.44 338 SER A O 1
ATOM 2648 N N . SER A 1 339 ? -3.169 -13.001 9.808 1.00 95.19 339 SER A N 1
ATOM 2649 C CA . SER A 1 339 ? -3.274 -12.024 8.716 1.00 95.19 339 SER A CA 1
ATOM 2650 C C . SER A 1 339 ? -1.886 -11.687 8.197 1.00 95.19 339 SER A C 1
ATOM 2652 O O . SER A 1 339 ? -0.986 -11.448 8.996 1.00 95.19 339 SER A O 1
ATOM 2654 N N . ARG A 1 340 ? -1.694 -11.648 6.878 1.00 94.88 340 ARG A N 1
ATOM 2655 C CA . ARG A 1 340 ? -0.373 -11.422 6.274 1.00 94.88 340 ARG A CA 1
ATOM 2656 C C . ARG A 1 340 ? -0.295 -10.098 5.548 1.00 94.88 340 ARG A C 1
ATOM 2658 O O . ARG A 1 340 ? -1.287 -9.630 4.993 1.00 94.88 340 ARG A O 1
ATOM 2665 N N . VAL A 1 341 ? 0.909 -9.538 5.506 1.00 96.25 341 VAL A N 1
ATOM 2666 C CA . VAL A 1 341 ? 1.226 -8.396 4.649 1.00 96.25 341 VAL A CA 1
ATOM 2667 C C . VAL A 1 341 ? 1.280 -8.879 3.200 1.00 96.25 341 VAL A C 1
ATOM 2669 O O . VAL A 1 341 ? 2.193 -9.616 2.818 1.00 96.25 341 VAL A O 1
ATOM 2672 N N . HIS A 1 342 ? 0.288 -8.503 2.394 1.00 96.06 342 HIS A N 1
ATOM 2673 C CA . HIS A 1 342 ? 0.263 -8.829 0.961 1.00 96.06 342 HIS A CA 1
ATOM 2674 C C . HIS A 1 342 ? 0.802 -7.710 0.080 1.00 96.06 342 HIS A C 1
ATOM 2676 O O . HIS A 1 342 ? 1.286 -7.981 -1.018 1.00 96.06 342 HIS A O 1
ATOM 2682 N N . LEU A 1 343 ? 0.758 -6.483 0.590 1.00 97.19 343 LEU A N 1
ATOM 2683 C CA . LEU A 1 343 ? 1.203 -5.289 -0.102 1.00 97.19 343 LEU A CA 1
ATOM 2684 C C . LEU A 1 343 ? 2.084 -4.459 0.832 1.00 97.19 343 LEU A C 1
ATOM 2686 O O . LEU A 1 343 ? 1.686 -4.171 1.961 1.00 97.19 343 LEU A O 1
ATOM 2690 N N . GLY A 1 344 ? 3.258 -4.078 0.350 1.00 96.94 344 GLY A N 1
ATOM 2691 C CA . GLY A 1 344 ? 4.126 -3.074 0.952 1.00 96.94 344 GLY A CA 1
ATOM 2692 C C . GLY A 1 344 ? 4.152 -1.819 0.082 1.00 96.94 344 GLY A C 1
ATOM 2693 O O . GLY A 1 344 ? 4.109 -1.924 -1.144 1.00 96.94 344 GLY A O 1
ATOM 2694 N N . GLN A 1 345 ? 4.203 -0.642 0.693 1.00 96.56 345 GLN A N 1
ATOM 2695 C CA . GLN A 1 345 ? 4.271 0.634 -0.023 1.00 96.56 345 GLN A CA 1
ATOM 2696 C C . GLN A 1 345 ? 4.982 1.700 0.803 1.00 96.56 345 GLN A C 1
ATOM 2698 O O . GLN A 1 345 ? 4.910 1.683 2.025 1.00 96.56 345 GLN A O 1
ATOM 2703 N N . CYS A 1 346 ? 5.626 2.658 0.145 1.00 96.25 346 CYS A N 1
ATOM 2704 C CA . CYS A 1 346 ? 6.306 3.781 0.788 1.00 96.25 346 CYS A CA 1
ATOM 2705 C C . CYS A 1 346 ? 5.700 5.140 0.413 1.00 96.25 346 CYS A C 1
ATOM 2707 O O . CYS A 1 346 ? 4.887 5.258 -0.511 1.00 96.25 346 CYS A O 1
ATOM 2709 N N . GLY A 1 347 ? 6.125 6.183 1.131 1.00 96.06 347 GLY A N 1
ATOM 2710 C CA . GLY A 1 347 ? 5.848 7.570 0.766 1.00 96.06 347 GLY A CA 1
ATOM 2711 C C . GLY A 1 347 ? 6.649 8.044 -0.452 1.00 96.06 347 GLY A C 1
ATOM 2712 O O . GLY A 1 347 ? 7.443 7.306 -1.038 1.00 96.06 347 GLY A O 1
ATOM 2713 N N . THR A 1 348 ? 6.476 9.319 -0.792 1.00 96.06 348 THR A N 1
ATOM 2714 C CA . THR A 1 348 ? 7.146 9.979 -1.921 1.00 96.06 348 THR A CA 1
ATOM 2715 C C . THR A 1 348 ? 7.871 11.236 -1.451 1.00 96.06 348 THR A C 1
ATOM 2717 O O . THR A 1 348 ? 7.330 11.992 -0.643 1.00 96.06 348 THR A O 1
ATOM 2720 N N . TRP A 1 349 ? 9.089 11.452 -1.944 1.00 97.56 349 TRP A N 1
ATOM 2721 C CA . TRP A 1 349 ? 9.904 12.649 -1.737 1.00 97.56 349 TRP A CA 1
ATOM 2722 C C . TRP A 1 349 ? 10.223 13.274 -3.102 1.00 97.56 349 TRP A C 1
ATOM 2724 O O . TRP A 1 349 ? 10.769 12.601 -3.965 1.00 97.56 349 TRP A O 1
ATOM 2734 N N . GLY A 1 350 ? 9.876 14.536 -3.335 1.00 96.06 350 GLY A N 1
ATOM 2735 C CA . GLY A 1 350 ? 9.905 15.165 -4.660 1.00 96.06 350 GLY A CA 1
ATOM 2736 C C . GLY A 1 350 ? 8.514 15.295 -5.281 1.00 96.06 350 GLY A C 1
ATOM 2737 O O . GLY A 1 350 ? 7.576 15.738 -4.611 1.00 96.06 350 GLY A O 1
ATOM 2738 N N . ASP A 1 351 ? 8.386 14.946 -6.565 1.00 95.06 351 ASP A N 1
ATOM 2739 C CA . ASP A 1 351 ? 7.128 15.102 -7.304 1.00 95.06 351 ASP A CA 1
ATOM 2740 C C . ASP A 1 351 ? 6.030 14.209 -6.689 1.00 95.06 351 ASP A C 1
ATOM 2742 O O . ASP A 1 351 ? 6.264 13.024 -6.468 1.00 95.06 351 ASP A O 1
ATOM 2746 N N . PRO A 1 352 ? 4.805 14.705 -6.430 1.00 90.12 352 PRO A N 1
ATOM 2747 C CA . PRO A 1 352 ? 3.760 13.884 -5.812 1.00 90.12 352 PRO A CA 1
ATOM 2748 C C . PRO A 1 352 ? 3.152 12.801 -6.723 1.00 90.12 352 PRO A C 1
ATOM 2750 O O . PRO A 1 352 ? 2.248 12.090 -6.295 1.00 90.12 352 PRO A O 1
ATOM 2753 N N . GLY A 1 353 ? 3.537 12.721 -8.001 1.00 87.88 353 GLY A N 1
ATOM 2754 C CA . GLY A 1 353 ? 2.978 11.787 -8.986 1.00 87.88 353 GLY A CA 1
ATOM 2755 C C . GLY A 1 353 ? 1.566 12.132 -9.471 1.00 87.88 353 GLY A C 1
ATOM 2756 O O . GLY A 1 353 ? 1.048 11.493 -10.389 1.00 87.88 353 GLY A O 1
ATOM 2757 N N . THR A 1 354 ? 0.936 13.168 -8.908 1.00 87.25 354 THR A N 1
ATOM 2758 C CA . THR A 1 354 ? -0.457 13.514 -9.213 1.00 87.25 354 THR A CA 1
ATOM 2759 C C . THR A 1 354 ? -0.630 14.070 -10.630 1.00 87.25 354 THR A C 1
ATOM 2761 O O . THR A 1 354 ? 0.290 14.629 -11.241 1.00 87.25 354 THR A O 1
ATOM 2764 N N . ALA A 1 355 ? -1.832 13.882 -11.180 1.00 85.00 355 ALA A N 1
ATOM 2765 C CA . ALA A 1 355 ? -2.204 14.388 -12.500 1.00 85.00 355 ALA A CA 1
ATOM 2766 C C . ALA A 1 355 ? -2.330 15.918 -12.520 1.00 85.00 355 ALA A C 1
ATOM 2768 O O . ALA A 1 355 ? -1.938 16.549 -13.498 1.00 85.00 355 ALA A O 1
ATOM 2769 N N . ASP A 1 356 ? -2.841 16.488 -11.432 1.00 87.00 356 ASP A N 1
ATOM 2770 C CA . ASP A 1 356 ? -2.964 17.920 -11.195 1.00 87.00 356 ASP A CA 1
ATOM 2771 C C . ASP A 1 356 ? -2.930 18.228 -9.682 1.00 87.00 356 ASP A C 1
ATOM 2773 O O . ASP A 1 356 ? -2.579 17.367 -8.862 1.00 87.00 356 ASP A O 1
ATOM 2777 N N . ALA A 1 357 ? -3.261 19.464 -9.310 1.00 87.69 357 ALA A N 1
ATOM 2778 C CA . ALA A 1 357 ? -3.256 19.936 -7.934 1.00 87.69 357 ALA A CA 1
ATOM 2779 C C . ALA A 1 357 ? -4.533 19.587 -7.150 1.00 87.69 357 ALA A C 1
ATOM 2781 O O . ALA A 1 357 ? -4.596 19.879 -5.960 1.00 87.69 357 ALA A O 1
ATOM 2782 N N . THR A 1 358 ? -5.548 18.955 -7.751 1.00 87.50 358 THR A N 1
ATOM 2783 C CA . THR A 1 358 ? -6.821 18.658 -7.060 1.00 87.50 358 THR A CA 1
ATOM 2784 C C . THR A 1 358 ? -6.667 17.659 -5.913 1.00 87.50 358 THR A C 1
ATOM 2786 O O . THR A 1 358 ? -7.513 17.609 -5.019 1.00 87.50 358 THR A O 1
ATOM 2789 N N . SER A 1 359 ? -5.549 16.927 -5.856 1.00 84.12 359 SER A N 1
ATOM 2790 C CA . SER A 1 359 ? -5.224 16.032 -4.742 1.00 84.12 359 SER A CA 1
ATOM 2791 C C . SER A 1 359 ? -5.215 16.734 -3.379 1.00 84.12 359 SER A C 1
ATOM 2793 O O . SER A 1 359 ? -5.430 16.076 -2.363 1.00 84.12 359 SER A O 1
ATOM 2795 N N . ILE A 1 360 ? -5.010 18.060 -3.339 1.00 88.38 360 ILE A N 1
ATOM 2796 C CA . ILE A 1 360 ? -4.991 18.824 -2.084 1.00 88.38 360 ILE A CA 1
ATOM 2797 C C . ILE A 1 360 ? -6.306 18.744 -1.305 1.00 88.38 360 ILE A C 1
ATOM 2799 O O . ILE A 1 360 ? -6.293 18.879 -0.085 1.00 88.38 360 ILE A O 1
ATOM 2803 N N . PHE A 1 361 ? -7.431 18.501 -1.986 1.00 87.12 361 PHE A N 1
ATOM 2804 C CA . PHE A 1 361 ? -8.743 18.398 -1.344 1.00 87.12 361 PHE A CA 1
ATOM 2805 C C . PHE A 1 361 ? -8.899 17.124 -0.508 1.00 87.12 361 PHE A C 1
ATOM 2807 O O . PHE A 1 361 ? -9.819 17.036 0.301 1.00 87.12 361 PHE A O 1
ATOM 2814 N N . PHE A 1 362 ? -7.997 16.155 -0.678 1.00 86.62 362 PHE A N 1
ATOM 2815 C CA . PHE A 1 362 ? -7.979 14.907 0.084 1.00 86.62 362 PHE A CA 1
ATOM 2816 C C . PHE A 1 362 ? -6.931 14.905 1.202 1.00 86.62 362 PHE A C 1
ATOM 2818 O O . PHE A 1 362 ? -6.782 13.901 1.899 1.00 86.62 362 PHE A O 1
ATOM 2825 N N . PHE A 1 363 ? -6.197 16.006 1.387 1.00 89.69 363 PHE A N 1
ATOM 2826 C CA . PHE A 1 363 ? -5.228 16.120 2.468 1.00 89.69 363 PHE A CA 1
ATOM 2827 C C . PHE A 1 363 ? -5.887 16.449 3.802 1.00 89.69 363 PHE A C 1
ATOM 2829 O O . PHE A 1 363 ? -6.897 17.146 3.883 1.00 89.69 363 PHE A O 1
ATOM 2836 N N . ASN A 1 364 ? -5.271 15.955 4.873 1.00 92.62 364 ASN A N 1
ATOM 2837 C CA . ASN A 1 364 ? -5.694 16.278 6.224 1.00 92.62 364 ASN A CA 1
ATOM 2838 C C . ASN A 1 364 ? -5.413 17.748 6.580 1.00 92.62 364 ASN A C 1
ATOM 2840 O O . ASN A 1 364 ? -4.584 18.429 5.967 1.00 92.62 364 ASN A O 1
ATOM 2844 N N . GLU A 1 365 ? -6.101 18.226 7.616 1.00 94.56 365 GLU A N 1
ATOM 2845 C CA . GLU A 1 365 ? -5.995 19.608 8.084 1.00 94.56 365 GLU A CA 1
ATOM 2846 C C . GLU A 1 365 ? -4.539 20.052 8.337 1.00 94.56 365 GLU A C 1
ATOM 2848 O O . GLU A 1 365 ? -4.167 21.102 7.810 1.00 94.56 365 GLU A O 1
ATOM 2853 N N . PRO A 1 366 ? -3.667 19.288 9.035 1.00 95.00 366 PRO A N 1
ATOM 2854 C CA . PRO A 1 366 ? -2.272 19.691 9.231 1.00 95.00 366 PRO A CA 1
ATOM 2855 C C . PRO A 1 366 ? -1.511 19.955 7.926 1.00 95.00 366 PRO A C 1
ATOM 2857 O O . PRO A 1 366 ? -0.749 20.919 7.835 1.00 95.00 366 PRO A O 1
ATOM 2860 N N . SER A 1 367 ? -1.736 19.132 6.901 1.00 95.50 367 SER A N 1
ATOM 2861 C CA . SER A 1 367 ? -1.095 19.280 5.591 1.00 95.50 367 SER A CA 1
ATOM 2862 C C . SER A 1 367 ? -1.592 20.518 4.853 1.00 95.50 367 SER A C 1
ATOM 2864 O O . SER A 1 367 ? -0.782 21.274 4.315 1.00 95.50 367 SER A O 1
ATOM 2866 N N . ILE A 1 368 ? -2.901 20.781 4.892 1.00 94.00 368 ILE A N 1
ATOM 2867 C CA . ILE A 1 368 ? -3.494 21.999 4.323 1.00 94.00 368 ILE A CA 1
ATOM 2868 C C . ILE A 1 368 ? -2.943 23.239 5.039 1.00 94.00 368 ILE A C 1
ATOM 2870 O O . ILE A 1 368 ? -2.524 24.195 4.391 1.00 94.00 368 ILE A O 1
ATOM 2874 N N . GLN A 1 369 ? -2.862 23.215 6.370 1.00 94.31 369 GLN A N 1
ATOM 2875 C CA . GLN A 1 369 ? -2.310 24.322 7.156 1.00 94.31 369 GLN A CA 1
ATOM 2876 C C . GLN A 1 369 ? -0.834 24.592 6.842 1.00 94.31 369 GLN A C 1
ATOM 2878 O O . GLN A 1 369 ? -0.405 25.743 6.882 1.00 94.31 369 GLN A O 1
ATOM 2883 N N . ARG A 1 370 ? -0.038 23.559 6.532 1.00 94.50 370 ARG A N 1
ATOM 2884 C CA . ARG A 1 370 ? 1.343 23.738 6.054 1.00 94.50 370 ARG A CA 1
ATOM 2885 C C . ARG A 1 370 ? 1.375 24.354 4.662 1.00 94.50 370 ARG A C 1
ATOM 2887 O O . ARG A 1 370 ? 2.111 25.312 4.457 1.00 94.50 370 ARG A O 1
ATOM 2894 N N . LEU A 1 371 ? 0.547 23.862 3.742 1.00 93.00 371 LEU A N 1
ATOM 2895 C CA . LEU A 1 371 ? 0.460 24.385 2.380 1.00 93.00 371 LEU A CA 1
ATOM 2896 C C . LEU A 1 371 ? 0.122 25.884 2.354 1.00 93.00 371 LEU A C 1
ATOM 2898 O O . LEU A 1 371 ? 0.790 26.658 1.672 1.00 93.00 371 LEU A O 1
ATOM 2902 N N . LEU A 1 372 ? -0.860 26.303 3.157 1.00 92.06 372 LEU A N 1
ATOM 2903 C CA . LEU A 1 372 ? -1.303 27.698 3.254 1.00 92.06 372 LEU A CA 1
ATOM 2904 C C . LEU A 1 372 ? -0.243 28.658 3.831 1.00 92.06 372 LEU A C 1
ATOM 2906 O O . LEU A 1 372 ? -0.439 29.868 3.777 1.00 92.06 372 LEU A O 1
ATOM 2910 N N . LYS A 1 373 ? 0.869 28.153 4.385 1.00 91.56 373 LYS A N 1
ATOM 2911 C CA . LYS A 1 373 ? 1.945 28.970 4.975 1.00 91.56 373 LYS A CA 1
ATOM 2912 C C . LYS A 1 373 ? 3.128 29.234 4.039 1.00 91.56 373 LYS A C 1
ATOM 2914 O O . LYS A 1 373 ? 3.980 30.041 4.391 1.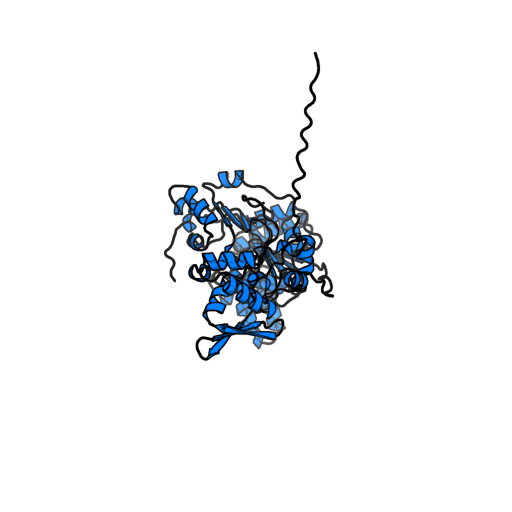00 91.56 373 LYS A O 1
ATOM 2919 N N . ILE A 1 374 ? 3.215 28.551 2.898 1.00 85.06 374 ILE A N 1
ATOM 2920 C CA . ILE A 1 374 ? 4.431 28.530 2.059 1.00 85.06 374 ILE A CA 1
ATOM 2921 C C . ILE A 1 374 ? 4.550 29.753 1.146 1.00 85.06 374 ILE A C 1
ATOM 2923 O O . ILE A 1 374 ? 5.657 30.132 0.773 1.00 85.06 374 ILE A O 1
ATOM 2927 N N . GLY A 1 375 ? 3.439 30.405 0.805 1.00 75.12 375 GLY A N 1
ATOM 2928 C CA . GLY A 1 375 ? 3.478 31.614 -0.011 1.00 75.12 375 GLY A CA 1
ATOM 2929 C C . GLY A 1 375 ? 2.104 32.175 -0.349 1.00 75.12 375 GLY A C 1
ATOM 2930 O O . GLY A 1 375 ? 1.077 31.634 0.056 1.00 75.12 375 GLY A O 1
ATOM 2931 N N . ASP A 1 376 ? 2.108 33.255 -1.130 1.00 71.94 376 ASP A N 1
ATOM 2932 C CA . ASP A 1 376 ? 0.905 34.039 -1.442 1.00 71.94 376 ASP A CA 1
ATOM 2933 C C . ASP A 1 376 ? 0.004 33.390 -2.511 1.00 71.94 376 ASP A C 1
ATOM 2935 O O . ASP A 1 376 ? -1.177 33.720 -2.608 1.00 71.94 376 ASP A O 1
ATOM 2939 N N . SER A 1 377 ? 0.540 32.467 -3.323 1.00 87.56 377 SER A N 1
ATOM 2940 C CA . SER A 1 377 ? -0.187 31.792 -4.410 1.00 87.56 377 SER A CA 1
ATOM 2941 C C . SER A 1 377 ? -0.103 30.271 -4.296 1.00 87.56 377 SER A C 1
ATOM 2943 O O . SER A 1 377 ? 0.973 29.680 -4.396 1.00 87.56 377 SER A O 1
ATOM 2945 N N . LEU A 1 378 ? -1.266 29.633 -4.148 1.00 88.81 378 LEU A N 1
ATOM 2946 C CA . LEU A 1 378 ? -1.404 28.187 -3.977 1.00 88.81 378 LEU A CA 1
ATOM 2947 C C . LEU A 1 378 ? -0.943 27.406 -5.216 1.00 88.81 378 LEU A C 1
ATOM 2949 O O . LEU A 1 378 ? -0.164 26.465 -5.099 1.00 88.81 378 LEU A O 1
ATOM 2953 N N . GLU A 1 379 ? -1.380 27.821 -6.407 1.00 90.00 379 GLU A N 1
ATOM 2954 C CA . GLU A 1 379 ? -0.995 27.175 -7.669 1.00 90.00 379 GLU A CA 1
ATOM 2955 C C . GLU A 1 379 ? 0.501 27.330 -7.951 1.00 90.00 379 GLU A C 1
ATOM 2957 O O . GLU A 1 379 ? 1.133 26.399 -8.445 1.00 90.00 379 GLU A O 1
ATOM 2962 N N . THR A 1 380 ? 1.092 28.475 -7.587 1.00 89.56 380 THR A N 1
ATOM 2963 C CA . THR A 1 380 ? 2.540 28.682 -7.711 1.00 89.56 380 THR A CA 1
ATOM 2964 C C . THR A 1 380 ? 3.292 27.694 -6.826 1.00 89.56 380 THR A C 1
ATOM 2966 O O . THR A 1 380 ? 4.154 26.982 -7.335 1.00 89.56 380 THR A O 1
ATOM 2969 N N . SER A 1 381 ? 2.923 27.570 -5.547 1.00 90.88 381 SER A N 1
ATOM 2970 C CA . SER A 1 381 ? 3.539 26.602 -4.630 1.00 90.88 381 SER A CA 1
ATOM 2971 C C . SER A 1 381 ? 3.375 25.160 -5.123 1.00 90.88 381 SER A C 1
ATOM 2973 O O . SER A 1 381 ? 4.317 24.373 -5.092 1.00 90.88 381 SER A O 1
ATOM 2975 N N . LEU A 1 382 ? 2.200 24.807 -5.651 1.00 91.94 382 LEU A N 1
ATOM 2976 C CA . LEU A 1 382 ? 1.929 23.462 -6.170 1.00 91.94 382 LEU A CA 1
ATOM 2977 C C . LEU A 1 382 ? 2.601 23.182 -7.524 1.00 91.94 382 LEU A C 1
ATOM 2979 O O . LEU A 1 382 ? 2.820 22.017 -7.857 1.00 91.94 382 LEU A O 1
ATOM 2983 N N . SER A 1 383 ? 2.961 24.213 -8.296 1.00 92.44 383 SER A N 1
ATOM 2984 C CA . SER A 1 383 ? 3.702 24.075 -9.560 1.00 92.44 383 SER A CA 1
ATOM 2985 C C . SER A 1 383 ? 5.178 23.725 -9.365 1.00 92.44 383 SER A C 1
ATOM 2987 O O . SER A 1 383 ? 5.797 23.202 -10.285 1.00 92.44 383 SER A O 1
ATOM 2989 N N . VAL A 1 384 ? 5.729 23.951 -8.166 1.00 93.44 384 VAL A N 1
ATOM 2990 C CA . VAL A 1 384 ? 7.114 23.580 -7.825 1.00 93.44 384 VAL A CA 1
ATOM 2991 C C . VAL A 1 384 ? 7.285 22.063 -7.802 1.00 93.44 384 VAL A C 1
ATOM 2993 O O . VAL A 1 384 ? 8.339 21.552 -8.161 1.00 93.44 384 VAL A O 1
ATOM 2996 N N . ARG A 1 385 ? 6.239 21.340 -7.375 1.00 93.19 385 ARG A N 1
ATOM 2997 C CA . ARG A 1 385 ? 6.234 19.872 -7.243 1.00 93.19 385 ARG A CA 1
ATOM 2998 C C . ARG A 1 385 ? 7.387 19.335 -6.387 1.00 93.19 385 ARG A C 1
ATOM 3000 O O . ARG A 1 385 ? 7.853 18.223 -6.593 1.00 93.19 385 ARG A O 1
ATOM 3007 N N . ALA A 1 386 ? 7.804 20.122 -5.398 1.00 94.56 386 ALA A N 1
ATOM 3008 C CA . ALA A 1 386 ? 8.770 19.736 -4.383 1.00 94.56 386 ALA A CA 1
ATOM 3009 C C . ALA A 1 386 ? 8.039 19.535 -3.052 1.00 94.56 386 ALA A C 1
ATOM 3011 O O . ALA A 1 386 ? 7.498 20.482 -2.472 1.00 94.56 386 ALA A O 1
ATOM 3012 N N . GLY A 1 387 ? 7.998 18.297 -2.572 1.00 95.62 387 GLY A N 1
ATOM 3013 C CA . GLY A 1 387 ? 7.340 17.977 -1.318 1.00 95.62 387 GLY A CA 1
ATOM 3014 C C . GLY A 1 387 ? 7.681 16.598 -0.784 1.00 95.62 387 GLY A C 1
ATOM 3015 O O . GLY A 1 387 ? 8.428 15.830 -1.375 1.00 95.62 387 GLY A O 1
ATOM 3016 N N . TRP A 1 388 ? 7.087 16.283 0.352 1.00 96.69 388 TRP A N 1
ATOM 3017 C CA . TRP A 1 388 ? 7.038 14.943 0.910 1.00 96.69 388 TRP A CA 1
ATOM 3018 C C . TRP A 1 388 ? 5.578 14.555 1.097 1.00 96.69 388 TRP A C 1
ATOM 3020 O O . TRP A 1 388 ? 4.783 15.390 1.527 1.00 96.69 388 TRP A O 1
ATOM 3030 N N . MET A 1 389 ? 5.229 13.305 0.797 1.00 95.44 389 MET A N 1
ATOM 3031 C CA . MET A 1 389 ? 3.899 12.748 1.034 1.00 95.44 389 MET A CA 1
ATOM 3032 C C . MET A 1 389 ? 3.992 11.306 1.540 1.00 95.44 389 MET A C 1
ATOM 3034 O O . MET A 1 389 ? 4.310 10.388 0.780 1.00 95.44 389 MET A O 1
ATOM 3038 N N . GLY A 1 390 ? 3.642 11.061 2.800 1.00 95.12 390 GLY A N 1
ATOM 3039 C CA . GLY A 1 390 ? 3.788 9.741 3.417 1.00 95.12 390 GLY A CA 1
ATOM 3040 C C . GLY A 1 390 ? 3.230 9.667 4.833 1.00 95.12 390 GLY A C 1
ATOM 3041 O O . GLY A 1 390 ? 2.465 10.531 5.253 1.00 95.12 390 GLY A O 1
ATOM 3042 N N . TYR A 1 391 ? 3.612 8.625 5.566 1.00 95.25 391 TYR A N 1
ATOM 3043 C CA . TYR A 1 391 ? 3.313 8.490 6.992 1.00 95.25 391 TYR A CA 1
ATOM 3044 C C . TYR A 1 391 ? 4.531 8.895 7.821 1.00 95.25 391 TYR A C 1
ATOM 3046 O O . TYR A 1 391 ? 5.670 8.722 7.399 1.00 95.25 391 TYR A O 1
ATOM 3054 N N . GLN A 1 392 ? 4.298 9.423 9.023 1.00 93.81 392 GLN A N 1
ATOM 3055 C CA . GLN A 1 392 ? 5.373 9.795 9.954 1.00 93.81 392 GLN A CA 1
ATOM 3056 C C . GLN A 1 392 ? 6.086 8.578 10.576 1.00 93.81 392 GLN A C 1
ATOM 3058 O O . GLN A 1 392 ? 7.063 8.737 11.299 1.00 93.81 392 GLN A O 1
ATOM 3063 N N . GLY A 1 393 ? 5.577 7.373 10.354 1.00 94.56 393 GLY A N 1
ATOM 3064 C CA . GLY A 1 393 ? 6.089 6.116 10.876 1.00 94.56 393 GLY A CA 1
ATOM 3065 C C . GLY A 1 393 ? 5.422 4.957 10.151 1.00 94.56 393 GLY A C 1
ATOM 3066 O O . GLY A 1 393 ? 4.491 5.173 9.366 1.00 94.56 393 GLY A O 1
ATOM 3067 N N . ASP A 1 394 ? 5.897 3.743 10.407 1.00 95.94 394 ASP A N 1
ATOM 3068 C CA . ASP A 1 394 ? 5.313 2.546 9.810 1.00 95.94 394 ASP A CA 1
ATOM 3069 C C . ASP A 1 394 ? 3.819 2.473 10.157 1.00 95.94 394 ASP A C 1
ATOM 3071 O O . ASP A 1 394 ? 3.402 2.772 11.278 1.00 95.94 394 ASP A O 1
ATOM 3075 N N . THR A 1 395 ? 2.980 2.129 9.186 1.00 96.50 395 THR A N 1
ATOM 3076 C CA . THR A 1 395 ? 1.524 2.133 9.357 1.00 96.50 395 THR A CA 1
ATOM 3077 C C . THR A 1 395 ? 0.900 0.909 8.707 1.00 96.50 395 THR A C 1
ATOM 3079 O O . THR A 1 395 ? 1.069 0.661 7.515 1.00 96.50 395 THR A O 1
ATOM 3082 N N . ILE A 1 396 ? 0.114 0.156 9.467 1.00 97.00 396 ILE A N 1
ATOM 3083 C CA . ILE A 1 396 ? -0.670 -0.964 8.953 1.00 97.00 396 ILE A CA 1
ATOM 3084 C C . ILE A 1 396 ? -2.050 -0.454 8.538 1.00 97.00 396 ILE A C 1
ATOM 3086 O O . ILE A 1 396 ? -2.770 0.162 9.321 1.00 97.00 396 ILE A O 1
ATOM 3090 N N . GLY A 1 397 ? -2.437 -0.739 7.302 1.00 95.44 397 GLY A N 1
ATOM 3091 C CA . GLY A 1 397 ? -3.769 -0.456 6.781 1.00 95.44 397 GLY A CA 1
ATOM 3092 C C . GLY A 1 397 ? -4.392 -1.689 6.139 1.00 95.44 397 GLY A C 1
ATOM 3093 O O . GLY A 1 397 ? -3.738 -2.707 5.937 1.00 95.44 397 GLY A O 1
ATOM 3094 N N . ALA A 1 398 ? -5.669 -1.591 5.780 1.00 91.75 398 ALA A N 1
ATOM 3095 C CA . ALA A 1 398 ? -6.368 -2.615 4.994 1.00 91.75 398 ALA A CA 1
ATOM 3096 C C . ALA A 1 398 ? -6.420 -2.274 3.494 1.00 91.75 398 ALA A C 1
ATOM 3098 O O . ALA A 1 398 ? -7.123 -2.934 2.731 1.00 91.75 398 ALA A O 1
ATOM 3099 N N . TYR A 1 399 ? -5.768 -1.182 3.086 1.00 88.12 399 TYR A N 1
ATOM 3100 C CA . TYR A 1 399 ? -5.981 -0.573 1.782 1.00 88.12 399 TYR A CA 1
ATOM 3101 C C . TYR A 1 399 ? -4.686 -0.007 1.198 1.00 88.12 399 TYR A C 1
ATOM 3103 O O . TYR A 1 399 ? -4.036 0.846 1.804 1.00 88.12 399 TYR A O 1
ATOM 3111 N N . GLY A 1 400 ? -4.339 -0.490 0.006 1.00 86.69 400 GLY A N 1
ATOM 3112 C CA . GLY A 1 400 ? -3.194 -0.038 -0.776 1.00 86.69 400 GLY A CA 1
ATOM 3113 C C . GLY A 1 400 ? -3.480 1.260 -1.510 1.00 86.69 400 GLY A C 1
ATOM 3114 O O . GLY A 1 400 ? -4.561 1.424 -2.070 1.00 86.69 400 GLY A O 1
ATOM 3115 N N . VAL A 1 401 ? -2.509 2.168 -1.535 1.00 82.25 401 VAL A N 1
ATOM 3116 C CA . VAL A 1 401 ? -2.546 3.393 -2.337 1.00 82.25 401 VAL A CA 1
ATOM 3117 C C . VAL A 1 401 ? -1.188 3.618 -2.970 1.00 82.25 401 VAL A C 1
ATOM 3119 O O . VAL A 1 401 ? -0.197 3.547 -2.260 1.00 82.25 401 VAL A O 1
ATOM 3122 N N . MET A 1 402 ? -1.187 3.944 -4.267 1.00 72.06 402 MET A N 1
ATOM 3123 C CA . MET A 1 402 ? -0.083 4.522 -5.049 1.00 72.06 402 MET A CA 1
ATOM 3124 C C . MET A 1 402 ? 1.310 4.458 -4.397 1.00 72.06 402 MET A C 1
ATOM 3126 O O . MET A 1 402 ? 1.575 5.198 -3.440 1.00 72.06 402 MET A O 1
ATOM 3130 N N . SER A 1 403 ? 2.239 3.684 -4.965 1.00 79.12 403 SER A N 1
ATOM 3131 C CA . SER A 1 403 ? 3.628 3.703 -4.503 1.00 79.12 403 SER A CA 1
ATOM 3132 C C . SER A 1 403 ? 4.655 3.579 -5.616 1.00 79.12 403 SER A C 1
ATOM 3134 O O . SER A 1 403 ? 4.534 2.734 -6.499 1.00 79.12 403 SER A O 1
ATOM 3136 N N . ALA A 1 404 ? 5.691 4.406 -5.484 1.00 84.81 404 ALA A N 1
ATOM 3137 C CA . ALA A 1 404 ? 6.913 4.401 -6.280 1.00 84.81 404 ALA A CA 1
ATOM 3138 C C . ALA A 1 404 ? 7.705 3.090 -6.135 1.00 84.81 404 ALA A C 1
ATOM 3140 O O . ALA A 1 404 ? 8.340 2.639 -7.085 1.00 84.81 404 ALA A O 1
ATOM 3141 N N . ILE A 1 405 ? 7.659 2.483 -4.943 1.00 95.38 405 ILE A N 1
ATOM 3142 C CA . ILE A 1 405 ? 8.215 1.160 -4.659 1.00 95.38 405 ILE A CA 1
ATOM 3143 C C . ILE A 1 405 ? 7.106 0.338 -4.012 1.00 95.38 405 ILE A C 1
ATOM 3145 O O . ILE A 1 405 ? 6.687 0.607 -2.887 1.00 95.38 405 ILE A O 1
ATOM 3149 N N . THR A 1 406 ? 6.633 -0.673 -4.729 1.00 96.44 406 THR A N 1
ATOM 3150 C CA . THR A 1 406 ? 5.546 -1.546 -4.289 1.00 96.44 406 THR A CA 1
ATOM 3151 C C . THR A 1 406 ? 6.085 -2.939 -3.988 1.00 96.44 406 THR A C 1
ATOM 3153 O O . THR A 1 406 ? 6.668 -3.583 -4.855 1.00 96.44 406 THR A O 1
ATOM 3156 N N . GLY A 1 407 ? 5.871 -3.428 -2.769 1.00 97.25 407 GLY A N 1
ATOM 3157 C CA . GLY A 1 407 ? 6.130 -4.815 -2.393 1.00 97.25 407 GLY A CA 1
ATOM 3158 C C . GLY A 1 407 ? 4.887 -5.681 -2.582 1.00 97.25 407 GLY A C 1
ATOM 3159 O O . GLY A 1 407 ? 3.808 -5.306 -2.139 1.00 97.25 407 GLY A O 1
ATOM 3160 N N . LEU A 1 408 ? 5.021 -6.853 -3.197 1.00 97.12 408 LEU A N 1
ATOM 3161 C CA . LEU A 1 408 ? 3.930 -7.790 -3.467 1.00 97.12 408 LEU A CA 1
ATOM 3162 C C . LEU A 1 408 ? 4.264 -9.179 -2.923 1.00 97.12 408 LEU A C 1
ATOM 3164 O O . LEU A 1 408 ? 5.286 -9.764 -3.276 1.00 97.12 408 LEU A O 1
ATOM 3168 N N . ASN A 1 409 ? 3.390 -9.742 -2.091 1.00 96.00 409 ASN A N 1
ATOM 3169 C CA . ASN A 1 409 ? 3.471 -11.155 -1.732 1.00 96.00 409 ASN A CA 1
ATOM 3170 C C . ASN A 1 409 ? 2.612 -11.975 -2.700 1.00 96.00 409 ASN A C 1
ATOM 3172 O O . ASN A 1 409 ? 1.418 -12.157 -2.468 1.00 96.00 409 ASN A O 1
ATOM 3176 N N . HIS A 1 410 ? 3.217 -12.491 -3.768 1.00 95.44 410 HIS A N 1
ATOM 3177 C CA . HIS A 1 410 ? 2.502 -13.191 -4.834 1.00 95.44 410 HIS A CA 1
ATOM 3178 C C . HIS A 1 410 ? 2.450 -14.722 -4.636 1.00 95.44 410 HIS A C 1
ATOM 3180 O O . HIS A 1 410 ? 2.283 -15.487 -5.585 1.00 95.44 410 HIS A O 1
ATOM 3186 N N . HIS A 1 411 ? 2.556 -15.180 -3.383 1.00 93.62 411 HIS A N 1
ATOM 3187 C CA . HIS A 1 411 ? 2.233 -16.558 -2.978 1.00 93.62 411 HIS A CA 1
ATOM 3188 C C . HIS A 1 411 ? 0.723 -16.797 -2.829 1.00 93.62 411 HIS A C 1
ATOM 3190 O O . HIS A 1 411 ? 0.279 -17.923 -2.612 1.00 93.62 411 HIS A O 1
ATOM 3196 N N . VAL A 1 412 ? -0.071 -15.731 -2.917 1.00 93.69 412 VAL A N 1
ATOM 3197 C CA . VAL A 1 412 ? -1.533 -15.772 -2.969 1.00 93.69 412 VAL A CA 1
ATOM 3198 C C . VAL A 1 412 ? -2.000 -15.197 -4.298 1.00 93.69 412 VAL A C 1
ATOM 3200 O O . VAL A 1 412 ? -1.270 -14.455 -4.946 1.00 93.69 412 VAL A O 1
ATOM 3203 N N . LEU A 1 413 ? -3.235 -15.494 -4.696 1.00 95.62 413 LEU A N 1
ATOM 3204 C CA . LEU A 1 413 ? -3.821 -14.898 -5.894 1.00 95.62 413 LEU A CA 1
ATOM 3205 C C . LEU A 1 413 ? -3.962 -13.376 -5.726 1.00 95.62 413 LEU A C 1
ATOM 3207 O O . LEU A 1 413 ? -4.783 -12.928 -4.928 1.00 95.62 413 LEU A O 1
ATOM 3211 N N . LEU A 1 414 ? -3.209 -12.588 -6.488 1.00 96.25 414 LEU A N 1
ATOM 3212 C CA . LEU A 1 414 ? -3.369 -11.133 -6.551 1.00 96.25 414 LEU A CA 1
ATOM 3213 C C . LEU A 1 414 ? -4.327 -10.753 -7.697 1.00 96.25 414 LEU A C 1
ATOM 3215 O O . LEU A 1 414 ? -4.394 -11.471 -8.699 1.00 96.25 414 LEU A O 1
ATOM 3219 N N . PRO A 1 415 ? -5.100 -9.656 -7.577 1.00 96.38 415 PRO A N 1
ATOM 3220 C CA . PRO A 1 415 ? -5.917 -9.182 -8.690 1.00 96.38 415 PRO A CA 1
ATOM 3221 C C . PRO A 1 415 ? -5.030 -8.604 -9.807 1.00 96.38 415 PRO A C 1
ATOM 3223 O O . PRO A 1 415 ? -3.918 -8.161 -9.531 1.00 96.38 415 PRO A O 1
ATOM 3226 N N . PRO A 1 416 ? -5.502 -8.543 -11.062 1.00 96.12 416 PRO A N 1
ATOM 3227 C CA . PRO A 1 416 ? -4.788 -7.820 -12.109 1.00 96.12 416 PRO A CA 1
ATOM 3228 C C . PRO A 1 416 ? -4.887 -6.301 -11.902 1.00 96.12 416 PRO A C 1
ATOM 3230 O O . PRO A 1 416 ? -5.815 -5.805 -11.264 1.00 96.12 416 PRO A O 1
ATOM 3233 N N . TYR A 1 417 ? -3.982 -5.544 -12.510 1.00 96.06 417 TYR A N 1
ATOM 3234 C CA . TYR A 1 417 ? -4.147 -4.109 -12.732 1.00 96.06 417 TYR A CA 1
ATOM 3235 C C . TYR A 1 417 ? -5.069 -3.863 -13.928 1.00 96.06 417 TYR A C 1
ATOM 3237 O O . TYR A 1 417 ? -5.077 -4.634 -14.896 1.00 96.06 417 TYR A O 1
ATOM 3245 N N . LEU A 1 418 ? -5.819 -2.754 -13.898 1.00 95.56 418 LEU A N 1
ATOM 3246 C CA . LEU A 1 418 ? -6.524 -2.290 -15.092 1.00 95.56 418 LEU A CA 1
ATOM 3247 C C . LEU A 1 418 ? -5.479 -1.912 -16.158 1.00 95.56 418 LEU A C 1
ATOM 3249 O O . LEU A 1 418 ? -4.661 -1.036 -15.895 1.00 95.56 418 LEU A O 1
ATOM 3253 N N . PRO A 1 419 ? -5.480 -2.537 -17.346 1.00 95.31 419 PRO A N 1
ATOM 3254 C CA . PRO A 1 419 ? -4.375 -2.391 -18.297 1.00 95.31 419 PRO A CA 1
ATOM 3255 C C . PRO A 1 419 ? -4.149 -0.967 -18.819 1.00 95.31 419 PRO A C 1
ATOM 3257 O O . PRO A 1 419 ? -3.006 -0.576 -19.059 1.00 95.31 419 PRO A O 1
ATOM 3260 N N . ALA A 1 420 ? -5.226 -0.195 -18.993 1.00 94.12 420 ALA A N 1
ATOM 3261 C CA . ALA A 1 420 ? -5.187 1.146 -19.564 1.00 94.12 420 ALA A CA 1
ATOM 3262 C C . ALA A 1 420 ? -6.051 2.149 -18.788 1.00 94.12 420 ALA A C 1
ATOM 3264 O O . ALA A 1 420 ? -7.080 1.796 -18.212 1.00 94.12 420 ALA A O 1
ATOM 3265 N N . GLY A 1 421 ? -5.654 3.422 -18.843 1.00 89.31 421 GLY A N 1
ATOM 3266 C CA . GLY A 1 421 ? -6.235 4.505 -18.042 1.00 89.31 421 GLY A CA 1
ATOM 3267 C C . GLY A 1 421 ? -5.517 4.700 -16.703 1.00 89.31 421 GLY A C 1
ATOM 3268 O O . GLY A 1 421 ? -4.705 3.873 -16.311 1.00 89.31 421 GLY A O 1
ATOM 3269 N N . ARG A 1 422 ? -5.780 5.829 -16.028 1.00 85.69 422 ARG A N 1
ATOM 3270 C CA . ARG A 1 422 ? -5.167 6.165 -14.726 1.00 85.69 422 ARG A CA 1
ATOM 3271 C C . ARG A 1 422 ? -5.953 5.578 -13.556 1.00 85.69 422 ARG A C 1
ATOM 3273 O O . ARG A 1 422 ? -7.172 5.453 -13.643 1.00 85.69 422 ARG A O 1
ATOM 3280 N N . GLY A 1 423 ? -5.265 5.349 -12.440 1.00 87.50 423 GLY A N 1
ATOM 3281 C CA . GLY A 1 423 ? -5.866 4.864 -11.191 1.00 87.50 423 GLY A CA 1
ATOM 3282 C C . GLY A 1 423 ? -5.966 3.340 -11.134 1.00 87.50 423 GLY A C 1
ATOM 3283 O O . GLY A 1 423 ? -6.741 2.784 -10.355 1.00 87.50 423 GLY A O 1
ATOM 3284 N N . GLU A 1 424 ? -5.197 2.661 -11.980 1.00 91.69 424 GLU A N 1
ATOM 3285 C CA . GLU A 1 424 ? -5.056 1.215 -12.022 1.00 91.69 424 GLU A CA 1
ATOM 3286 C C . GLU A 1 424 ? -4.522 0.641 -10.704 1.00 91.69 424 GLU A C 1
ATOM 3288 O O . GLU A 1 424 ? -4.933 -0.444 -10.297 1.00 91.69 424 GLU A O 1
ATOM 3293 N N . ASP A 1 425 ? -3.659 1.382 -10.010 1.00 90.19 425 ASP A N 1
ATOM 3294 C CA . ASP A 1 425 ? -3.094 1.035 -8.708 1.00 90.19 425 ASP A CA 1
ATOM 3295 C C . ASP A 1 425 ? -4.116 1.144 -7.568 1.00 90.19 425 ASP A C 1
ATOM 3297 O O . ASP A 1 425 ? -4.200 0.259 -6.714 1.00 90.19 425 ASP A O 1
ATOM 3301 N N . LEU A 1 426 ? -4.953 2.181 -7.592 1.00 90.88 426 LEU A N 1
ATOM 3302 C CA . LEU A 1 426 ? -6.064 2.350 -6.668 1.00 90.88 426 LEU A CA 1
ATOM 3303 C C . LEU A 1 426 ? -7.070 1.210 -6.838 1.00 90.88 426 LEU A C 1
ATOM 3305 O O . LEU A 1 426 ? -7.476 0.596 -5.851 1.00 90.88 426 LEU A O 1
ATOM 3309 N N . LEU A 1 427 ? -7.445 0.889 -8.081 1.00 93.38 427 LEU A N 1
ATOM 3310 C CA . LEU A 1 427 ? -8.358 -0.219 -8.350 1.00 93.38 427 LEU A CA 1
ATOM 3311 C C . LEU A 1 427 ? -7.750 -1.563 -7.927 1.00 93.38 427 LEU A C 1
ATOM 3313 O O . LEU A 1 427 ? -8.455 -2.370 -7.323 1.00 93.38 427 LEU A O 1
ATOM 3317 N N . PHE A 1 428 ? -6.457 -1.791 -8.182 1.00 95.19 428 PHE A N 1
ATOM 3318 C CA . PHE A 1 428 ? -5.735 -2.963 -7.680 1.00 95.19 428 PHE A CA 1
ATOM 3319 C C . PHE A 1 428 ? -5.835 -3.066 -6.151 1.00 95.19 428 PHE A C 1
ATOM 3321 O O . PHE A 1 428 ? -6.221 -4.116 -5.638 1.00 95.19 428 PHE A O 1
ATOM 3328 N N . GLY A 1 429 ? -5.588 -1.969 -5.424 1.00 94.38 429 GLY A N 1
ATOM 3329 C CA . GLY A 1 429 ? -5.718 -1.910 -3.965 1.00 94.38 429 GLY A CA 1
ATOM 3330 C C . GLY A 1 429 ? -7.132 -2.239 -3.470 1.00 94.38 429 GLY A C 1
ATOM 3331 O O . GLY A 1 429 ? -7.289 -3.046 -2.550 1.00 94.38 429 GLY A O 1
ATOM 3332 N N . VAL A 1 430 ? -8.170 -1.689 -4.118 1.00 93.69 430 VAL A N 1
ATOM 3333 C CA . VAL A 1 430 ? -9.580 -2.024 -3.829 1.00 93.69 430 VAL A CA 1
ATOM 3334 C C . VAL A 1 430 ? -9.832 -3.512 -4.048 1.00 93.69 430 VAL A C 1
ATOM 3336 O O . VAL A 1 430 ? -10.393 -4.174 -3.178 1.00 93.69 430 VAL A O 1
ATOM 3339 N N . MET A 1 431 ? -9.448 -4.052 -5.206 1.00 95.94 431 MET A N 1
ATOM 3340 C CA . MET A 1 431 ? -9.689 -5.456 -5.538 1.00 95.94 431 MET A CA 1
ATOM 3341 C C . MET A 1 431 ? -8.945 -6.392 -4.587 1.00 95.94 431 MET A C 1
ATOM 3343 O O . MET A 1 431 ? -9.518 -7.394 -4.163 1.00 95.94 431 MET A O 1
ATOM 3347 N N . LEU A 1 432 ? -7.718 -6.043 -4.192 1.00 95.62 432 LEU A N 1
ATOM 3348 C CA . LEU A 1 432 ? -6.915 -6.838 -3.269 1.00 95.62 432 LEU A CA 1
ATOM 3349 C C . LEU A 1 432 ? -7.604 -6.943 -1.910 1.00 95.62 432 LEU A C 1
ATOM 3351 O O . LEU A 1 432 ? -7.764 -8.045 -1.393 1.00 95.62 432 LEU A O 1
ATOM 3355 N N . GLN A 1 433 ? -8.103 -5.820 -1.385 1.00 94.75 433 GLN A N 1
ATOM 3356 C CA . GLN A 1 433 ? -8.882 -5.799 -0.148 1.00 94.75 433 GLN A CA 1
ATOM 3357 C C . GLN A 1 433 ? -10.143 -6.674 -0.243 1.00 94.75 433 GLN A C 1
ATOM 3359 O O . GLN A 1 433 ? -10.559 -7.271 0.746 1.00 94.75 433 GLN A O 1
ATOM 3364 N N . ARG A 1 434 ? -10.785 -6.762 -1.416 1.00 95.25 434 ARG A N 1
ATOM 3365 C CA . ARG A 1 434 ? -11.988 -7.597 -1.596 1.00 95.25 434 ARG A CA 1
ATOM 3366 C C . ARG A 1 434 ? -11.674 -9.078 -1.752 1.00 95.25 434 ARG A C 1
ATOM 3368 O O . ARG A 1 434 ? -12.457 -9.893 -1.273 1.00 95.25 434 ARG A O 1
ATOM 3375 N N . LEU A 1 435 ? -10.561 -9.421 -2.396 1.00 96.06 435 LEU A N 1
ATOM 3376 C CA . LEU A 1 435 ? -10.102 -10.804 -2.526 1.00 96.06 435 LEU A CA 1
ATOM 3377 C C . LEU A 1 435 ? -9.551 -11.345 -1.202 1.00 96.06 435 LEU A C 1
ATOM 3379 O O . LEU A 1 435 ? -9.816 -12.493 -0.860 1.00 96.06 435 LEU A O 1
ATOM 3383 N N . HIS A 1 436 ? -8.845 -10.503 -0.442 1.00 95.69 436 HIS A N 1
ATOM 3384 C CA . HIS A 1 436 ? -8.195 -10.855 0.821 1.00 95.69 436 HIS A CA 1
ATOM 3385 C C . HIS A 1 436 ? -8.556 -9.851 1.928 1.00 95.69 436 HIS A C 1
ATOM 3387 O O . HIS A 1 436 ? -7.718 -9.036 2.325 1.00 95.69 436 HIS A O 1
ATOM 3393 N N . PRO A 1 437 ? -9.791 -9.891 2.465 1.00 94.50 437 PRO A N 1
ATOM 3394 C CA . PRO A 1 437 ? -10.282 -8.905 3.440 1.00 94.50 437 PRO A CA 1
ATOM 3395 C C . PRO A 1 437 ? -9.549 -8.921 4.786 1.00 94.50 437 PRO A C 1
ATOM 3397 O O . PRO A 1 437 ? -9.592 -7.938 5.526 1.00 94.50 437 PRO A O 1
ATOM 3400 N N . GLU A 1 438 ? -8.874 -10.025 5.104 1.00 94.69 438 GLU A N 1
ATOM 3401 C CA . GLU A 1 438 ? -8.052 -10.162 6.309 1.00 94.69 438 GLU A CA 1
ATOM 3402 C C . GLU A 1 438 ? -6.568 -9.843 6.049 1.00 94.69 438 GLU A C 1
ATOM 3404 O O . GLU A 1 438 ? -5.758 -9.974 6.964 1.00 94.69 438 GLU A O 1
ATOM 3409 N N . SER A 1 439 ? -6.183 -9.448 4.829 1.00 94.75 439 SER A N 1
ATOM 3410 C CA . SER A 1 439 ? -4.793 -9.102 4.512 1.00 94.75 439 SER A CA 1
ATOM 3411 C C . SER A 1 439 ? -4.429 -7.684 4.924 1.00 94.75 439 SER A C 1
ATOM 3413 O O . SER A 1 439 ? -5.243 -6.762 4.862 1.00 94.75 439 SER A O 1
ATOM 3415 N N . ALA A 1 440 ? -3.177 -7.521 5.331 1.00 96.19 440 ALA A N 1
ATOM 3416 C CA . ALA A 1 440 ? -2.613 -6.245 5.715 1.00 96.19 440 ALA A CA 1
ATOM 3417 C C . ALA A 1 440 ? -1.857 -5.600 4.550 1.00 96.19 440 ALA A C 1
ATOM 3419 O O . ALA A 1 440 ? -1.215 -6.266 3.730 1.00 96.19 440 ALA A O 1
ATOM 3420 N N . VAL A 1 441 ? -1.888 -4.274 4.549 1.00 97.12 441 VAL A N 1
ATOM 3421 C CA . VAL A 1 441 ? -1.007 -3.411 3.774 1.00 97.12 441 VAL A CA 1
ATOM 3422 C C . VAL A 1 441 ? -0.037 -2.753 4.740 1.00 97.12 441 VAL A C 1
ATOM 3424 O O . VAL A 1 441 ? -0.464 -2.098 5.693 1.00 97.12 441 VAL A O 1
ATOM 3427 N N . PHE A 1 442 ? 1.257 -2.926 4.498 1.00 97.38 442 PHE A N 1
ATOM 3428 C CA . PHE A 1 442 ? 2.303 -2.294 5.286 1.00 97.38 442 PHE A CA 1
ATOM 3429 C C . PHE A 1 442 ? 2.769 -1.022 4.581 1.00 97.38 442 PHE A C 1
ATOM 3431 O O . PHE A 1 442 ? 3.264 -1.060 3.457 1.00 97.38 442 PHE A O 1
ATOM 3438 N N . ASN A 1 443 ? 2.560 0.116 5.230 1.00 97.06 443 ASN A N 1
ATOM 3439 C CA . ASN A 1 443 ? 3.038 1.405 4.765 1.00 97.06 443 ASN A CA 1
ATOM 3440 C C . ASN A 1 443 ? 4.335 1.707 5.499 1.00 97.06 443 ASN A C 1
ATOM 3442 O O . ASN A 1 443 ? 4.337 1.859 6.718 1.00 97.06 443 ASN A O 1
ATOM 3446 N N . GLU A 1 444 ? 5.414 1.810 4.753 1.00 96.56 444 GLU A N 1
ATOM 3447 C CA . GLU A 1 444 ? 6.718 2.178 5.263 1.00 96.56 444 GLU A CA 1
ATOM 3448 C C . GLU A 1 444 ? 6.717 3.633 5.761 1.00 96.56 444 GLU A C 1
ATOM 3450 O O . GLU A 1 444 ? 6.191 4.538 5.104 1.00 96.56 444 GLU A O 1
ATOM 3455 N N . GLY A 1 445 ? 7.353 3.873 6.909 1.00 95.69 445 GLY A N 1
ATOM 3456 C CA . GLY A 1 445 ? 7.531 5.200 7.504 1.00 95.69 445 GLY A CA 1
ATOM 3457 C C . GLY A 1 445 ? 8.595 6.069 6.826 1.00 95.69 445 GLY A C 1
ATOM 3458 O O . GLY A 1 445 ? 9.021 7.069 7.401 1.00 95.69 445 GLY A O 1
ATOM 3459 N N . TRP A 1 446 ? 9.059 5.684 5.637 1.00 96.75 446 TRP A N 1
ATOM 3460 C CA . TRP A 1 446 ? 10.024 6.404 4.807 1.00 96.75 446 TRP A CA 1
ATOM 3461 C C . TRP A 1 446 ? 9.448 6.666 3.408 1.00 96.75 446 TRP A C 1
ATOM 3463 O O . TRP A 1 446 ? 8.395 6.146 3.029 1.00 96.75 446 TRP A O 1
ATOM 3473 N N . ALA A 1 447 ? 10.120 7.519 2.637 1.00 97.31 447 ALA A N 1
ATOM 3474 C CA . ALA A 1 447 ? 9.701 7.897 1.291 1.00 97.31 447 ALA A CA 1
ATOM 3475 C C . ALA A 1 447 ? 10.786 7.629 0.243 1.00 97.31 447 ALA A C 1
ATOM 3477 O O . ALA A 1 447 ? 11.967 7.803 0.524 1.00 97.31 447 ALA A O 1
ATOM 3478 N N . ALA A 1 448 ? 10.387 7.244 -0.969 1.00 97.44 448 ALA A N 1
ATOM 3479 C CA . ALA A 1 448 ? 11.298 7.140 -2.105 1.00 97.44 448 ALA A CA 1
ATOM 3480 C C . ALA A 1 448 ? 11.418 8.501 -2.819 1.00 97.44 448 ALA A C 1
ATOM 3482 O O . ALA A 1 448 ? 10.385 9.144 -3.056 1.00 97.44 448 ALA A O 1
ATOM 3483 N N . PRO A 1 449 ? 12.632 8.955 -3.183 1.00 97.62 449 PRO A N 1
ATOM 3484 C CA . PRO A 1 449 ? 12.809 10.093 -4.070 1.00 97.62 449 PRO A CA 1
ATOM 3485 C C . PRO A 1 449 ? 12.190 9.818 -5.441 1.00 97.62 449 PRO A C 1
ATOM 3487 O O . PRO A 1 449 ? 12.458 8.773 -6.024 1.00 97.62 449 PRO A O 1
ATOM 3490 N N . HIS A 1 450 ? 11.396 10.750 -5.958 1.00 97.00 450 HIS A N 1
ATOM 3491 C CA . HIS A 1 450 ? 10.697 10.654 -7.237 1.00 97.00 450 HIS A CA 1
ATOM 3492 C C . HIS A 1 450 ? 10.953 11.923 -8.060 1.00 97.00 450 HIS A C 1
ATOM 3494 O O . HIS A 1 450 ? 10.546 13.031 -7.691 1.00 97.00 450 HIS A O 1
ATOM 3500 N N . TYR A 1 451 ? 11.654 11.735 -9.178 1.00 95.50 451 TYR A N 1
ATOM 3501 C CA . TYR A 1 451 ? 12.188 12.770 -10.059 1.00 95.50 451 TYR A CA 1
ATOM 3502 C C . TYR A 1 451 ? 11.838 12.474 -11.524 1.00 95.50 451 TYR A C 1
ATOM 3504 O O . TYR A 1 451 ? 12.672 11.981 -12.290 1.00 95.50 451 TYR A O 1
ATOM 3512 N N . PRO A 1 452 ? 10.604 12.775 -11.944 1.00 94.38 452 PRO A N 1
ATOM 3513 C CA . PRO A 1 452 ? 10.213 12.689 -13.342 1.00 94.38 452 PRO A CA 1
ATOM 3514 C C . PRO A 1 452 ? 11.153 13.452 -14.271 1.00 94.38 452 PRO A C 1
ATOM 3516 O O . PRO A 1 452 ? 11.642 14.525 -13.925 1.00 94.38 452 PRO A O 1
ATOM 3519 N N . VAL A 1 453 ? 11.358 12.916 -15.474 1.00 94.25 453 VAL A N 1
ATOM 3520 C CA . VAL A 1 453 ? 12.126 13.597 -16.530 1.00 94.25 453 VAL A CA 1
ATOM 3521 C C . VAL A 1 453 ? 11.316 14.745 -17.140 1.00 94.25 453 VAL A C 1
ATOM 3523 O O . VAL A 1 453 ? 11.875 15.762 -17.544 1.00 94.25 453 VAL A O 1
ATOM 3526 N N . GLU A 1 454 ? 9.988 14.613 -17.201 1.00 92.06 454 GLU A N 1
ATOM 3527 C CA . GLU A 1 454 ? 9.144 15.639 -17.809 1.00 92.06 454 GLU A CA 1
ATOM 3528 C C . GLU A 1 454 ? 8.951 16.848 -16.887 1.00 92.06 454 GLU A C 1
ATOM 3530 O O . GLU A 1 454 ? 8.717 16.700 -15.685 1.00 92.06 454 GLU A O 1
ATOM 3535 N N . ASP A 1 455 ? 8.906 18.051 -17.469 1.00 91.06 455 ASP A N 1
ATOM 3536 C CA . ASP A 1 455 ? 8.426 19.233 -16.754 1.00 91.06 455 ASP A CA 1
ATOM 3537 C C . ASP A 1 455 ? 6.925 19.094 -16.461 1.00 91.06 455 ASP A C 1
ATOM 3539 O O . ASP A 1 455 ? 6.064 19.099 -17.350 1.00 91.06 455 ASP A O 1
ATOM 3543 N N . ARG A 1 456 ? 6.611 18.965 -15.172 1.00 92.19 456 ARG A N 1
ATOM 3544 C CA . ARG A 1 456 ? 5.252 18.802 -14.653 1.00 92.19 456 ARG A CA 1
ATOM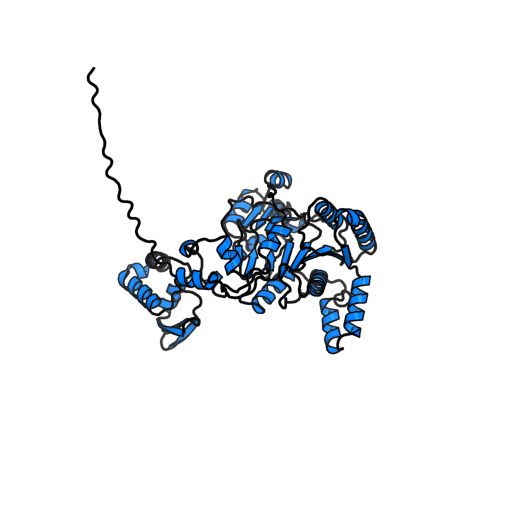 3545 C C . ARG A 1 456 ? 4.724 20.062 -13.969 1.00 92.19 456 ARG A C 1
ATOM 3547 O O . ARG A 1 456 ? 3.662 19.994 -13.354 1.00 92.19 456 ARG A O 1
ATOM 3554 N N . SER A 1 457 ? 5.378 21.216 -14.106 1.00 89.19 457 SER A N 1
ATOM 3555 C CA . SER A 1 457 ? 4.973 22.482 -13.469 1.00 89.19 457 SER A CA 1
ATOM 3556 C C . SER A 1 457 ? 3.515 22.869 -13.747 1.00 89.19 457 SER A C 1
ATOM 3558 O O . SER A 1 457 ? 2.783 23.315 -12.860 1.00 89.19 457 SER A O 1
ATOM 3560 N N . THR A 1 458 ? 3.028 22.592 -14.959 1.00 90.38 458 THR A N 1
ATOM 3561 C CA . THR A 1 458 ? 1.634 22.846 -15.361 1.00 90.38 458 THR A CA 1
ATOM 3562 C C . THR A 1 458 ? 0.593 22.048 -14.566 1.00 90.38 458 THR A C 1
ATOM 3564 O O . THR A 1 458 ? -0.570 22.451 -14.527 1.00 90.38 458 THR A O 1
ATOM 3567 N N . ARG A 1 459 ? 0.994 20.966 -13.883 1.00 89.94 459 ARG A N 1
ATOM 3568 C CA . ARG A 1 459 ? 0.138 20.170 -12.987 1.00 89.94 459 ARG A CA 1
ATOM 3569 C C . ARG A 1 459 ? -0.114 20.849 -11.636 1.00 89.94 459 ARG A C 1
ATOM 3571 O O . ARG A 1 459 ? -0.857 20.312 -10.826 1.00 89.94 459 ARG A O 1
ATOM 3578 N N . GLY A 1 460 ? 0.474 22.019 -11.376 1.00 86.56 460 GLY A N 1
ATOM 3579 C CA . GLY A 1 460 ? 0.147 22.852 -10.211 1.00 86.56 460 GLY A CA 1
ATOM 3580 C C . GLY A 1 460 ? -1.216 23.554 -10.293 1.00 86.56 460 GLY A C 1
ATOM 3581 O O . GLY A 1 460 ? -1.651 24.148 -9.311 1.00 86.56 460 GLY A O 1
ATOM 3582 N N . LYS A 1 461 ? -1.892 23.492 -11.448 1.00 86.75 461 LYS A N 1
ATOM 3583 C CA . LYS A 1 461 ? -3.188 24.143 -11.676 1.00 86.75 461 LYS A CA 1
ATOM 3584 C C . LYS A 1 461 ? -4.320 23.458 -10.922 1.00 86.75 461 LYS A C 1
ATOM 3586 O O . LYS A 1 461 ? -4.446 22.231 -10.958 1.00 86.75 461 LYS A O 1
ATOM 3591 N N . LEU A 1 462 ? -5.180 24.264 -10.307 1.00 85.50 462 LEU A N 1
ATOM 3592 C CA . LEU A 1 462 ? -6.396 23.807 -9.652 1.00 85.50 462 LEU A CA 1
ATOM 3593 C C . LEU A 1 462 ? -7.544 23.805 -10.651 1.00 85.50 462 LEU A C 1
ATOM 3595 O O . LEU A 1 462 ? -8.079 24.843 -11.035 1.00 85.50 462 LEU A O 1
ATOM 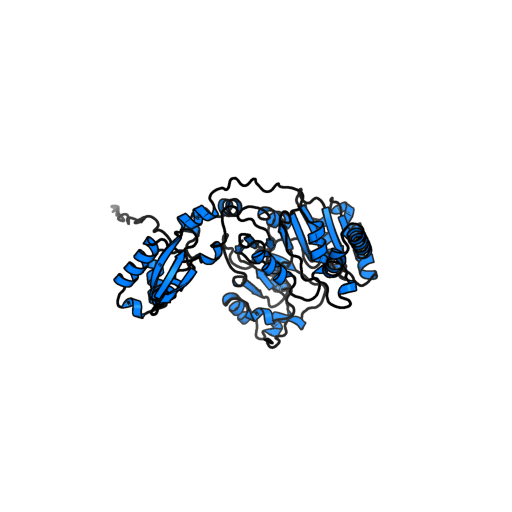3599 N N . ASN A 1 463 ? -7.941 22.606 -11.058 1.00 81.31 463 ASN A N 1
ATOM 3600 C CA . ASN A 1 463 ? -9.122 22.422 -11.883 1.00 81.31 463 ASN A CA 1
ATOM 3601 C C . ASN A 1 463 ? -10.365 22.273 -10.989 1.00 81.31 463 ASN A C 1
ATOM 3603 O O . ASN A 1 463 ? -10.265 21.717 -9.891 1.00 81.31 463 ASN A O 1
ATOM 3607 N N . PRO A 1 464 ? -11.549 22.733 -11.431 1.00 76.69 464 PRO A N 1
ATOM 3608 C CA . PRO A 1 464 ? -12.795 22.412 -10.750 1.00 76.69 464 PRO A CA 1
ATOM 3609 C C . PRO A 1 464 ? -12.946 20.895 -10.617 1.00 76.69 464 PRO A C 1
ATOM 3611 O O . PRO A 1 464 ? -12.785 20.169 -11.600 1.00 76.69 464 PRO A O 1
ATOM 3614 N N . VAL A 1 465 ? -13.282 20.422 -9.415 1.00 67.44 465 VAL A N 1
ATOM 3615 C CA . VAL A 1 465 ? -13.619 19.011 -9.208 1.00 67.44 465 VAL A CA 1
ATOM 3616 C C . VAL A 1 465 ? -14.910 18.743 -9.975 1.00 67.44 465 VAL A C 1
ATOM 3618 O O . VAL A 1 465 ? -15.973 19.251 -9.621 1.00 67.44 465 VAL A O 1
ATOM 3621 N N . THR A 1 466 ? -14.805 17.999 -11.070 1.00 57.19 466 THR A N 1
ATOM 3622 C CA . THR A 1 466 ? -15.972 17.469 -11.774 1.00 57.19 466 THR A CA 1
ATOM 3623 C C . THR A 1 466 ? -16.382 16.201 -11.037 1.00 57.19 466 THR A C 1
ATOM 3625 O O . THR A 1 466 ? -15.629 15.231 -11.016 1.00 57.19 466 THR A O 1
ATOM 3628 N N . VAL A 1 467 ? -17.515 16.276 -10.332 1.00 43.12 467 VAL A N 1
ATOM 3629 C CA . VAL A 1 467 ? -18.116 15.155 -9.588 1.00 43.12 467 VAL A CA 1
ATOM 3630 C C . VAL A 1 467 ? -18.960 14.308 -10.524 1.00 43.12 467 VAL A C 1
ATOM 3632 O O . VAL A 1 467 ? -19.738 14.915 -11.298 1.00 43.12 467 VAL A O 1
#

Secondary structure (DSSP, 8-state):
-----------------PPPPPPEE--S-EEEE-STTEEEEEETTTTEEEEEEHHHHHHHGGG-B-B-HHHHHHHHHHH-GGGGGSHHHHHHHHHHHHHTT-SEEHHHHHHHHHS--SPPPPP---EEEEEEESS-HHHHHHHHHHHHTS---TTEEEEEEEE--SSHHHHHHHHHHHHHHHHHH-S-EEEE-HHHHHHHHHHHHHHS-GGGHHHHHHHH-GGGGTTS--HHHHHHHHHHTTTTSEEEEEETTB-S-PBPPSS----SEE--GGG-EEEE-SSHHHHHHT--B-SS-HHHHHHHHTT-BHHHHHHHH--SGGGGTT-BGGGGTT--TT-BEEEEEEEEEE----SSGGGGGGS-HHHHHHHTTS-S-HHHHHHS--EEEE-SS-EEES-----SEEEEETTS-PPPPPSSSS-HHHHHHHHHHHH-TT-EEEEEEEEEEE--SS--GGGG-------

pLDDT: mean 90.89, std 13.62, range [22.34, 98.75]

Radius of gyration: 26.66 Å; chains: 1; bounding box: 70×58×96 Å

Foldseek 3Di:
DDDDDDDDDPPPPPPPPPPDAWWKAQDQWDWADDPDQWTWTARPVPRQIDIDGVVLVVLSVQRLATDHLVVSLVSSCVVPVVCVVPSVVVSVSSVVCVVSVSIDILQNLCCFQAVDDPDDQDPLAAEEEEEEDELCLVLQLQALVLLLVDDDPPRHQEYEYQYPYPDPVSVVSNVVSCVVSVVSNVHHYHYCYPVNLVVVLVVCCVPDDVVCNVVSCQQANPVSVPPFAFPQNSVLVQLVVQAQHKYKYAYSQFYQWWWFDLDAADFEEADDLLQKAKAFALAQVRLVVSTDTDPDGPNVVQSVQAFGFSNVVCVVGPDDSCVSGRPRNNFCNLAGRRAGAFKEAEKEFFARPDQAQQCLVSHDPVRVVNLVPRDDDSLSRLLNRGMIIFASAKYKGLFDDDHNMMIGDNPDDFDGFNRGDPCSRRVSRVVRCVVRVHHIYIYGNTHIYGGDPDNPSVRSDDDPPDD

Sequence (467 aa):
MTNIQYSYSLGSMSVNTEAPQPLWSCHGIQIIPGPTDTVVLFNPKNDARLLVQSEVARALEHCYRFDTLSGHLNRLFEAMPPLREQPEDAKKILELVRDAGIFESADEAWQRLTTRSDDSPLDEGPVRLFILTCDRPEALERLLNALSEQTLPEHIEALFVIDDSRASESSDINASVIESVRENIGLPIHHVDMAVRTELISQLKDTLQESHHLAIDFLLDRAYWGAAPTYGLARNLALLLSVNYRALVMDDDILPVAMTPPLLRKDLWFDTPTAREAVFYSSTAEMEQHALIADFSPLSAMLKSLGQSLSQVLSTQLSEANALKGLDGRLTTSFRASSRVHLGQCGTWGDPGTADATSIFFFNEPSIQRLLKIGDSLETSLSVRAGWMGYQGDTIGAYGVMSAITGLNHHVLLPPYLPAGRGEDLLFGVMLQRLHPESAVFNEGWAAPHYPVEDRSTRGKLNPVTV